Protein AF-A0A2K8NU58-F1 (afdb_monomer_lite)

Structure (mmCIF, N/CA/C/O backbone):
data_AF-A0A2K8NU58-F1
#
_entry.id   AF-A0A2K8NU58-F1
#
loop_
_atom_site.group_PDB
_atom_site.id
_atom_site.type_symbol
_atom_site.label_atom_id
_atom_site.label_alt_id
_atom_site.label_comp_id
_atom_site.label_asym_id
_atom_site.label_entity_id
_atom_site.label_seq_id
_atom_site.pdbx_PDB_ins_code
_atom_site.Cartn_x
_atom_site.Cartn_y
_atom_site.Cartn_z
_atom_site.occupancy
_atom_site.B_iso_or_equiv
_atom_site.auth_seq_id
_atom_site.auth_comp_id
_atom_site.auth_asym_id
_atom_site.auth_atom_id
_atom_site.pdbx_PDB_model_num
ATOM 1 N N . MET A 1 1 ? 36.284 58.665 -2.578 1.00 27.73 1 MET A N 1
ATOM 2 C CA . MET A 1 1 ? 36.225 58.278 -1.151 1.00 27.73 1 MET A CA 1
ATOM 3 C C . MET A 1 1 ? 35.342 57.042 -0.999 1.00 27.73 1 MET A C 1
ATOM 5 O O . MET A 1 1 ? 34.221 57.080 -1.471 1.00 27.73 1 MET A O 1
ATOM 9 N N . LYS A 1 2 ? 35.880 56.022 -0.311 1.00 28.11 2 LYS A N 1
ATOM 10 C CA . LYS A 1 2 ? 35.244 54.897 0.417 1.00 28.11 2 LYS A CA 1
ATOM 11 C C . LYS A 1 2 ? 34.569 53.722 -0.333 1.00 28.11 2 LYS A C 1
ATOM 13 O O . LYS A 1 2 ? 33.481 53.820 -0.878 1.00 28.11 2 LYS A O 1
ATOM 18 N N . LYS A 1 3 ? 35.274 52.587 -0.202 1.00 34.19 3 LYS A N 1
ATOM 19 C CA . LYS A 1 3 ? 34.896 51.165 -0.289 1.00 34.19 3 LYS A CA 1
ATOM 20 C C . LYS A 1 3 ? 33.603 50.828 0.473 1.00 34.19 3 LYS A C 1
ATOM 22 O O . LYS A 1 3 ? 33.432 51.366 1.564 1.00 34.19 3 LYS A O 1
ATOM 27 N N . LEU A 1 4 ? 32.864 49.803 0.032 1.00 24.23 4 LEU A N 1
ATOM 28 C CA . LEU A 1 4 ? 32.476 48.682 0.905 1.00 24.23 4 LEU A CA 1
ATOM 29 C C . LEU A 1 4 ? 32.018 47.451 0.102 1.00 24.23 4 LEU A C 1
ATOM 31 O O . LEU A 1 4 ? 31.589 47.545 -1.040 1.00 24.23 4 LEU A O 1
ATOM 35 N N . LEU A 1 5 ? 32.187 46.313 0.757 1.00 26.53 5 LEU A N 1
ATOM 36 C CA . LEU A 1 5 ? 32.153 44.916 0.346 1.00 26.53 5 LEU A CA 1
ATOM 37 C C . LEU A 1 5 ? 31.115 44.231 1.270 1.00 26.53 5 LEU A C 1
ATOM 39 O O . LEU A 1 5 ? 30.847 44.770 2.345 1.00 26.53 5 LEU A O 1
ATOM 43 N N . ILE A 1 6 ? 30.677 43.013 0.913 1.00 30.39 6 ILE A N 1
ATOM 44 C CA . ILE A 1 6 ? 29.979 42.003 1.751 1.00 30.39 6 ILE A CA 1
ATOM 45 C C . ILE A 1 6 ? 28.427 42.077 1.764 1.00 30.39 6 ILE A C 1
ATOM 47 O O . ILE A 1 6 ? 27.866 43.098 2.143 1.00 30.39 6 ILE A O 1
ATOM 51 N N . LEU A 1 7 ? 27.735 40.968 1.418 1.00 25.23 7 LEU A N 1
ATOM 52 C CA . LEU A 1 7 ? 27.003 40.072 2.357 1.00 25.23 7 LEU A CA 1
ATOM 53 C C . LEU A 1 7 ? 25.950 39.180 1.640 1.00 25.23 7 LEU A C 1
ATOM 55 O O . LEU A 1 7 ? 24.856 39.624 1.317 1.00 25.23 7 LEU A O 1
ATOM 59 N N . LEU A 1 8 ? 26.252 37.888 1.485 1.00 28.44 8 LEU A N 1
ATOM 60 C CA . LEU A 1 8 ? 25.294 36.769 1.523 1.00 28.44 8 LEU A CA 1
ATOM 61 C C . LEU A 1 8 ? 26.017 35.718 2.384 1.00 28.44 8 LEU A C 1
ATOM 63 O O . LEU A 1 8 ? 27.116 35.310 2.034 1.00 28.44 8 LEU A O 1
ATOM 67 N N . GLY A 1 9 ? 25.579 35.333 3.578 1.00 25.17 9 GLY A N 1
ATOM 68 C CA . GLY A 1 9 ? 24.209 35.236 4.072 1.00 25.17 9 GLY A CA 1
ATOM 69 C C . GLY A 1 9 ? 23.908 33.766 4.358 1.00 25.17 9 GLY A C 1
ATOM 70 O O . GLY A 1 9 ? 22.968 33.208 3.810 1.00 25.17 9 GLY A O 1
ATOM 71 N N . SER A 1 10 ? 24.778 33.127 5.140 1.00 27.02 10 SER A N 1
ATOM 72 C CA . SER A 1 10 ? 24.657 31.765 5.647 1.00 27.02 10 SER A CA 1
ATOM 73 C C . SER A 1 10 ? 23.565 31.696 6.716 1.00 27.02 10 SER A C 1
ATOM 75 O O . SER A 1 10 ? 23.613 32.426 7.704 1.00 27.02 10 SER A O 1
ATOM 77 N N . VAL A 1 11 ? 22.606 30.784 6.536 1.00 28.72 11 VAL A N 1
ATOM 78 C CA . VAL A 1 11 ? 21.685 30.343 7.589 1.00 28.72 11 VAL A CA 1
ATOM 79 C C . VAL A 1 11 ? 21.863 28.843 7.789 1.00 28.72 11 VAL A C 1
ATOM 81 O O . VAL A 1 11 ? 21.765 28.040 6.867 1.00 28.72 11 VAL A O 1
ATOM 84 N N . SER A 1 12 ? 22.186 28.536 9.034 1.00 28.25 12 SER A N 1
ATOM 85 C CA . SER A 1 12 ? 22.468 27.261 9.674 1.00 28.25 12 SER A CA 1
ATOM 86 C C . SER A 1 12 ? 21.273 26.303 9.701 1.00 28.25 12 SER A C 1
ATOM 88 O O . SER A 1 12 ? 20.140 26.758 9.818 1.00 28.25 12 SER A O 1
ATOM 90 N N . MET A 1 13 ? 21.531 24.991 9.795 1.00 25.92 13 MET A N 1
ATOM 91 C CA . MET A 1 13 ? 20.882 24.140 10.806 1.00 25.92 13 MET A CA 1
ATOM 92 C C . MET A 1 13 ? 21.661 22.840 11.064 1.00 25.92 13 MET A C 1
ATOM 94 O O . MET A 1 13 ? 22.188 22.203 10.159 1.00 25.92 13 MET A O 1
ATOM 98 N N . LEU A 1 14 ? 21.748 22.528 12.357 1.00 36.12 14 LEU A N 1
ATOM 99 C CA . LEU A 1 14 ? 22.518 21.489 13.036 1.00 36.12 14 LEU A CA 1
ATOM 100 C C . LEU A 1 14 ? 21.825 20.118 13.015 1.00 36.12 14 LEU A C 1
ATOM 102 O O . LEU A 1 14 ? 20.604 20.048 13.121 1.00 36.12 14 LEU A O 1
ATOM 106 N N . ALA A 1 15 ? 22.616 19.050 13.110 1.00 29.06 15 ALA A N 1
ATOM 107 C CA . ALA A 1 15 ? 22.291 17.909 13.966 1.00 29.06 15 ALA A CA 1
ATOM 108 C C . ALA A 1 15 ? 23.595 17.371 14.570 1.00 29.06 15 ALA A C 1
ATOM 110 O O . ALA A 1 15 ? 24.518 17.000 13.849 1.00 29.06 15 ALA A O 1
ATOM 111 N N . GLY A 1 16 ? 23.694 17.437 15.897 1.00 34.78 16 GLY A N 1
ATOM 112 C CA . GLY A 1 16 ? 24.873 17.035 16.651 1.00 34.78 16 GLY A CA 1
ATOM 113 C C . GLY A 1 16 ? 24.914 15.545 16.971 1.00 34.78 16 GLY A C 1
ATOM 114 O O . GLY A 1 16 ? 23.894 14.860 17.002 1.00 34.78 16 GLY A O 1
ATOM 115 N N . SER A 1 17 ? 26.110 15.090 17.320 1.00 25.52 17 SER A N 1
ATOM 116 C CA . SER A 1 17 ? 26.330 13.913 18.150 1.00 25.52 17 SER A CA 1
ATOM 117 C C . SER A 1 17 ? 27.584 14.120 18.995 1.00 25.52 17 SER A C 1
ATOM 119 O O . SER A 1 17 ? 28.465 14.913 18.673 1.00 25.52 17 SER A O 1
ATOM 121 N N . ALA A 1 18 ? 27.569 13.463 20.143 1.00 27.08 18 ALA A N 1
ATOM 122 C CA . ALA A 1 18 ? 28.333 13.766 21.330 1.00 27.08 18 ALA A CA 1
ATOM 123 C C . ALA A 1 18 ? 29.831 13.411 21.263 1.00 27.08 18 ALA A C 1
ATOM 125 O O . ALA A 1 18 ? 30.268 12.577 20.476 1.00 27.08 18 ALA A O 1
ATOM 126 N N . THR A 1 19 ? 30.540 13.986 22.242 1.00 30.09 19 THR A N 1
ATOM 127 C CA . THR A 1 19 ? 31.760 13.499 22.913 1.00 30.09 19 THR A CA 1
ATOM 128 C C . THR A 1 19 ? 33.048 13.401 22.102 1.00 30.09 19 THR A C 1
ATOM 130 O O . THR A 1 19 ? 33.260 12.469 21.342 1.00 30.09 19 THR A O 1
ATOM 133 N N . SER A 1 20 ? 34.027 14.239 22.438 1.00 28.70 20 SER A N 1
ATOM 134 C CA . SER A 1 20 ? 35.087 13.884 23.399 1.00 28.70 20 SER A CA 1
ATOM 135 C C . SER A 1 20 ? 36.101 15.027 23.478 1.00 28.70 20 SER A C 1
ATOM 137 O O . SER A 1 20 ? 36.451 15.650 22.479 1.00 28.70 20 SER A O 1
ATOM 139 N N . VAL A 1 21 ? 36.544 15.344 24.693 1.00 32.22 21 VAL A N 1
ATOM 140 C CA . VAL A 1 21 ? 37.723 16.186 24.900 1.00 32.22 21 VAL A CA 1
ATOM 141 C C . VAL A 1 21 ? 38.908 15.390 24.359 1.00 32.22 21 VAL A C 1
ATOM 143 O O . VAL A 1 21 ? 39.379 14.466 25.018 1.00 32.22 21 VAL A O 1
ATOM 146 N N . VAL A 1 22 ? 39.357 15.700 23.144 1.00 33.50 22 VAL A N 1
ATOM 147 C CA . VAL A 1 22 ? 40.633 15.197 22.635 1.00 33.50 22 VAL A CA 1
ATOM 148 C C . VAL A 1 22 ? 41.713 16.007 23.334 1.00 33.50 22 VAL A C 1
ATOM 150 O O . VAL A 1 22 ? 41.845 17.213 23.125 1.00 33.50 22 VAL A O 1
ATOM 153 N N . ALA A 1 23 ? 42.454 15.345 24.217 1.00 32.75 23 ALA A N 1
ATOM 154 C CA . ALA A 1 23 ? 43.705 15.869 24.724 1.00 32.75 23 ALA A CA 1
ATOM 155 C C . ALA A 1 23 ? 44.595 16.226 23.524 1.00 32.75 23 ALA A C 1
ATOM 157 O O . ALA A 1 23 ? 44.936 15.357 22.723 1.00 32.75 23 ALA A O 1
ATOM 158 N N . CYS A 1 24 ? 44.958 17.502 23.390 1.00 35.03 24 CYS A N 1
ATOM 159 C CA . CYS A 1 24 ? 45.969 17.958 22.443 1.00 35.03 24 CYS A CA 1
ATOM 160 C C . CYS A 1 24 ? 47.344 17.409 22.861 1.00 35.03 24 CYS A C 1
ATOM 162 O O . CYS A 1 24 ? 48.146 18.113 23.473 1.00 35.03 24 CYS A O 1
ATOM 164 N N . GLY A 1 25 ? 47.608 16.138 22.563 1.00 42.06 25 GLY A N 1
ATOM 165 C CA . GLY A 1 25 ? 48.958 15.604 22.460 1.00 42.06 25 GLY A CA 1
ATOM 166 C C . GLY A 1 25 ? 49.496 15.931 21.070 1.00 42.06 25 GLY A C 1
ATOM 167 O O . GLY A 1 25 ? 48.861 15.602 20.073 1.00 42.06 25 GLY A O 1
ATOM 168 N N . ASN A 1 26 ? 50.644 16.603 20.985 1.00 45.31 26 ASN A N 1
ATOM 169 C CA . ASN A 1 26 ? 51.363 16.709 19.715 1.00 45.31 26 ASN A CA 1
ATOM 170 C C . ASN A 1 26 ? 51.695 15.287 19.213 1.00 45.31 26 ASN A C 1
ATOM 172 O O . ASN A 1 26 ? 52.186 14.493 20.020 1.00 45.31 26 ASN A O 1
ATOM 176 N N . PRO A 1 27 ? 51.489 14.968 17.920 1.00 52.81 27 PRO A N 1
ATOM 177 C CA . PRO A 1 27 ? 51.860 13.668 17.365 1.00 52.81 27 PRO A CA 1
ATOM 178 C C . PRO A 1 27 ? 53.337 13.386 17.623 1.00 52.81 27 PRO A C 1
ATOM 180 O O . PRO A 1 27 ? 54.177 14.275 17.421 1.00 52.81 27 PRO A O 1
ATOM 183 N N . THR A 1 28 ? 53.704 12.155 17.981 1.00 59.78 28 THR A N 1
ATOM 184 C CA . THR A 1 28 ? 55.119 11.793 17.877 1.00 59.78 28 THR A CA 1
ATOM 185 C C . THR A 1 28 ? 55.482 11.692 16.390 1.00 59.78 28 THR A C 1
ATOM 187 O O . THR A 1 28 ? 54.727 11.146 15.586 1.00 59.78 28 THR A O 1
ATOM 190 N N . LYS A 1 29 ? 56.652 12.215 15.980 1.00 63.09 29 LYS A N 1
ATOM 191 C CA . LYS A 1 29 ? 57.135 12.155 14.577 1.00 63.09 29 LYS A CA 1
ATOM 192 C C . LYS A 1 29 ? 57.063 10.743 13.963 1.00 63.09 29 LYS A C 1
ATOM 194 O O . LYS A 1 29 ? 56.981 10.617 12.744 1.00 63.09 29 LYS A O 1
ATOM 199 N N . ASN A 1 30 ? 57.086 9.704 14.799 1.00 73.94 30 ASN A N 1
ATOM 200 C CA . ASN A 1 30 ? 57.043 8.304 14.391 1.00 73.94 30 ASN A CA 1
ATOM 201 C C . ASN A 1 30 ? 55.647 7.850 13.926 1.00 73.94 30 ASN A C 1
ATOM 203 O O . ASN A 1 30 ? 55.557 7.143 12.926 1.00 73.94 30 ASN A O 1
ATOM 207 N N . GLU A 1 31 ? 54.564 8.278 14.581 1.00 75.06 31 GLU A N 1
ATOM 208 C CA . GLU A 1 31 ? 53.186 7.878 14.231 1.00 75.06 31 GLU A CA 1
ATOM 209 C C . GLU A 1 31 ? 52.758 8.453 12.875 1.00 75.06 31 GLU A C 1
ATOM 211 O O . GLU A 1 31 ? 52.195 7.742 12.041 1.00 75.06 31 GLU A O 1
ATOM 216 N N . GLN A 1 32 ? 53.121 9.710 12.596 1.00 83.12 32 GLN A N 1
ATOM 217 C CA . GLN A 1 32 ? 52.849 10.346 11.304 1.00 83.12 32 GLN A CA 1
ATOM 218 C C . GLN A 1 32 ? 53.598 9.663 10.148 1.00 83.12 32 GLN A C 1
ATOM 220 O O . GLN A 1 32 ? 53.040 9.505 9.063 1.00 83.12 32 GLN A O 1
ATOM 225 N N . LEU A 1 33 ? 54.852 9.246 10.366 1.00 84.06 33 LEU A N 1
ATOM 226 C CA . LEU A 1 33 ? 55.662 8.568 9.348 1.00 84.06 33 LEU A CA 1
ATOM 227 C C . LEU A 1 33 ? 55.138 7.151 9.061 1.00 84.06 33 LEU A C 1
ATOM 229 O O . LEU A 1 33 ? 55.094 6.723 7.908 1.00 84.06 33 LEU A O 1
ATOM 233 N N . LEU A 1 34 ? 54.702 6.430 10.100 1.00 85.56 34 LEU A N 1
ATOM 234 C CA . LEU A 1 34 ? 54.064 5.119 9.958 1.00 85.56 34 LEU A CA 1
ATOM 235 C C . LEU A 1 34 ? 52.735 5.215 9.199 1.00 85.56 34 LEU A C 1
ATOM 237 O O . LEU A 1 34 ? 52.488 4.391 8.319 1.00 85.56 34 LEU A O 1
ATOM 241 N N . PHE A 1 35 ? 51.922 6.236 9.489 1.00 88.94 35 PHE A N 1
ATOM 242 C CA . PHE A 1 35 ? 50.680 6.507 8.765 1.00 88.94 35 PHE A CA 1
ATOM 243 C C . PHE A 1 35 ? 50.941 6.847 7.289 1.00 88.94 35 PHE A C 1
ATOM 245 O O . PHE A 1 35 ? 50.349 6.234 6.405 1.00 88.94 35 PHE A O 1
ATOM 252 N N . GLN A 1 36 ? 51.901 7.738 7.006 1.00 87.62 36 GLN A N 1
ATOM 253 C CA . GLN A 1 36 ? 52.311 8.077 5.636 1.00 87.62 36 GLN A CA 1
ATOM 254 C C . GLN A 1 36 ? 52.762 6.849 4.841 1.00 87.62 36 GLN A C 1
ATOM 256 O O . GLN A 1 36 ? 52.364 6.689 3.691 1.00 87.62 36 GLN A O 1
ATOM 261 N N . ASN A 1 37 ? 53.555 5.963 5.447 1.00 88.75 37 ASN A N 1
ATOM 262 C CA . ASN A 1 37 ? 54.010 4.739 4.788 1.00 88.75 37 ASN A CA 1
ATOM 263 C C . ASN A 1 37 ? 52.865 3.751 4.522 1.00 88.75 37 ASN A C 1
ATOM 265 O O . ASN A 1 37 ? 52.869 3.099 3.480 1.00 88.75 37 ASN A O 1
ATOM 269 N N . ALA A 1 38 ? 51.887 3.659 5.429 1.00 88.00 38 ALA A N 1
ATOM 270 C CA . ALA A 1 38 ? 50.733 2.772 5.285 1.00 88.00 38 ALA A CA 1
ATOM 271 C C . ALA A 1 38 ? 49.817 3.184 4.125 1.00 88.00 38 ALA A C 1
ATOM 273 O O . ALA A 1 38 ? 49.327 2.326 3.395 1.00 88.00 38 ALA A O 1
ATOM 274 N N . ILE A 1 39 ? 49.636 4.493 3.924 1.00 91.75 39 ILE A N 1
ATOM 275 C CA . ILE A 1 39 ? 48.791 5.026 2.849 1.00 91.75 39 ILE A CA 1
ATOM 276 C C . ILE A 1 39 ? 49.548 5.304 1.552 1.00 91.75 39 ILE A C 1
ATOM 278 O O . ILE A 1 39 ? 48.913 5.572 0.540 1.00 91.75 39 ILE A O 1
ATOM 282 N N . LYS A 1 40 ? 50.886 5.247 1.554 1.00 91.50 40 LYS A N 1
ATOM 283 C CA . LYS A 1 40 ? 51.743 5.736 0.462 1.00 91.50 40 LYS A CA 1
ATOM 284 C C . LYS A 1 40 ? 51.308 5.254 -0.919 1.00 91.50 40 LYS A C 1
ATOM 286 O O . LYS A 1 40 ? 51.147 6.071 -1.817 1.00 91.50 40 LYS A O 1
ATOM 291 N N . LYS A 1 41 ? 51.096 3.945 -1.074 1.00 91.12 41 LYS A N 1
ATOM 292 C CA . LYS A 1 41 ? 50.705 3.345 -2.356 1.00 91.12 41 LYS A CA 1
ATOM 293 C C . LYS A 1 41 ? 49.369 3.904 -2.854 1.00 91.12 41 LYS A C 1
ATOM 295 O O . LYS A 1 41 ? 49.250 4.270 -4.017 1.00 91.12 41 LYS A O 1
ATOM 300 N N . GLU A 1 42 ? 48.388 3.981 -1.962 1.00 92.12 42 GLU A N 1
ATOM 301 C CA . GLU A 1 42 ? 47.031 4.420 -2.286 1.00 92.12 42 GLU A CA 1
ATOM 302 C C . GLU A 1 42 ? 46.965 5.935 -2.516 1.00 92.12 42 GLU A C 1
ATOM 304 O O . GLU A 1 42 ? 46.299 6.408 -3.431 1.00 92.12 42 GLU A O 1
ATOM 309 N N . LEU A 1 43 ? 47.733 6.701 -1.739 1.00 91.69 43 LEU A N 1
ATOM 310 C CA . LEU A 1 43 ? 47.911 8.138 -1.904 1.00 91.69 43 LEU A CA 1
ATOM 311 C C . LEU A 1 43 ? 48.590 8.469 -3.241 1.00 91.69 43 LEU A C 1
ATOM 313 O O . LEU A 1 43 ? 48.139 9.364 -3.952 1.00 91.69 43 LEU A O 1
ATOM 317 N N . GLU A 1 44 ? 49.654 7.747 -3.606 1.00 91.44 44 GLU A N 1
ATOM 318 C CA . GLU A 1 44 ? 50.326 7.889 -4.903 1.00 91.44 44 GLU A CA 1
ATOM 319 C C . GLU A 1 44 ? 49.384 7.534 -6.059 1.00 91.44 44 GLU A C 1
ATOM 321 O O . GLU A 1 44 ? 49.319 8.279 -7.036 1.00 91.44 44 GLU A O 1
ATOM 326 N N . GLN A 1 45 ? 48.605 6.458 -5.929 1.00 91.56 45 GLN A N 1
ATOM 327 C CA . GLN A 1 45 ? 47.604 6.066 -6.920 1.00 91.56 45 GLN A CA 1
ATOM 328 C C . GLN A 1 45 ? 46.504 7.126 -7.075 1.00 91.56 45 GLN A C 1
ATOM 330 O O . GLN A 1 45 ? 46.202 7.521 -8.199 1.00 91.56 45 GLN A O 1
ATOM 335 N N . ALA A 1 46 ? 45.950 7.640 -5.973 1.00 90.44 46 ALA A N 1
ATOM 336 C CA . ALA A 1 46 ? 44.949 8.704 -5.993 1.00 90.44 46 ALA A CA 1
ATOM 337 C C . ALA A 1 46 ? 45.493 9.997 -6.628 1.00 90.44 46 ALA A C 1
ATOM 339 O O . ALA A 1 46 ? 44.805 10.635 -7.423 1.00 90.44 46 ALA A O 1
ATOM 340 N N . ASN A 1 47 ? 46.754 10.348 -6.350 1.00 90.94 47 ASN A N 1
ATOM 341 C CA . ASN A 1 47 ? 47.419 11.512 -6.943 1.00 90.94 47 ASN A CA 1
ATOM 342 C C . ASN A 1 47 ? 47.616 11.386 -8.460 1.00 90.94 47 ASN A C 1
ATOM 344 O O . ASN A 1 47 ? 47.654 12.401 -9.149 1.00 90.94 47 ASN A O 1
ATOM 348 N N . GLN A 1 48 ? 47.719 10.165 -8.988 1.00 91.12 48 GLN A N 1
ATOM 349 C CA . GLN A 1 48 ? 47.903 9.907 -10.419 1.00 91.12 48 GLN A CA 1
ATOM 350 C C . GLN A 1 48 ? 46.599 9.940 -11.229 1.00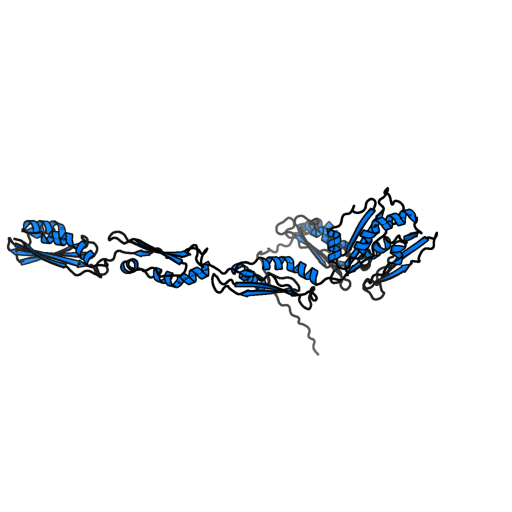 91.12 48 GLN A C 1
ATOM 352 O O . GLN A 1 48 ? 46.643 9.838 -12.456 1.00 91.12 48 GLN A O 1
ATOM 357 N N . ILE A 1 49 ? 45.441 10.086 -10.580 1.00 89.31 49 ILE A N 1
ATOM 358 C CA . ILE A 1 49 ? 44.144 10.118 -11.262 1.00 89.31 49 ILE A CA 1
ATOM 359 C C . ILE A 1 49 ? 43.932 11.483 -11.900 1.00 89.31 49 ILE A C 1
ATOM 361 O O . ILE A 1 49 ? 43.628 12.459 -11.221 1.00 89.31 49 ILE A O 1
ATOM 365 N N . THR A 1 50 ? 44.065 11.537 -13.220 1.00 82.38 50 THR A N 1
ATOM 366 C CA . THR A 1 50 ? 43.936 12.776 -14.001 1.00 82.38 50 THR A CA 1
ATOM 367 C C . THR A 1 50 ? 42.798 12.725 -15.015 1.00 82.38 50 THR A C 1
ATOM 369 O O . THR A 1 50 ? 42.428 13.752 -15.575 1.00 82.38 50 THR A O 1
ATOM 372 N N . THR A 1 51 ? 42.208 11.548 -15.242 1.00 82.62 51 THR A N 1
ATOM 373 C CA . THR A 1 51 ? 41.153 11.339 -16.245 1.00 82.62 51 THR A CA 1
ATOM 374 C C . THR A 1 51 ? 39.846 10.865 -15.621 1.00 82.62 51 THR A C 1
ATOM 376 O O . THR A 1 51 ? 39.838 10.207 -14.577 1.00 82.62 51 THR A O 1
ATOM 379 N N . GLN A 1 52 ? 38.729 11.142 -16.302 1.00 83.31 52 GLN A N 1
ATOM 380 C CA . GLN A 1 52 ? 37.399 10.701 -15.876 1.00 83.31 52 GLN A CA 1
ATOM 381 C C . GLN A 1 52 ? 37.325 9.179 -15.741 1.00 83.31 52 GLN A C 1
ATOM 383 O O . GLN A 1 52 ? 36.905 8.675 -14.707 1.00 83.31 52 GLN A O 1
ATOM 388 N N . LYS A 1 53 ? 37.859 8.446 -16.722 1.00 82.25 53 LYS A N 1
ATOM 389 C CA . LYS A 1 53 ? 37.904 6.980 -16.708 1.00 82.25 53 LYS A CA 1
ATOM 390 C C . LYS A 1 53 ? 38.643 6.411 -15.493 1.00 82.25 53 LYS A C 1
ATOM 392 O O . LYS A 1 53 ? 38.201 5.421 -14.915 1.00 82.25 53 LYS A O 1
ATOM 397 N N . GLN A 1 54 ? 39.770 7.010 -15.107 1.00 87.31 54 GLN A N 1
ATOM 398 C CA . GLN A 1 54 ? 40.517 6.585 -13.919 1.00 87.31 54 GLN A CA 1
ATOM 399 C C . GLN A 1 54 ? 39.753 6.902 -12.629 1.00 87.31 54 GLN A C 1
ATOM 401 O O . GLN A 1 54 ? 39.723 6.062 -11.733 1.00 87.31 54 GLN A O 1
ATOM 406 N N . ALA A 1 55 ? 39.112 8.071 -12.553 1.00 87.62 55 ALA A N 1
ATOM 407 C CA . ALA A 1 55 ? 38.310 8.478 -11.403 1.00 87.62 55 ALA A CA 1
ATOM 408 C C . ALA A 1 55 ? 37.072 7.582 -11.214 1.00 87.62 55 ALA A C 1
ATOM 410 O O . ALA A 1 55 ? 36.814 7.122 -10.103 1.00 87.62 55 ALA A O 1
ATOM 411 N N . ASP A 1 56 ? 36.366 7.258 -12.300 1.00 84.94 56 ASP A N 1
ATOM 412 C CA . ASP A 1 56 ? 35.220 6.341 -12.295 1.00 84.94 56 ASP A CA 1
ATOM 413 C C . ASP A 1 56 ? 35.637 4.915 -11.916 1.00 84.94 56 ASP A C 1
ATOM 415 O O . ASP A 1 56 ? 34.962 4.248 -11.128 1.00 84.94 56 ASP A O 1
ATOM 419 N N . HIS A 1 57 ? 36.776 4.444 -12.437 1.00 88.00 57 HIS A N 1
ATOM 420 C CA . HIS A 1 57 ? 37.326 3.145 -12.059 1.00 88.00 57 HIS A CA 1
ATOM 421 C C . HIS A 1 57 ? 37.685 3.105 -10.571 1.00 88.00 57 HIS A C 1
ATOM 423 O O . HIS A 1 57 ? 37.273 2.182 -9.874 1.00 88.00 57 HIS A O 1
ATOM 429 N N . TYR A 1 58 ? 38.379 4.129 -10.071 1.00 91.69 58 TYR A N 1
ATOM 430 C CA . TYR A 1 58 ? 38.725 4.241 -8.658 1.00 91.69 58 TYR A CA 1
ATOM 431 C C . TYR A 1 58 ? 37.483 4.269 -7.771 1.00 91.69 58 TYR A C 1
ATOM 433 O O . TYR A 1 58 ? 37.418 3.537 -6.788 1.00 91.69 58 TYR A O 1
ATOM 441 N N . LYS A 1 59 ? 36.468 5.061 -8.143 1.00 91.44 59 LYS A N 1
ATOM 442 C CA . LYS A 1 59 ? 35.190 5.108 -7.432 1.00 91.44 59 LYS A CA 1
ATOM 443 C C . LYS A 1 59 ? 34.534 3.735 -7.362 1.00 91.44 59 LYS A C 1
ATOM 445 O O . LYS A 1 59 ? 34.070 3.345 -6.299 1.00 91.44 59 LYS A O 1
ATOM 450 N N . LYS A 1 60 ? 34.521 2.985 -8.463 1.00 90.19 60 LYS A N 1
ATOM 451 C CA . LYS A 1 60 ? 33.958 1.632 -8.485 1.00 90.19 60 LYS A CA 1
ATOM 452 C C . LYS A 1 60 ? 34.717 0.682 -7.552 1.00 90.19 60 LYS A C 1
ATOM 454 O O . LYS A 1 60 ? 34.089 -0.041 -6.787 1.00 90.19 60 LYS A O 1
ATOM 459 N N . THR A 1 61 ? 36.048 0.707 -7.579 1.00 87.19 61 THR A N 1
ATOM 460 C CA . THR A 1 61 ? 36.904 -0.103 -6.693 1.00 87.19 61 THR A CA 1
ATOM 461 C C . THR A 1 61 ? 36.717 0.288 -5.218 1.00 87.19 61 THR A C 1
ATOM 463 O O . THR A 1 61 ? 36.666 -0.576 -4.340 1.00 87.19 61 THR A O 1
ATOM 466 N N . PHE A 1 62 ? 36.540 1.583 -4.943 1.00 90.12 62 PHE A N 1
ATOM 467 C CA . PHE A 1 62 ? 36.209 2.118 -3.623 1.00 90.12 62 PHE A CA 1
ATOM 468 C C . PHE A 1 62 ? 34.827 1.645 -3.138 1.00 90.12 62 PHE A C 1
ATOM 470 O O . PHE A 1 62 ? 34.724 1.080 -2.052 1.00 90.12 62 PHE A O 1
ATOM 477 N N . ASP A 1 63 ? 33.782 1.796 -3.960 1.00 88.94 63 ASP A N 1
ATOM 478 C CA . ASP A 1 63 ? 32.403 1.392 -3.642 1.00 88.94 63 ASP A CA 1
ATOM 479 C C . ASP A 1 63 ? 32.272 -0.133 -3.451 1.00 88.94 63 ASP A C 1
ATOM 481 O O . ASP A 1 63 ? 31.473 -0.596 -2.636 1.00 88.94 63 ASP A O 1
ATOM 485 N N . ASN A 1 64 ? 33.090 -0.922 -4.158 1.00 88.00 64 ASN A N 1
ATOM 486 C CA . ASN A 1 64 ? 33.194 -2.375 -3.985 1.00 88.00 64 ASN A CA 1
ATOM 487 C C . ASN A 1 64 ? 33.920 -2.789 -2.688 1.00 88.00 64 ASN A C 1
ATOM 489 O O . ASN A 1 64 ? 33.972 -3.975 -2.358 1.00 88.00 64 ASN A O 1
ATOM 493 N N . GLY A 1 65 ? 34.500 -1.838 -1.948 1.00 86.75 65 GLY A N 1
ATOM 494 C CA . GLY A 1 65 ? 35.236 -2.098 -0.713 1.00 86.75 65 GLY A CA 1
ATOM 495 C C . GLY A 1 65 ? 36.581 -2.798 -0.925 1.00 86.75 65 GLY A C 1
ATOM 496 O O . GLY A 1 65 ? 37.074 -3.448 0.002 1.00 86.75 65 GLY A O 1
ATOM 497 N N . GLU A 1 66 ? 37.154 -2.694 -2.126 1.00 87.44 66 GLU A N 1
ATOM 498 C CA . GLU A 1 66 ? 38.463 -3.259 -2.480 1.00 87.44 66 GLU A CA 1
ATOM 499 C C . GLU A 1 66 ? 39.618 -2.351 -2.016 1.00 87.44 66 GLU A C 1
ATOM 501 O O . GLU A 1 66 ? 40.732 -2.824 -1.799 1.00 87.44 66 GLU A O 1
ATOM 506 N N . ILE A 1 67 ? 39.345 -1.060 -1.794 1.00 88.38 67 ILE A N 1
ATOM 507 C CA . ILE A 1 67 ? 40.302 -0.097 -1.238 1.00 88.38 67 ILE A CA 1
ATOM 508 C C . ILE A 1 67 ? 40.145 -0.066 0.281 1.00 88.38 67 ILE A C 1
ATOM 510 O O . ILE A 1 67 ? 39.218 0.544 0.814 1.00 88.38 67 ILE A O 1
ATOM 514 N N . LYS A 1 68 ? 41.046 -0.759 0.980 1.00 88.12 68 LYS A N 1
ATOM 515 C CA . LYS A 1 68 ? 41.079 -0.828 2.444 1.00 88.12 68 LYS A CA 1
ATOM 516 C C . LYS A 1 68 ? 42.507 -0.734 2.941 1.00 88.12 68 LYS A C 1
ATOM 518 O O . LYS A 1 68 ? 43.388 -1.446 2.465 1.00 88.12 68 LYS A O 1
ATOM 523 N N . ILE A 1 69 ? 42.708 0.111 3.941 1.00 88.56 69 ILE A N 1
ATOM 524 C CA . ILE A 1 69 ? 43.957 0.212 4.683 1.00 88.56 69 ILE A CA 1
ATOM 525 C C . ILE A 1 69 ? 43.583 0.017 6.146 1.00 88.56 69 ILE A C 1
ATOM 527 O O . ILE A 1 69 ? 42.694 0.689 6.661 1.00 88.56 69 ILE A O 1
ATOM 531 N N . GLU A 1 70 ? 44.209 -0.960 6.791 1.00 85.31 70 GLU A N 1
ATOM 532 C CA . GLU A 1 70 ? 43.929 -1.294 8.186 1.00 85.31 70 GLU A CA 1
ATOM 533 C C . GLU A 1 70 ? 44.145 -0.062 9.077 1.00 85.31 70 GLU A C 1
ATOM 535 O O . GLU A 1 70 ? 45.161 0.618 8.937 1.00 85.31 70 GLU A O 1
ATOM 540 N N . HIS A 1 71 ? 43.206 0.218 9.984 1.00 87.19 71 HIS A N 1
ATOM 541 C CA . HIS A 1 71 ? 43.231 1.372 10.895 1.00 87.19 71 HIS A CA 1
ATOM 542 C C . HIS A 1 71 ? 43.134 2.761 10.237 1.00 87.19 71 HIS A C 1
ATOM 544 O O . HIS A 1 71 ? 43.571 3.764 10.819 1.00 87.19 71 HIS A O 1
ATOM 550 N N . VAL A 1 72 ? 42.602 2.832 9.012 1.00 88.62 72 VAL A N 1
ATOM 551 C CA . VAL A 1 72 ? 42.425 4.077 8.257 1.00 88.62 72 VAL A CA 1
ATOM 552 C C . VAL A 1 72 ? 41.031 4.136 7.634 1.00 88.62 72 VAL A C 1
ATOM 554 O O . VAL A 1 72 ? 40.666 3.302 6.806 1.00 88.62 72 VAL A O 1
ATOM 557 N N . ASP A 1 73 ? 40.292 5.189 7.961 1.00 89.50 73 ASP A N 1
ATOM 558 C CA . ASP A 1 73 ? 39.052 5.575 7.302 1.00 89.50 73 ASP A CA 1
ATOM 559 C C . ASP A 1 73 ? 39.369 6.350 6.017 1.00 89.50 73 ASP A C 1
ATOM 561 O O . ASP A 1 73 ? 40.101 7.342 6.025 1.00 89.50 73 ASP A O 1
ATOM 565 N N . ILE A 1 74 ? 38.816 5.908 4.890 1.00 90.44 74 ILE A N 1
ATOM 566 C CA . ILE A 1 74 ? 39.072 6.494 3.570 1.00 90.44 74 ILE A CA 1
ATOM 567 C C . ILE A 1 74 ? 37.787 7.158 3.075 1.00 90.44 74 ILE A C 1
ATOM 569 O O . ILE A 1 74 ? 36.741 6.517 3.015 1.00 90.44 74 ILE A O 1
ATOM 573 N N . ALA A 1 75 ? 37.860 8.434 2.700 1.00 91.88 75 ALA A N 1
ATOM 574 C CA . ALA A 1 75 ? 36.755 9.188 2.117 1.00 91.88 75 ALA A CA 1
ATOM 575 C C . ALA A 1 75 ? 37.090 9.620 0.685 1.00 91.88 75 ALA A C 1
ATOM 577 O O . ALA A 1 75 ? 38.126 10.237 0.443 1.00 91.88 75 ALA A O 1
ATOM 578 N N . LEU A 1 76 ? 36.199 9.322 -0.263 1.00 92.44 76 LEU A N 1
ATOM 579 C CA . LEU A 1 76 ? 36.320 9.726 -1.662 1.00 92.44 76 LEU A CA 1
ATOM 580 C C . LEU A 1 76 ? 35.424 10.936 -1.954 1.00 92.44 76 LEU A C 1
ATOM 582 O O . LEU A 1 76 ? 34.199 10.835 -1.938 1.00 92.44 76 LEU A O 1
ATOM 586 N N . ASN A 1 77 ? 36.046 12.056 -2.304 1.00 89.75 77 ASN A N 1
ATOM 587 C CA . ASN A 1 77 ? 35.392 13.253 -2.816 1.00 89.75 77 ASN A CA 1
ATOM 588 C C . ASN A 1 77 ? 35.524 13.270 -4.342 1.00 89.75 77 ASN A C 1
ATOM 590 O O . ASN A 1 77 ? 36.514 13.764 -4.884 1.00 89.75 77 ASN A O 1
ATOM 594 N N . TYR A 1 78 ? 34.529 12.713 -5.034 1.00 88.56 78 TYR A N 1
ATOM 595 C CA . TYR A 1 78 ? 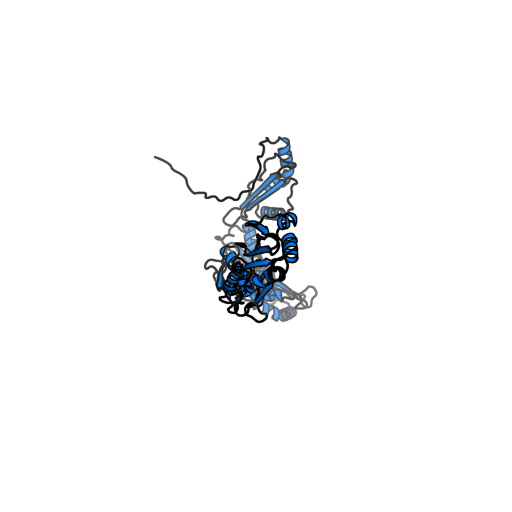34.487 12.693 -6.494 1.00 88.56 78 TYR A CA 1
ATOM 596 C C . TYR A 1 78 ? 33.219 13.353 -7.041 1.00 88.56 78 TYR A C 1
ATOM 598 O O . TYR A 1 78 ? 32.105 12.932 -6.726 1.00 88.56 78 TYR A O 1
ATOM 606 N N . THR A 1 79 ? 33.410 14.342 -7.913 1.00 85.75 79 THR A N 1
ATOM 607 C CA . THR A 1 79 ? 32.359 14.959 -8.728 1.00 85.75 79 THR A CA 1
ATOM 608 C C . THR A 1 79 ? 32.683 14.709 -10.193 1.00 85.75 79 THR A C 1
ATOM 610 O O . THR A 1 79 ? 33.731 15.143 -10.675 1.00 85.75 79 THR A O 1
ATOM 613 N N . SER A 1 80 ? 31.790 14.025 -10.909 1.00 80.81 80 SER A N 1
ATOM 614 C CA . SER A 1 80 ? 31.993 13.724 -12.328 1.00 80.81 80 SER A CA 1
ATOM 615 C C . SER A 1 80 ? 31.943 15.006 -13.178 1.00 80.81 80 SER A C 1
ATOM 617 O O . SER A 1 80 ? 31.098 15.870 -12.914 1.00 80.81 80 SER A O 1
ATOM 619 N N . PRO A 1 81 ? 32.845 15.180 -14.164 1.00 81.81 81 PRO A N 1
ATOM 620 C CA . PRO A 1 81 ? 32.803 16.326 -15.065 1.00 81.81 81 PRO A CA 1
ATOM 621 C C . PRO A 1 81 ? 31.557 16.298 -15.960 1.00 81.81 81 PRO A C 1
ATOM 623 O O . PRO A 1 81 ? 31.010 15.248 -16.282 1.00 81.81 81 PRO A O 1
ATOM 626 N N . THR A 1 82 ? 31.141 17.473 -16.418 1.00 78.12 82 THR A N 1
ATOM 627 C CA . THR A 1 82 ? 30.062 17.665 -17.402 1.00 78.12 82 THR A CA 1
ATOM 628 C C . THR A 1 82 ? 30.584 18.503 -18.565 1.00 78.12 82 THR A C 1
ATOM 630 O O . THR A 1 82 ? 31.639 19.126 -18.450 1.00 78.12 82 THR A O 1
ATOM 633 N N . SER A 1 83 ? 29.827 18.601 -19.662 1.00 70.31 83 SER A N 1
ATOM 634 C CA . SER A 1 83 ? 30.207 19.425 -20.821 1.00 70.31 83 SER A CA 1
ATOM 635 C C . SER A 1 83 ? 30.440 20.908 -20.487 1.00 70.31 83 SER A C 1
ATOM 637 O O . SER A 1 83 ? 31.071 21.617 -21.267 1.00 70.31 83 SER A O 1
ATOM 639 N N . THR A 1 84 ? 29.941 21.392 -19.344 1.00 71.81 84 THR A N 1
ATOM 640 C CA . THR A 1 84 ? 30.083 22.786 -18.896 1.00 71.81 84 THR A CA 1
ATOM 641 C C . THR A 1 84 ? 30.930 22.964 -17.637 1.00 71.81 84 THR A C 1
ATOM 643 O O . THR A 1 84 ? 31.387 24.074 -17.386 1.00 71.81 84 THR A O 1
ATOM 646 N N . ASN A 1 85 ? 31.145 21.915 -16.834 1.00 78.25 85 ASN A N 1
ATOM 647 C CA . ASN A 1 85 ? 31.852 22.011 -15.553 1.00 78.25 85 ASN A CA 1
ATOM 648 C C . ASN A 1 85 ? 32.917 20.927 -15.419 1.00 78.25 85 ASN A C 1
ATOM 650 O O . ASN A 1 85 ? 32.646 19.751 -15.662 1.00 78.25 85 ASN A O 1
ATOM 654 N N . LYS A 1 86 ? 34.106 21.311 -14.945 1.00 84.31 86 LYS A N 1
ATOM 655 C CA . LYS A 1 86 ? 35.164 20.352 -14.618 1.00 84.31 86 LYS A CA 1
ATOM 656 C C . LYS A 1 86 ? 34.789 19.543 -13.375 1.00 84.31 86 LYS A C 1
ATOM 658 O O . LYS A 1 86 ? 34.171 20.062 -12.447 1.00 84.31 86 LYS A O 1
ATOM 663 N N . GLY A 1 87 ? 35.176 18.277 -13.381 1.00 84.88 87 GLY A N 1
ATOM 664 C CA . GLY A 1 87 ? 35.033 17.371 -12.255 1.00 84.88 87 GLY A CA 1
ATOM 665 C C . GLY A 1 87 ? 36.144 17.573 -11.231 1.00 84.88 87 GLY A C 1
ATOM 666 O O . GLY A 1 87 ? 37.159 18.221 -11.503 1.00 84.88 87 GLY A O 1
ATOM 667 N N . LEU A 1 88 ? 35.953 16.992 -10.054 1.00 89.31 88 LEU A N 1
ATOM 668 C CA . LEU A 1 88 ? 36.896 17.051 -8.943 1.00 89.31 88 LEU A CA 1
ATOM 669 C C . LEU A 1 88 ? 37.150 15.639 -8.436 1.00 89.31 88 LEU A C 1
ATOM 671 O O . LEU A 1 88 ? 36.191 14.896 -8.254 1.00 89.31 88 LEU A O 1
ATOM 675 N N . PHE A 1 89 ? 38.403 15.286 -8.178 1.00 93.69 89 PHE A N 1
ATOM 676 C CA . PHE A 1 89 ? 38.772 14.015 -7.571 1.00 93.69 89 PHE A CA 1
ATOM 677 C C . PHE A 1 89 ? 39.765 14.236 -6.427 1.00 93.69 89 PHE A C 1
ATOM 679 O O . PHE A 1 89 ? 40.856 14.771 -6.632 1.00 93.69 89 PHE A O 1
ATOM 686 N N . GLN A 1 90 ? 39.387 13.801 -5.226 1.00 94.06 90 GLN A N 1
ATOM 687 C CA . GLN A 1 90 ? 40.243 13.805 -4.046 1.00 94.06 90 GLN A CA 1
ATOM 688 C C . GLN A 1 90 ? 39.906 12.631 -3.121 1.00 94.06 90 GLN A C 1
ATOM 690 O O . GLN A 1 90 ? 38.739 12.344 -2.871 1.00 94.06 90 GLN A O 1
ATOM 695 N N . VAL A 1 91 ? 40.928 11.998 -2.550 1.00 93.19 91 VAL A N 1
ATOM 696 C CA . VAL A 1 91 ? 40.796 10.961 -1.520 1.00 93.19 91 VAL A CA 1
ATOM 697 C C . VAL A 1 91 ? 41.378 11.481 -0.213 1.00 93.19 91 VAL A C 1
ATOM 699 O O . VAL A 1 91 ? 42.470 12.043 -0.205 1.00 93.19 91 VAL A O 1
ATOM 702 N N . ILE A 1 92 ? 40.659 11.315 0.893 1.00 94.31 92 ILE A N 1
ATOM 703 C CA . ILE A 1 92 ? 41.085 11.722 2.233 1.00 94.31 92 ILE A CA 1
ATOM 704 C C . ILE A 1 92 ? 41.256 10.472 3.091 1.00 94.31 92 ILE A C 1
ATOM 706 O O . ILE A 1 92 ? 40.308 9.720 3.297 1.00 94.31 92 ILE A O 1
ATOM 710 N N . PHE A 1 93 ? 42.462 10.279 3.616 1.00 93.31 93 PHE A N 1
ATOM 711 C CA . PHE A 1 93 ? 42.814 9.205 4.537 1.00 93.31 93 PHE A CA 1
ATOM 712 C C . PHE A 1 93 ? 42.813 9.754 5.964 1.00 93.31 93 PHE A C 1
ATOM 714 O O . PHE A 1 93 ? 43.566 10.679 6.274 1.00 93.31 93 PHE A O 1
ATOM 721 N N . THR A 1 94 ? 41.987 9.178 6.830 1.00 91.69 94 THR A N 1
ATOM 722 C CA . THR A 1 94 ? 41.797 9.582 8.227 1.00 91.69 94 THR A CA 1
ATOM 723 C C . THR A 1 94 ? 42.176 8.421 9.145 1.00 91.69 94 THR A C 1
ATOM 725 O O . THR A 1 94 ? 41.609 7.345 9.010 1.00 91.69 94 THR A O 1
ATOM 728 N N . PRO A 1 95 ? 43.127 8.584 10.076 1.00 88.06 95 PRO A N 1
ATOM 729 C CA . PRO A 1 95 ? 43.409 7.564 11.085 1.00 88.06 95 PRO A CA 1
ATOM 730 C C . PRO A 1 95 ? 42.172 7.242 11.929 1.00 88.06 95 PRO A C 1
ATOM 732 O O . PRO A 1 95 ? 41.523 8.159 12.438 1.00 88.06 95 PRO A O 1
ATOM 735 N N . THR A 1 96 ? 41.880 5.959 12.129 1.00 84.31 96 THR A N 1
ATOM 736 C CA . THR A 1 96 ? 40.778 5.536 13.000 1.00 84.31 96 THR A CA 1
ATOM 737 C C . THR A 1 96 ? 41.127 5.833 14.467 1.00 84.31 96 THR A C 1
ATOM 739 O O . THR A 1 96 ? 42.253 5.610 14.928 1.00 84.31 96 THR A O 1
ATOM 742 N N . ALA A 1 97 ? 40.173 6.395 15.215 1.00 73.94 97 ALA A N 1
ATOM 743 C CA . ALA A 1 97 ? 40.398 6.821 16.596 1.00 73.94 97 ALA A CA 1
ATOM 744 C C . ALA A 1 97 ? 40.734 5.630 17.515 1.00 73.94 97 ALA A C 1
ATOM 746 O O . ALA A 1 97 ? 40.051 4.611 17.487 1.00 73.94 97 ALA A O 1
ATOM 747 N N . ASN A 1 98 ? 41.738 5.801 18.385 1.00 70.12 98 ASN A N 1
ATOM 748 C CA . ASN A 1 98 ? 42.235 4.793 19.342 1.00 70.12 98 ASN A CA 1
ATOM 749 C C . ASN A 1 98 ? 42.906 3.550 18.722 1.00 70.12 98 ASN A C 1
ATOM 751 O O . ASN A 1 98 ? 43.028 2.527 19.396 1.00 70.12 98 ASN A O 1
ATOM 755 N N . GLU A 1 99 ? 43.363 3.630 17.471 1.00 76.25 99 GLU A N 1
ATOM 756 C CA . GLU A 1 99 ? 44.043 2.525 16.785 1.00 76.25 99 GLU A CA 1
ATOM 757 C C . GLU A 1 99 ? 45.526 2.820 16.483 1.00 76.25 99 GLU A C 1
ATOM 759 O O . GLU A 1 99 ? 46.104 3.782 16.978 1.00 76.25 99 GLU A O 1
ATOM 764 N N . LYS A 1 100 ? 46.172 1.977 15.667 1.00 80.44 100 LYS A N 1
ATOM 765 C CA . LYS A 1 100 ? 47.622 1.963 15.378 1.00 80.44 100 LYS A CA 1
ATOM 766 C C . LYS A 1 100 ? 48.237 3.314 14.984 1.00 80.44 100 LYS A C 1
ATOM 768 O O . LYS A 1 100 ? 49.432 3.517 15.189 1.00 80.44 100 LYS A O 1
ATOM 773 N N . TYR A 1 101 ? 47.446 4.209 14.396 1.00 80.88 101 TYR A N 1
ATOM 774 C CA . TYR A 1 101 ? 47.871 5.535 13.936 1.00 80.88 101 TYR A CA 1
ATOM 775 C C . TYR A 1 101 ? 47.265 6.676 14.771 1.00 80.88 101 TYR A C 1
ATOM 777 O O . TYR A 1 101 ? 47.244 7.822 14.318 1.00 80.88 101 TYR A O 1
ATOM 785 N N . SER A 1 102 ? 46.754 6.383 15.973 1.00 69.44 102 SER A N 1
ATOM 786 C CA . SER A 1 102 ? 46.151 7.375 16.864 1.00 69.44 102 SER A CA 1
ATOM 787 C C . SER A 1 102 ? 47.160 8.477 17.189 1.00 69.44 102 SER A C 1
ATOM 789 O O . SER A 1 102 ? 48.162 8.222 17.848 1.00 69.44 102 SER A O 1
ATOM 791 N N . GLY A 1 103 ? 46.906 9.691 16.701 1.00 70.62 103 GLY A N 1
ATOM 792 C CA . GLY A 1 103 ? 47.817 10.832 16.825 1.00 70.62 103 GLY A CA 1
ATOM 793 C C . GLY A 1 103 ? 48.306 11.384 15.485 1.00 70.62 103 GLY A C 1
ATOM 794 O O . GLY A 1 103 ? 48.727 12.534 15.443 1.00 70.62 103 GLY A O 1
ATOM 795 N N . ALA A 1 104 ? 48.208 10.635 14.382 1.00 82.00 104 ALA A N 1
ATOM 796 C CA . ALA A 1 104 ? 48.500 11.165 13.050 1.00 82.00 104 ALA A CA 1
ATOM 797 C C . ALA A 1 104 ? 47.376 12.089 12.536 1.00 82.00 104 ALA A C 1
ATOM 799 O O . ALA A 1 104 ? 46.203 11.932 12.879 1.00 82.00 104 ALA A O 1
ATOM 800 N N . TRP A 1 105 ? 47.733 13.053 11.686 1.00 85.31 105 TRP A N 1
ATOM 801 C CA . TRP A 1 105 ? 46.774 13.937 11.019 1.00 85.31 105 TRP A CA 1
ATOM 802 C C . TRP A 1 105 ? 46.278 13.334 9.699 1.00 85.31 105 TRP A C 1
ATOM 804 O O . TRP A 1 105 ? 47.076 12.682 9.015 1.00 85.31 105 TRP A O 1
ATOM 814 N N . PRO A 1 106 ? 45.017 13.601 9.293 1.00 90.06 106 PRO A N 1
ATOM 815 C CA . PRO A 1 106 ? 44.498 13.186 7.996 1.00 90.06 106 PRO A CA 1
ATOM 816 C C . PRO A 1 106 ? 45.360 13.684 6.836 1.00 90.06 106 PRO A C 1
ATOM 818 O O . PRO A 1 106 ? 45.860 14.812 6.854 1.00 90.06 106 PRO A O 1
ATOM 821 N N . ILE A 1 107 ? 45.507 12.854 5.807 1.00 90.81 107 ILE A N 1
ATOM 822 C CA . ILE A 1 107 ? 46.242 13.194 4.587 1.00 90.81 107 ILE A CA 1
ATOM 823 C C . ILE A 1 107 ? 45.279 13.099 3.411 1.00 90.81 107 ILE A C 1
ATOM 825 O O . ILE A 1 107 ? 44.640 12.072 3.207 1.00 90.81 107 ILE A O 1
ATOM 829 N N . GLY A 1 108 ? 45.180 14.177 2.637 1.00 89.56 108 GLY A N 1
ATOM 830 C CA . GLY A 1 108 ? 44.461 14.188 1.369 1.00 89.56 108 GLY A CA 1
ATOM 831 C C . GLY A 1 108 ? 45.399 13.936 0.192 1.00 89.56 108 GLY A C 1
ATOM 832 O O . GLY A 1 108 ? 46.551 14.375 0.207 1.00 89.56 108 GLY A O 1
ATOM 833 N N . SER A 1 109 ? 44.888 13.285 -0.848 1.00 92.44 109 SER A N 1
ATOM 834 C CA . SER A 1 109 ? 45.482 13.347 -2.179 1.00 92.44 109 SER A CA 1
ATOM 835 C C . SER A 1 109 ? 45.433 14.781 -2.723 1.00 92.44 109 SER A C 1
ATOM 837 O O . SER A 1 109 ? 44.695 15.647 -2.230 1.00 92.44 109 SER A O 1
ATOM 839 N N . SER A 1 110 ? 46.200 15.022 -3.783 1.00 89.94 110 SER A N 1
ATOM 840 C CA . SER A 1 110 ? 46.059 16.176 -4.658 1.00 89.94 110 SER A CA 1
ATOM 841 C C . SER A 1 110 ? 44.606 16.338 -5.085 1.00 89.94 110 SER A C 1
ATOM 843 O O . SER A 1 110 ? 43.875 15.362 -5.273 1.00 89.94 110 SER A O 1
ATOM 845 N N . ASN A 1 111 ? 44.199 17.597 -5.211 1.00 87.81 111 ASN A N 1
ATOM 846 C CA . ASN A 1 111 ? 42.873 17.948 -5.676 1.00 87.81 111 ASN A CA 1
ATOM 847 C C . ASN A 1 111 ? 42.884 17.958 -7.206 1.00 87.81 111 ASN A C 1
ATOM 849 O O . ASN A 1 111 ? 43.209 18.973 -7.828 1.00 87.81 111 ASN A O 1
ATOM 853 N N . ASN A 1 112 ? 42.627 16.796 -7.797 1.00 87.94 112 ASN A N 1
ATOM 854 C CA . ASN A 1 112 ? 42.771 16.598 -9.228 1.00 87.94 112 ASN A CA 1
ATOM 855 C C . ASN A 1 112 ? 41.523 17.107 -9.948 1.00 87.94 112 ASN A C 1
ATOM 857 O O . ASN A 1 112 ? 40.396 16.702 -9.659 1.00 87.94 112 ASN A O 1
ATOM 861 N N . VAL A 1 113 ? 41.736 18.019 -10.893 1.00 86.12 113 VAL A N 1
ATOM 862 C CA . VAL A 1 113 ? 40.680 18.511 -11.776 1.00 86.12 113 VAL A CA 1
ATOM 863 C C . VAL A 1 113 ? 40.512 17.508 -12.906 1.00 86.12 113 VAL A C 1
ATOM 865 O O . VAL A 1 113 ? 41.467 17.214 -13.620 1.00 86.12 113 VAL A O 1
ATOM 868 N N . ILE A 1 114 ? 39.297 16.997 -13.066 1.00 85.31 114 ILE A N 1
ATOM 869 C CA . ILE A 1 114 ? 38.971 15.995 -14.076 1.00 85.31 114 ILE A CA 1
ATOM 870 C C . ILE A 1 114 ? 38.273 16.693 -15.238 1.00 85.31 114 ILE A C 1
ATOM 872 O O . ILE A 1 114 ? 37.248 17.351 -15.051 1.00 85.31 114 ILE A O 1
ATOM 876 N N . GLU A 1 115 ? 38.832 16.581 -16.438 1.00 81.44 115 GLU A N 1
ATOM 877 C CA . GLU A 1 115 ? 38.223 17.151 -17.639 1.00 81.44 115 GLU A CA 1
ATOM 878 C C . GLU A 1 115 ? 37.182 16.204 -18.237 1.00 81.44 115 GLU A C 1
ATOM 880 O O . GLU A 1 115 ? 37.264 14.984 -18.083 1.00 81.44 115 GLU A O 1
ATOM 885 N N . TYR A 1 116 ? 36.174 16.788 -18.883 1.00 80.06 116 TYR A N 1
ATOM 886 C CA . TYR A 1 116 ? 35.128 16.041 -19.567 1.00 80.06 116 TYR A CA 1
ATOM 887 C C . TYR A 1 116 ? 35.705 15.373 -20.814 1.00 80.06 116 TYR A C 1
ATOM 889 O O . TYR A 1 116 ? 36.235 16.052 -21.695 1.00 80.06 116 TYR A O 1
ATOM 897 N N . ASP A 1 117 ? 35.598 14.049 -20.896 1.00 83.69 117 ASP A N 1
ATOM 898 C CA . ASP A 1 117 ? 36.081 13.301 -22.054 1.00 83.69 117 ASP A CA 1
ATOM 899 C C . ASP A 1 117 ? 35.063 13.379 -23.201 1.00 83.69 117 ASP A C 1
ATOM 901 O O . ASP A 1 117 ? 34.162 12.546 -23.343 1.00 83.69 117 ASP A O 1
ATOM 905 N N . VAL A 1 118 ? 35.214 14.422 -24.022 1.00 84.25 118 VAL A N 1
ATOM 906 C CA . VAL A 1 118 ? 34.339 14.706 -25.168 1.00 84.25 118 VAL A CA 1
ATOM 907 C C . VAL A 1 118 ? 34.332 13.548 -26.173 1.00 84.25 118 VAL A C 1
ATOM 909 O O . VAL A 1 118 ? 33.278 13.248 -26.732 1.00 84.25 118 VAL A O 1
ATOM 912 N N . GLN A 1 119 ? 35.469 12.871 -26.385 1.00 87.00 119 GLN A N 1
ATOM 913 C CA . GLN A 1 119 ? 35.569 11.762 -27.338 1.00 87.00 119 GLN A CA 1
ATOM 914 C C . GLN A 1 119 ? 34.791 10.544 -26.845 1.00 87.00 119 GLN A C 1
ATOM 916 O O . GLN A 1 119 ? 33.992 9.988 -27.595 1.00 87.00 119 GLN A O 1
ATOM 921 N N . THR A 1 120 ? 34.991 10.151 -25.586 1.00 83.00 120 THR A N 1
ATOM 922 C CA . THR A 1 120 ? 34.260 9.025 -24.991 1.00 83.00 120 THR A CA 1
ATOM 923 C C . THR A 1 120 ? 32.756 9.306 -24.970 1.00 83.00 120 THR A C 1
ATOM 925 O O . THR A 1 120 ? 31.955 8.425 -25.286 1.00 83.00 120 THR A O 1
ATOM 928 N N . ALA A 1 121 ? 32.352 10.541 -24.662 1.00 82.31 121 ALA A N 1
ATOM 929 C CA . ALA A 1 121 ? 30.947 10.933 -24.688 1.00 82.31 121 ALA A CA 1
ATOM 930 C C . ALA A 1 121 ? 30.346 10.933 -26.104 1.00 82.31 121 ALA A C 1
ATOM 932 O O . ALA A 1 121 ? 29.199 10.522 -26.279 1.00 82.31 121 ALA A O 1
ATOM 933 N N . PHE A 1 122 ? 31.107 11.368 -27.113 1.00 87.69 122 PHE A N 1
ATOM 934 C CA . PHE A 1 122 ? 30.697 11.305 -28.516 1.00 87.69 122 PHE A CA 1
ATOM 935 C C . PHE A 1 122 ? 30.533 9.856 -28.985 1.00 87.69 122 PHE A C 1
ATOM 937 O O . PHE A 1 122 ? 29.501 9.506 -29.552 1.00 87.69 122 PHE A O 1
ATOM 944 N N . GLU A 1 123 ? 31.511 8.994 -28.700 1.00 88.25 123 GLU A N 1
ATOM 945 C CA . GLU A 1 123 ? 31.454 7.571 -29.046 1.00 88.25 123 GLU A CA 1
ATOM 946 C C . GLU A 1 123 ? 30.270 6.875 -28.389 1.00 88.25 123 GLU A C 1
ATOM 948 O O . GLU A 1 123 ? 29.567 6.122 -29.056 1.00 88.25 123 GLU A O 1
ATOM 953 N N . ALA A 1 124 ? 29.999 7.172 -27.118 1.00 84.38 124 ALA A N 1
ATOM 954 C CA . ALA A 1 124 ? 28.823 6.661 -26.429 1.00 84.38 124 ALA A CA 1
ATOM 955 C C . ALA A 1 124 ? 27.513 7.131 -27.087 1.00 84.38 124 ALA A C 1
ATOM 957 O O . ALA A 1 124 ? 26.585 6.336 -27.217 1.00 84.38 124 ALA A O 1
ATOM 958 N N . ALA A 1 125 ? 27.446 8.388 -27.543 1.00 85.19 125 ALA A N 1
ATOM 959 C CA . ALA A 1 125 ? 26.259 8.949 -28.188 1.00 85.19 125 ALA A CA 1
ATOM 960 C C . ALA A 1 125 ? 25.947 8.306 -29.549 1.00 85.19 125 ALA A C 1
ATOM 962 O O . ALA A 1 125 ? 24.779 8.185 -29.913 1.00 85.19 125 ALA A O 1
ATOM 963 N N . ILE A 1 126 ? 26.971 7.875 -30.293 1.00 90.44 126 ILE A N 1
ATOM 964 C CA . ILE A 1 126 ? 26.799 7.256 -31.618 1.00 90.44 126 ILE A CA 1
ATOM 965 C C . ILE A 1 126 ? 26.874 5.726 -31.601 1.00 90.44 126 ILE A C 1
ATOM 967 O O . ILE A 1 126 ? 26.564 5.111 -32.617 1.00 90.44 126 ILE A O 1
ATOM 971 N N . ALA A 1 127 ? 27.309 5.102 -30.499 1.00 87.25 127 ALA A N 1
ATOM 972 C CA . ALA A 1 127 ? 27.691 3.687 -30.448 1.00 87.25 127 ALA A CA 1
ATOM 973 C C . ALA A 1 127 ? 26.621 2.749 -31.017 1.00 87.25 127 ALA A C 1
ATOM 975 O O . ALA A 1 127 ? 26.927 1.835 -31.780 1.00 87.25 127 ALA A O 1
ATOM 976 N N . GLU A 1 128 ? 25.361 2.975 -30.657 1.00 82.62 128 GLU A N 1
ATOM 977 C CA . GLU A 1 128 ? 24.262 2.133 -31.114 1.00 82.62 128 GLU A CA 1
ATOM 978 C C . GLU A 1 128 ? 24.019 2.264 -32.620 1.00 82.62 128 GLU A C 1
ATOM 980 O O . GLU A 1 128 ? 23.871 1.258 -33.312 1.00 82.62 128 GLU A O 1
ATOM 985 N N . GLU A 1 129 ? 23.994 3.492 -33.139 1.00 88.81 129 GLU A N 1
ATOM 986 C CA . GLU A 1 129 ? 23.781 3.718 -34.567 1.00 88.81 129 GLU A CA 1
ATOM 987 C C . GLU A 1 129 ? 24.972 3.238 -35.393 1.00 88.81 129 GLU A C 1
ATOM 989 O O . GLU A 1 129 ? 24.801 2.626 -36.444 1.00 88.81 129 GLU A O 1
ATOM 994 N N . LEU A 1 130 ? 26.185 3.443 -34.881 1.00 89.56 130 LEU A N 1
ATOM 995 C CA . LEU A 1 130 ? 27.403 2.899 -35.457 1.00 89.56 130 LEU A CA 1
ATOM 996 C C . LEU A 1 130 ? 27.325 1.368 -35.555 1.00 89.56 130 LEU A C 1
ATOM 998 O O . LEU A 1 130 ? 27.667 0.805 -36.595 1.00 89.56 130 LEU A O 1
ATOM 1002 N N . ASN A 1 131 ? 26.828 0.698 -34.512 1.00 87.19 131 ASN A N 1
ATOM 1003 C CA . ASN A 1 131 ? 26.611 -0.748 -34.517 1.00 87.19 131 ASN A CA 1
ATOM 1004 C C . ASN A 1 131 ? 25.529 -1.172 -35.519 1.00 87.19 131 ASN A C 1
ATOM 1006 O O . ASN A 1 131 ? 25.761 -2.104 -36.281 1.00 87.19 131 ASN A O 1
ATOM 1010 N N . TYR A 1 132 ? 24.390 -0.477 -35.585 1.00 88.19 132 TYR A N 1
ATOM 1011 C CA . TYR A 1 132 ? 23.350 -0.779 -36.576 1.00 88.19 132 TYR A CA 1
ATOM 1012 C C . TYR A 1 132 ? 23.884 -0.640 -38.010 1.00 88.19 132 TYR A C 1
ATOM 1014 O O . TYR A 1 132 ? 23.743 -1.560 -38.815 1.00 88.19 132 TYR A O 1
ATOM 1022 N N . ALA A 1 133 ? 24.593 0.453 -38.306 1.00 88.94 133 ALA A N 1
ATOM 1023 C CA . ALA A 1 133 ? 25.241 0.668 -39.596 1.00 88.94 133 ALA A CA 1
ATOM 1024 C C . ALA A 1 133 ? 26.276 -0.427 -39.928 1.00 88.94 133 ALA A C 1
ATOM 1026 O O . ALA A 1 133 ? 26.381 -0.843 -41.082 1.00 88.94 133 ALA A O 1
ATOM 1027 N N . ASN A 1 134 ? 27.001 -0.940 -38.925 1.00 87.88 134 ASN A N 1
ATOM 1028 C CA . ASN A 1 134 ? 27.927 -2.067 -39.083 1.00 87.88 134 ASN A CA 1
ATOM 1029 C C . ASN A 1 134 ? 27.223 -3.384 -39.448 1.00 87.88 134 ASN A C 1
ATOM 1031 O O . ASN A 1 134 ? 27.841 -4.231 -40.098 1.00 87.88 134 ASN A O 1
ATOM 1035 N N . GLU A 1 135 ? 25.952 -3.560 -39.084 1.00 87.44 135 GLU A N 1
ATOM 1036 C CA . GLU A 1 135 ? 25.189 -4.774 -39.393 1.00 87.44 135 GLU A CA 1
ATOM 1037 C C . GLU A 1 135 ? 24.505 -4.760 -40.763 1.00 87.44 135 GLU A C 1
ATOM 1039 O O . GLU A 1 135 ? 24.064 -5.807 -41.245 1.00 87.44 135 GLU A O 1
ATOM 1044 N N . ILE A 1 136 ? 24.465 -3.613 -41.443 1.00 85.88 136 ILE A N 1
ATOM 1045 C CA . ILE A 1 136 ? 23.862 -3.496 -42.774 1.00 85.88 136 ILE A CA 1
ATOM 1046 C C . ILE A 1 136 ? 24.747 -4.187 -43.811 1.00 85.88 136 ILE A C 1
ATOM 1048 O O . ILE A 1 136 ? 25.770 -3.657 -44.245 1.00 85.88 136 ILE A O 1
ATOM 1052 N N . LYS A 1 137 ? 24.328 -5.393 -44.208 1.00 82.25 137 LYS A N 1
ATOM 1053 C CA . LYS A 1 137 ? 25.032 -6.255 -45.172 1.00 82.25 137 LYS A CA 1
ATOM 1054 C C . LYS A 1 137 ? 24.189 -6.604 -46.403 1.00 82.25 137 LYS A C 1
ATOM 1056 O O . LYS A 1 137 ? 24.744 -7.058 -47.399 1.00 82.25 137 LYS A O 1
ATOM 1061 N N . THR A 1 138 ? 22.878 -6.362 -46.367 1.00 76.62 138 THR A N 1
ATOM 1062 C CA . THR A 1 138 ? 21.944 -6.646 -47.469 1.00 76.62 138 THR A CA 1
ATOM 1063 C C . THR A 1 138 ? 21.540 -5.376 -48.207 1.00 76.62 138 THR A C 1
ATOM 1065 O O . THR A 1 138 ? 21.531 -4.274 -47.649 1.00 76.62 138 THR A O 1
ATOM 1068 N N . ARG A 1 139 ? 21.130 -5.538 -49.471 1.00 76.56 139 ARG A N 1
ATOM 1069 C CA . ARG A 1 139 ? 20.562 -4.443 -50.270 1.00 76.56 139 ARG A CA 1
ATOM 1070 C C . ARG A 1 139 ? 19.309 -3.869 -49.608 1.00 76.56 139 ARG A C 1
ATOM 1072 O O . ARG A 1 139 ? 19.175 -2.655 -49.505 1.00 76.56 139 ARG A O 1
ATOM 1079 N N . SER A 1 140 ? 18.405 -4.734 -49.139 1.00 74.25 140 SER A N 1
ATOM 1080 C CA . SER A 1 140 ? 17.143 -4.295 -48.535 1.00 74.25 140 SER A CA 1
ATOM 1081 C C . SER A 1 140 ? 17.364 -3.419 -47.304 1.00 74.25 140 SER A C 1
ATOM 1083 O O . SER A 1 140 ? 16.609 -2.468 -47.119 1.00 74.25 140 SER A O 1
ATOM 1085 N N . ALA A 1 141 ? 18.344 -3.733 -46.457 1.00 78.75 141 ALA A N 1
ATOM 1086 C CA . ALA A 1 141 ? 18.638 -2.930 -45.275 1.00 78.75 141 ALA A CA 1
ATOM 1087 C C . ALA A 1 141 ? 19.287 -1.589 -45.649 1.00 78.75 141 ALA A C 1
ATOM 1089 O O . ALA A 1 141 ? 18.897 -0.553 -45.116 1.00 78.75 141 ALA A O 1
ATOM 1090 N N . ALA A 1 142 ? 20.215 -1.593 -46.611 1.00 84.56 142 ALA A N 1
ATOM 1091 C CA . ALA A 1 142 ? 20.882 -0.382 -47.081 1.00 84.56 142 ALA A CA 1
ATOM 1092 C C . ALA A 1 142 ? 19.921 0.595 -47.785 1.00 84.56 142 ALA A C 1
ATOM 1094 O O . ALA A 1 142 ? 19.971 1.795 -47.518 1.00 84.56 142 ALA A O 1
ATOM 1095 N N . ASP A 1 143 ? 19.007 0.085 -48.623 1.00 79.38 143 ASP A N 1
ATOM 1096 C CA . ASP A 1 143 ? 17.981 0.881 -49.321 1.00 79.38 143 ASP A CA 1
ATOM 1097 C C . ASP A 1 143 ? 17.009 1.579 -48.339 1.00 79.38 143 ASP A C 1
ATOM 1099 O O . ASP A 1 143 ? 16.412 2.596 -48.686 1.00 79.38 143 ASP A O 1
ATOM 1103 N N . HIS A 1 144 ? 16.853 1.056 -47.116 1.00 81.00 144 HIS A N 1
ATOM 1104 C CA . HIS A 1 144 ? 15.927 1.568 -46.094 1.00 81.00 144 HIS A CA 1
ATOM 1105 C C . HIS A 1 144 ? 16.636 2.174 -44.874 1.00 81.00 144 HIS A C 1
ATOM 1107 O O . HIS A 1 144 ? 16.014 2.350 -43.826 1.00 81.00 144 HIS A O 1
ATOM 1113 N N . TYR A 1 145 ? 17.933 2.468 -44.978 1.00 86.69 145 TYR A N 1
ATOM 1114 C CA . TYR A 1 145 ? 18.657 3.143 -43.908 1.00 86.69 145 TYR A CA 1
ATOM 1115 C C . TYR A 1 145 ? 18.227 4.611 -43.816 1.00 86.69 145 TYR A C 1
ATOM 1117 O O . TYR A 1 145 ? 18.592 5.439 -44.655 1.00 86.69 145 TYR A O 1
ATOM 1125 N N . GLU A 1 146 ? 17.466 4.934 -42.775 1.00 83.94 146 GLU A N 1
ATOM 1126 C CA . GLU A 1 146 ? 17.081 6.300 -42.436 1.00 83.94 146 GLU A CA 1
ATOM 1127 C C . GLU A 1 146 ? 18.050 6.859 -41.393 1.00 83.94 146 GLU A C 1
ATOM 1129 O O . GLU A 1 146 ? 18.256 6.271 -40.334 1.00 83.94 146 GLU A O 1
ATOM 1134 N N . LYS A 1 147 ? 18.666 8.003 -41.700 1.00 84.69 147 LYS A N 1
ATOM 1135 C CA . LYS A 1 147 ? 19.638 8.653 -40.815 1.00 84.69 147 LYS A CA 1
ATOM 1136 C C . LYS A 1 147 ? 18.924 9.154 -39.554 1.00 84.69 147 LYS A C 1
ATOM 1138 O O . LYS A 1 147 ? 18.015 9.979 -39.692 1.00 84.69 147 LYS A O 1
ATOM 1143 N N . PRO A 1 148 ? 19.322 8.735 -38.342 1.00 83.12 148 PRO A N 1
ATOM 1144 C CA . PRO A 1 148 ? 18.703 9.259 -37.136 1.00 83.12 148 PRO A CA 1
ATOM 1145 C C . PRO A 1 148 ? 19.150 10.696 -36.866 1.00 83.12 148 PRO A C 1
ATOM 1147 O O . PRO A 1 148 ? 20.222 11.134 -37.282 1.00 83.12 148 PRO A O 1
ATOM 1150 N N . ASN A 1 149 ? 18.336 11.423 -36.106 1.00 83.94 149 ASN A N 1
ATOM 1151 C CA . ASN A 1 149 ? 18.702 12.738 -35.604 1.00 83.94 149 ASN A CA 1
ATOM 1152 C C . ASN A 1 149 ? 19.395 12.593 -34.242 1.00 83.94 149 ASN A C 1
ATOM 1154 O O . ASN A 1 149 ? 18.732 12.503 -33.209 1.00 83.94 149 ASN A O 1
ATOM 1158 N N . ILE A 1 150 ? 20.727 12.543 -34.240 1.00 83.81 150 ILE A N 1
ATOM 1159 C CA . ILE A 1 150 ? 21.529 12.564 -33.012 1.00 83.81 150 ILE A CA 1
ATOM 1160 C C . ILE A 1 150 ? 21.954 14.011 -32.763 1.00 83.81 150 ILE A C 1
ATOM 1162 O O . ILE A 1 150 ? 22.589 14.635 -33.612 1.00 83.81 150 ILE A O 1
ATOM 1166 N N . LYS A 1 151 ? 21.600 14.555 -31.592 1.00 83.44 151 LYS A N 1
ATOM 1167 C CA . LYS A 1 151 ? 21.920 15.942 -31.233 1.00 83.44 151 LYS A CA 1
ATOM 1168 C C . LYS A 1 151 ? 23.416 16.209 -31.413 1.00 83.44 151 LYS A C 1
ATOM 1170 O O . LYS A 1 151 ? 24.245 15.446 -30.928 1.00 83.44 151 LYS A O 1
ATOM 1175 N N . ASP A 1 152 ? 23.734 17.326 -32.064 1.00 87.00 152 ASP A N 1
ATOM 1176 C CA . ASP A 1 152 ? 25.097 17.799 -32.310 1.00 87.00 152 ASP A CA 1
ATOM 1177 C C . ASP A 1 152 ? 25.970 16.871 -33.184 1.00 87.00 152 ASP A C 1
ATOM 1179 O O . ASP A 1 152 ? 27.190 17.058 -33.223 1.00 87.00 152 ASP A O 1
ATOM 1183 N N . VAL A 1 153 ? 25.371 15.935 -33.934 1.00 91.00 153 VAL A N 1
ATOM 1184 C CA . VAL A 1 153 ? 26.057 15.023 -34.867 1.00 91.00 153 VAL A CA 1
ATOM 1185 C C . VAL A 1 153 ? 25.392 15.057 -36.249 1.00 91.00 153 VAL A C 1
ATOM 1187 O O . VAL A 1 153 ? 24.187 14.865 -36.372 1.00 91.00 153 VAL A O 1
ATOM 1190 N N . ASP A 1 154 ? 26.182 15.266 -37.301 1.00 92.44 154 ASP A N 1
ATOM 1191 C CA . ASP A 1 154 ? 25.767 15.145 -38.700 1.00 92.44 154 ASP A CA 1
ATOM 1192 C C . ASP A 1 154 ? 26.101 13.748 -39.244 1.00 92.44 154 ASP A C 1
ATOM 1194 O O . ASP A 1 154 ? 27.239 13.274 -39.133 1.00 92.44 154 ASP A O 1
ATOM 1198 N N . ILE A 1 155 ? 25.107 13.081 -39.835 1.00 91.25 155 ILE A N 1
ATOM 1199 C CA . ILE A 1 155 ? 25.221 11.702 -40.315 1.00 91.25 155 ILE A CA 1
ATOM 1200 C C . ILE A 1 155 ? 25.097 11.669 -41.836 1.00 91.25 155 ILE A C 1
ATOM 1202 O O . ILE A 1 155 ? 24.072 12.019 -42.429 1.00 91.25 155 ILE A O 1
ATOM 1206 N N . THR A 1 156 ? 26.132 11.156 -42.490 1.00 91.00 156 THR A N 1
ATOM 1207 C CA . THR A 1 156 ? 26.125 10.882 -43.929 1.00 91.00 156 THR A CA 1
ATOM 1208 C C . THR A 1 156 ? 26.252 9.385 -44.180 1.00 91.00 156 THR A C 1
ATOM 1210 O O . THR A 1 156 ? 26.730 8.640 -43.330 1.00 91.00 156 THR A O 1
ATOM 1213 N N . ASN A 1 157 ? 25.775 8.912 -45.329 1.00 89.25 157 ASN A N 1
ATOM 1214 C CA . ASN A 1 157 ? 25.955 7.530 -45.752 1.00 89.25 157 ASN A CA 1
ATOM 1215 C C . ASN A 1 157 ? 26.433 7.487 -47.203 1.00 89.25 157 ASN A C 1
ATOM 1217 O O . ASN A 1 157 ? 25.921 8.201 -48.064 1.00 89.25 157 ASN A O 1
ATOM 1221 N N . ALA A 1 158 ? 27.422 6.641 -47.461 1.00 85.50 158 ALA A N 1
ATOM 1222 C CA . ALA A 1 158 ? 27.901 6.305 -48.786 1.00 85.50 158 ALA A CA 1
ATOM 1223 C C . ALA A 1 158 ? 27.294 4.955 -49.174 1.00 85.50 158 ALA A C 1
ATOM 1225 O O . ALA A 1 158 ? 27.699 3.913 -48.656 1.00 85.50 158 ALA A O 1
ATOM 1226 N N . TYR A 1 159 ? 26.289 4.987 -50.049 1.00 85.06 159 TYR A N 1
ATOM 1227 C CA . TYR A 1 159 ? 25.640 3.796 -50.585 1.00 85.06 159 TYR A CA 1
ATOM 1228 C C . TYR A 1 159 ? 25.069 4.060 -51.978 1.00 85.06 159 TYR A C 1
ATOM 1230 O O . TYR A 1 159 ? 24.506 5.120 -52.248 1.00 85.06 159 TYR A O 1
ATOM 1238 N N . THR A 1 160 ? 25.208 3.071 -52.858 1.00 79.56 160 THR A N 1
ATOM 1239 C CA . THR A 1 160 ? 24.544 3.028 -54.166 1.00 79.56 160 THR A CA 1
ATOM 1240 C C . THR A 1 160 ? 23.934 1.649 -54.365 1.00 79.56 160 THR A C 1
ATOM 1242 O O . THR A 1 160 ? 24.521 0.650 -53.952 1.00 79.56 160 THR A O 1
ATOM 1245 N N . THR A 1 161 ? 22.761 1.553 -54.983 1.00 76.75 161 THR A N 1
ATOM 1246 C CA . THR A 1 161 ? 22.123 0.250 -55.198 1.00 76.75 161 THR A CA 1
ATOM 1247 C C . THR A 1 161 ? 22.973 -0.613 -56.150 1.00 76.75 161 THR A C 1
ATOM 1249 O O . THR A 1 161 ? 23.264 -0.164 -57.262 1.00 76.75 161 THR A O 1
ATOM 1252 N N . PRO A 1 162 ? 23.392 -1.835 -55.757 1.00 75.50 162 PRO A N 1
ATOM 1253 C CA . PRO A 1 162 ? 24.224 -2.688 -56.605 1.00 75.50 162 PRO A CA 1
ATOM 1254 C C . PRO A 1 162 ? 23.466 -3.164 -57.853 1.00 75.50 162 PRO A C 1
ATOM 1256 O O . PRO A 1 162 ? 22.300 -3.559 -57.780 1.00 75.50 162 PRO A O 1
ATOM 1259 N N . LEU A 1 163 ? 24.149 -3.159 -59.002 1.00 74.12 163 LEU A N 1
ATOM 1260 C CA . LEU A 1 163 ? 23.657 -3.749 -60.251 1.00 74.12 163 LEU A CA 1
ATOM 1261 C C . LEU A 1 163 ? 23.786 -5.289 -60.228 1.00 74.12 163 LEU A C 1
ATOM 1263 O O . LEU A 1 163 ? 24.613 -5.820 -59.480 1.00 74.12 163 LEU A O 1
ATOM 1267 N N . PRO A 1 164 ? 23.024 -6.025 -61.063 1.00 62.06 164 PRO A N 1
ATOM 1268 C CA . PRO A 1 164 ? 23.213 -7.465 -61.238 1.00 62.06 164 PRO A CA 1
ATOM 1269 C C . PRO A 1 164 ? 24.669 -7.816 -61.567 1.00 62.06 164 PRO A C 1
ATOM 1271 O O . PRO A 1 164 ? 25.264 -7.207 -62.455 1.00 62.06 164 PRO A O 1
ATOM 1274 N N . ASN A 1 165 ? 25.235 -8.798 -60.858 1.00 65.75 165 ASN A N 1
ATOM 1275 C CA . ASN A 1 165 ? 26.642 -9.227 -60.953 1.00 65.75 165 ASN A CA 1
ATOM 1276 C C . ASN A 1 165 ? 27.697 -8.189 -60.510 1.00 65.75 165 ASN A C 1
ATOM 1278 O O . ASN A 1 165 ? 28.882 -8.369 -60.789 1.00 65.75 165 ASN A O 1
ATOM 1282 N N . ALA A 1 166 ? 27.299 -7.129 -59.803 1.00 73.06 166 ALA A N 1
ATOM 1283 C CA . ALA A 1 166 ? 28.206 -6.151 -59.207 1.00 73.06 166 ALA A CA 1
ATOM 1284 C C . ALA A 1 166 ? 28.072 -6.129 -57.676 1.00 73.06 166 ALA A C 1
ATOM 1286 O O . ALA A 1 166 ? 27.073 -6.563 -57.103 1.00 73.06 166 ALA A O 1
ATOM 1287 N N . THR A 1 167 ? 29.093 -5.607 -57.000 1.00 78.19 167 THR A N 1
ATOM 1288 C CA . THR A 1 167 ? 29.050 -5.313 -55.564 1.00 78.19 167 THR A CA 1
ATOM 1289 C C . THR A 1 167 ? 28.962 -3.810 -55.352 1.00 78.19 167 THR A C 1
ATOM 1291 O O . THR A 1 167 ? 29.591 -3.050 -56.085 1.00 78.19 167 THR A O 1
ATOM 1294 N N . SER A 1 168 ? 28.241 -3.389 -54.321 1.00 82.75 168 SER A N 1
ATOM 1295 C CA . SER A 1 168 ? 28.279 -2.023 -53.800 1.00 82.75 168 SER A CA 1
ATOM 1296 C C . SER A 1 168 ? 28.874 -2.024 -52.394 1.00 82.75 168 SER A C 1
ATOM 1298 O O . SER A 1 168 ? 29.202 -3.077 -51.845 1.00 82.75 168 SER A O 1
ATOM 1300 N N . THR A 1 169 ? 29.020 -0.848 -51.803 1.00 87.81 169 THR A N 1
ATOM 1301 C CA . THR A 1 169 ? 29.434 -0.682 -50.414 1.00 87.81 169 THR A CA 1
ATOM 1302 C C . THR A 1 169 ? 28.435 0.175 -49.658 1.00 87.81 169 THR A C 1
ATOM 1304 O O . THR A 1 169 ? 27.905 1.134 -50.218 1.00 87.81 169 THR A O 1
ATOM 1307 N N . PHE A 1 170 ? 28.219 -0.143 -48.387 1.00 90.25 170 PHE A N 1
ATOM 1308 C CA . PHE A 1 170 ? 27.511 0.705 -47.438 1.00 90.25 170 PHE A CA 1
ATOM 1309 C C . PHE A 1 170 ? 28.483 1.164 -46.345 1.00 90.25 170 PHE A C 1
ATOM 1311 O O . PHE A 1 170 ? 29.184 0.339 -45.755 1.00 90.25 170 PHE A O 1
ATOM 1318 N N . GLN A 1 171 ? 28.522 2.469 -46.076 1.00 93.50 171 GLN A N 1
ATOM 1319 C CA . GLN A 1 171 ? 29.228 3.040 -44.929 1.00 93.50 171 GLN A CA 1
ATOM 1320 C C . GLN A 1 171 ? 28.503 4.287 -44.415 1.00 93.50 171 GLN A C 1
ATOM 1322 O O . GLN A 1 171 ? 28.199 5.185 -45.199 1.00 93.50 171 GLN A O 1
ATOM 1327 N N . ALA A 1 172 ? 28.262 4.373 -43.108 1.00 93.38 172 ALA A N 1
ATOM 1328 C CA . ALA A 1 172 ? 27.769 5.575 -42.442 1.00 93.38 172 ALA A CA 1
ATOM 1329 C C . ALA A 1 172 ? 28.929 6.340 -41.787 1.00 93.38 172 ALA A C 1
ATOM 1331 O O . ALA A 1 172 ? 29.814 5.730 -41.186 1.00 93.38 172 ALA A O 1
ATOM 1332 N N . ALA A 1 173 ? 28.927 7.668 -41.881 1.00 93.88 173 ALA A N 1
ATOM 1333 C CA . ALA A 1 173 ? 29.884 8.550 -41.224 1.00 93.88 173 ALA A CA 1
ATOM 1334 C C . ALA A 1 173 ? 29.163 9.484 -40.246 1.00 93.88 173 ALA A C 1
ATOM 1336 O O . ALA A 1 173 ? 28.162 10.107 -40.596 1.00 93.88 173 ALA A O 1
ATOM 1337 N N . PHE A 1 174 ? 29.709 9.577 -39.038 1.00 95.31 174 PHE A N 1
ATOM 1338 C CA . PHE A 1 174 ? 29.203 10.336 -37.902 1.00 95.31 174 PHE A CA 1
ATOM 1339 C C . PHE A 1 174 ? 30.174 11.479 -37.622 1.00 95.31 174 PHE A C 1
ATOM 1341 O O . PHE A 1 174 ? 31.300 11.253 -37.168 1.00 95.31 174 PHE A O 1
ATOM 1348 N N . ASN A 1 175 ? 29.745 12.702 -37.914 1.00 93.88 175 ASN A N 1
ATOM 1349 C CA . ASN A 1 175 ? 30.577 13.896 -37.837 1.00 93.88 175 ASN A CA 1
ATOM 1350 C C . ASN A 1 175 ? 30.053 14.819 -36.733 1.00 93.88 175 ASN A C 1
ATOM 1352 O O . ASN A 1 175 ? 28.902 15.246 -36.808 1.00 93.88 175 ASN A O 1
ATOM 1356 N N . PRO A 1 176 ? 30.855 15.170 -35.718 1.00 91.94 176 PRO A N 1
ATOM 1357 C CA . PRO A 1 176 ? 30.457 16.188 -34.760 1.00 91.94 176 PRO A CA 1
ATOM 1358 C C . PRO A 1 176 ? 30.160 17.522 -35.442 1.00 91.94 176 PRO A C 1
ATOM 1360 O O . PRO A 1 176 ? 30.895 17.972 -36.323 1.00 91.94 176 PRO A O 1
ATOM 1363 N N . THR A 1 177 ? 29.085 18.178 -35.018 1.00 90.44 177 THR A N 1
ATOM 1364 C CA . THR A 1 177 ? 28.750 19.512 -35.521 1.00 90.44 177 THR A CA 1
ATOM 1365 C C . THR A 1 177 ? 29.734 20.560 -34.979 1.00 90.44 177 THR A C 1
ATOM 1367 O O . THR A 1 177 ? 30.124 20.491 -33.809 1.00 90.44 177 THR A O 1
ATOM 1370 N N . PRO A 1 178 ? 30.103 21.589 -35.769 1.00 85.56 178 PRO A N 1
ATOM 1371 C CA . PRO A 1 178 ? 31.080 22.599 -35.343 1.00 85.56 178 PRO A CA 1
ATOM 1372 C C . PRO A 1 178 ? 30.663 23.421 -34.112 1.00 85.56 178 PRO A C 1
ATOM 1374 O O . PRO A 1 178 ? 31.510 23.973 -33.413 1.00 85.56 178 PRO A O 1
ATOM 1377 N N . THR A 1 179 ? 29.358 23.534 -33.853 1.00 82.19 179 THR A N 1
ATOM 1378 C CA . THR A 1 179 ? 28.785 24.357 -32.775 1.00 82.19 179 THR A CA 1
ATOM 1379 C C . THR A 1 179 ? 28.299 23.545 -31.574 1.00 82.19 179 THR A C 1
ATOM 1381 O O . THR A 1 179 ? 27.850 24.136 -30.594 1.00 82.19 179 THR A O 1
ATOM 1384 N N . GLY A 1 180 ? 28.352 22.215 -31.651 1.00 83.25 180 GLY A N 1
ATOM 1385 C CA . GLY A 1 180 ? 27.764 21.319 -30.663 1.00 83.25 180 GLY A CA 1
ATOM 1386 C C . GLY A 1 180 ? 28.698 20.920 -29.521 1.00 83.25 180 GLY A C 1
ATOM 1387 O O . GLY A 1 180 ? 29.879 21.277 -29.493 1.00 83.25 180 GLY A O 1
ATOM 1388 N N . ILE A 1 181 ? 28.177 20.130 -28.579 1.00 83.25 181 ILE A N 1
ATOM 1389 C CA . ILE A 1 181 ? 28.941 19.663 -27.406 1.00 83.25 181 ILE A CA 1
ATOM 1390 C C . ILE A 1 181 ? 30.078 18.692 -27.759 1.00 83.25 181 ILE A C 1
ATOM 1392 O O . ILE A 1 181 ? 31.002 18.521 -26.968 1.00 83.25 181 ILE A O 1
ATOM 1396 N N . TYR A 1 182 ? 30.025 18.077 -28.944 1.00 87.94 182 TYR A N 1
ATOM 1397 C CA . TYR A 1 182 ? 31.015 17.110 -29.423 1.00 87.94 182 TYR A CA 1
ATOM 1398 C C . TYR A 1 182 ? 32.049 17.708 -30.381 1.00 87.94 182 TYR A C 1
ATOM 1400 O O . TYR A 1 182 ? 32.834 16.960 -30.947 1.00 87.94 182 TYR A O 1
ATOM 1408 N N . ARG A 1 183 ? 32.078 19.032 -30.592 1.00 86.50 183 ARG A N 1
ATOM 1409 C CA . ARG A 1 183 ? 32.898 19.686 -31.638 1.00 86.50 183 ARG A CA 1
ATOM 1410 C C . ARG A 1 183 ? 34.402 19.351 -31.604 1.00 86.50 183 ARG A C 1
ATOM 1412 O O . ARG A 1 183 ? 35.082 19.508 -32.609 1.00 86.50 183 ARG A O 1
ATOM 1419 N N . GLU A 1 184 ? 34.919 18.955 -30.441 1.00 85.56 184 GLU A N 1
ATOM 1420 C CA . GLU A 1 184 ? 36.328 18.594 -30.219 1.00 85.56 184 GLU A CA 1
ATOM 1421 C C . GLU A 1 184 ? 36.593 17.083 -30.393 1.00 85.56 184 GLU A C 1
ATOM 1423 O O . GLU A 1 184 ? 37.744 16.655 -30.344 1.00 85.56 184 GLU A O 1
ATOM 1428 N N . ALA A 1 185 ? 35.554 16.272 -30.624 1.00 88.81 185 ALA A N 1
ATOM 1429 C CA . ALA A 1 185 ? 35.686 14.851 -30.925 1.00 88.81 185 ALA A CA 1
ATOM 1430 C C . ALA A 1 185 ? 36.114 14.612 -32.383 1.00 88.81 185 ALA A C 1
ATOM 1432 O O . ALA A 1 185 ? 35.775 15.357 -33.304 1.00 88.81 185 ALA A O 1
ATOM 1433 N N . ALA A 1 186 ? 36.833 13.516 -32.602 1.00 92.62 186 ALA A N 1
ATOM 1434 C CA . ALA A 1 186 ? 37.154 13.014 -33.926 1.00 92.62 186 ALA A CA 1
ATOM 1435 C C . ALA A 1 186 ? 35.945 12.271 -34.533 1.00 92.62 186 ALA A C 1
ATOM 1437 O O . ALA A 1 186 ? 35.332 11.452 -33.837 1.00 92.62 186 ALA A O 1
ATOM 1438 N N . PRO A 1 187 ? 35.640 12.473 -35.832 1.00 93.31 187 PRO A N 1
ATOM 1439 C CA . PRO A 1 187 ? 34.612 11.714 -36.537 1.00 93.31 187 PRO A CA 1
ATOM 1440 C C . PRO A 1 187 ? 34.823 10.197 -36.480 1.00 93.31 187 PRO A C 1
ATOM 1442 O O . PRO A 1 187 ? 35.942 9.688 -36.334 1.00 93.31 187 PRO A O 1
ATOM 1445 N N . ARG A 1 188 ? 33.725 9.459 -36.644 1.00 95.56 188 ARG A N 1
ATOM 1446 C CA . ARG A 1 188 ? 33.715 7.992 -36.698 1.00 95.56 188 ARG A CA 1
ATOM 1447 C C . ARG A 1 188 ? 32.952 7.522 -37.928 1.00 95.56 188 ARG A C 1
ATOM 1449 O O . ARG A 1 188 ? 32.065 8.210 -38.425 1.00 95.56 188 ARG A O 1
ATOM 1456 N N . SER A 1 189 ? 33.284 6.336 -38.416 1.00 93.31 189 SER A N 1
ATOM 1457 C CA . SER A 1 189 ? 32.578 5.710 -39.532 1.00 93.31 189 SER A CA 1
ATOM 1458 C C . SER A 1 189 ? 32.307 4.253 -39.217 1.00 93.31 189 SER A C 1
ATOM 1460 O O . SER A 1 189 ? 33.107 3.608 -38.538 1.00 93.31 189 SER A O 1
ATOM 1462 N N . SER A 1 190 ? 31.190 3.741 -39.724 1.00 92.31 190 SER A N 1
ATOM 1463 C CA . SER A 1 190 ? 30.927 2.308 -39.724 1.00 92.31 190 SER A CA 1
ATOM 1464 C C . SER A 1 190 ? 31.971 1.580 -40.573 1.00 92.31 190 SER A C 1
ATOM 1466 O O . SER A 1 190 ? 32.707 2.174 -41.371 1.00 92.31 190 SER A O 1
ATOM 1468 N N . ASN A 1 191 ? 32.006 0.264 -40.433 1.00 89.56 191 ASN A N 1
ATOM 1469 C CA . ASN A 1 191 ? 32.698 -0.630 -41.335 1.00 89.56 191 ASN A CA 1
ATOM 1470 C C . ASN A 1 191 ? 32.218 -0.381 -42.766 1.00 89.56 191 ASN A C 1
ATOM 1472 O O . ASN A 1 191 ? 31.043 -0.086 -43.009 1.00 89.56 191 ASN A O 1
ATOM 1476 N N . LEU A 1 192 ? 33.147 -0.516 -43.709 1.00 87.88 192 LEU A N 1
ATOM 1477 C CA . LEU A 1 192 ? 32.830 -0.535 -45.126 1.00 87.88 192 LEU A CA 1
ATOM 1478 C C . LEU A 1 192 ? 32.249 -1.910 -45.468 1.00 87.88 192 LEU A C 1
ATOM 1480 O O . LEU A 1 192 ? 32.986 -2.865 -45.721 1.00 87.88 192 LEU A O 1
ATOM 1484 N N . ASN A 1 193 ? 30.925 -2.021 -45.444 1.00 85.38 193 ASN A N 1
ATOM 1485 C CA . ASN A 1 193 ? 30.239 -3.279 -45.704 1.00 85.38 193 ASN A CA 1
ATOM 1486 C C . ASN A 1 193 ? 30.083 -3.492 -47.208 1.00 85.38 193 ASN A C 1
ATOM 1488 O O . ASN A 1 193 ? 29.491 -2.664 -47.896 1.00 85.38 193 ASN A O 1
ATOM 1492 N N . ILE A 1 194 ? 30.595 -4.612 -47.726 1.00 83.00 194 ILE A N 1
ATOM 1493 C CA . ILE A 1 194 ? 30.391 -5.001 -49.126 1.00 83.00 194 ILE A CA 1
ATOM 1494 C C . ILE A 1 194 ? 28.980 -5.569 -49.265 1.00 83.00 194 ILE A C 1
ATOM 1496 O O . ILE A 1 194 ? 28.685 -6.652 -48.760 1.00 83.00 194 ILE A O 1
ATOM 1500 N N . ILE A 1 195 ? 28.132 -4.859 -50.000 1.00 79.81 195 ILE A N 1
ATOM 1501 C CA . ILE A 1 195 ? 26.786 -5.290 -50.360 1.00 79.81 195 ILE A CA 1
ATOM 1502 C C . ILE A 1 195 ? 26.892 -6.052 -51.679 1.00 79.81 195 ILE A C 1
ATOM 1504 O O . ILE A 1 195 ? 27.054 -5.464 -52.753 1.00 79.81 195 ILE A O 1
ATOM 1508 N N . LYS A 1 196 ? 26.875 -7.383 -51.597 1.00 71.19 196 LYS A N 1
ATOM 1509 C CA . LYS A 1 196 ? 26.917 -8.246 -52.781 1.00 71.19 196 LYS A CA 1
ATOM 1510 C C . LYS A 1 196 ? 25.532 -8.372 -53.406 1.00 71.19 196 LYS A C 1
ATOM 1512 O O . LYS A 1 196 ? 24.522 -8.314 -52.711 1.00 71.19 196 LYS A O 1
ATOM 1517 N N . PHE A 1 197 ? 25.503 -8.603 -54.715 1.00 60.84 197 PHE A N 1
ATOM 1518 C CA . PHE A 1 197 ? 24.351 -9.222 -55.359 1.00 60.84 197 PHE A CA 1
ATOM 1519 C C . PHE A 1 197 ? 24.210 -10.654 -54.804 1.00 60.84 197 PHE A C 1
ATOM 1521 O O . PHE A 1 197 ? 25.166 -11.428 -54.851 1.00 60.84 197 PHE A O 1
ATOM 1528 N N . GLU A 1 198 ? 23.078 -10.946 -54.168 1.00 63.72 198 GLU A N 1
ATOM 1529 C CA . GLU A 1 198 ? 22.833 -12.148 -53.352 1.00 63.72 198 GLU A CA 1
ATOM 1530 C C . GLU A 1 198 ? 22.776 -13.426 -54.225 1.00 63.72 198 GLU A C 1
ATOM 1532 O O . GLU A 1 198 ? 22.367 -13.332 -55.383 1.00 63.72 198 GLU A O 1
ATOM 1537 N N . ASP A 1 199 ? 23.157 -14.614 -53.703 1.00 64.44 199 ASP A N 1
ATOM 1538 C CA . ASP A 1 199 ? 22.739 -15.891 -54.324 1.00 64.44 199 ASP A CA 1
ATOM 1539 C C . ASP A 1 199 ? 21.209 -15.915 -54.244 1.00 64.44 199 ASP A C 1
ATOM 1541 O O . ASP A 1 199 ? 20.664 -16.041 -53.137 1.00 64.44 199 ASP A O 1
ATOM 1545 N N . PRO A 1 200 ? 20.500 -15.732 -55.370 1.00 66.50 200 PRO A N 1
ATOM 1546 C CA . PRO A 1 200 ? 19.097 -15.364 -55.309 1.00 66.50 200 PRO A CA 1
ATOM 1547 C C . PRO A 1 200 ? 18.238 -16.465 -54.687 1.00 66.50 200 PRO A C 1
ATOM 1549 O O . PRO A 1 200 ? 17.200 -16.159 -54.110 1.00 66.50 200 PRO A O 1
ATOM 1552 N N . GLY A 1 201 ? 18.659 -17.732 -54.790 1.00 74.06 201 GLY A N 1
ATOM 1553 C CA . GLY A 1 201 ? 17.893 -18.870 -54.287 1.00 74.06 201 GLY A CA 1
ATOM 1554 C C . GLY A 1 201 ? 17.954 -18.985 -52.767 1.00 74.06 201 GLY A C 1
ATOM 1555 O O . GLY A 1 201 ? 16.924 -18.952 -52.096 1.00 74.06 201 GLY A O 1
ATOM 1556 N N . ILE A 1 202 ? 19.165 -19.076 -52.210 1.00 79.06 202 ILE A N 1
ATOM 1557 C CA . ILE A 1 202 ? 19.360 -19.278 -50.763 1.00 79.06 202 ILE A CA 1
ATOM 1558 C C . ILE A 1 202 ? 18.924 -18.037 -49.973 1.00 79.06 202 ILE A C 1
ATOM 1560 O O . ILE A 1 202 ? 18.331 -18.163 -48.899 1.00 79.06 202 ILE A O 1
ATOM 1564 N N . GLN A 1 203 ? 19.166 -16.837 -50.507 1.00 80.94 203 GLN A N 1
ATOM 1565 C CA . GLN A 1 203 ? 18.744 -15.607 -49.846 1.00 80.94 203 GLN A CA 1
ATOM 1566 C C . GLN A 1 203 ? 17.223 -15.412 -49.887 1.00 80.94 203 GLN A C 1
ATOM 1568 O O . GLN A 1 203 ? 16.654 -14.972 -48.888 1.00 80.94 203 GLN A O 1
ATOM 1573 N N . ALA A 1 204 ? 16.546 -15.766 -50.988 1.00 80.69 204 ALA A N 1
ATOM 1574 C CA . ALA A 1 204 ? 15.085 -15.715 -51.043 1.00 80.69 204 ALA A CA 1
ATOM 1575 C C . ALA A 1 204 ? 14.459 -16.657 -50.003 1.00 80.69 204 ALA A C 1
ATOM 1577 O O . ALA A 1 204 ? 13.596 -16.228 -49.240 1.00 80.69 204 ALA A O 1
ATOM 1578 N N . GLU A 1 205 ? 14.961 -17.893 -49.887 1.00 86.62 205 GLU A N 1
ATOM 1579 C CA . GLU A 1 205 ? 14.492 -18.838 -48.864 1.00 86.62 205 GLU A CA 1
ATOM 1580 C C . GLU A 1 205 ? 14.718 -18.325 -47.431 1.00 86.62 205 GLU A C 1
ATOM 1582 O O . GLU A 1 205 ? 13.859 -18.511 -46.564 1.00 86.62 205 GLU A O 1
ATOM 1587 N N . PHE A 1 206 ? 15.858 -17.677 -47.167 1.00 89.19 206 PHE A N 1
ATOM 1588 C CA . PHE A 1 206 ? 16.140 -17.062 -45.868 1.00 89.19 206 PHE A CA 1
ATOM 1589 C C . PHE A 1 206 ? 15.174 -15.907 -45.566 1.00 89.19 206 PHE A C 1
ATOM 1591 O O . PHE A 1 206 ? 14.561 -15.885 -44.495 1.00 89.19 206 PHE A O 1
ATOM 1598 N N . ASN A 1 207 ? 14.985 -14.991 -46.521 1.00 87.62 207 ASN A N 1
ATOM 1599 C CA . ASN A 1 207 ? 14.099 -13.835 -46.384 1.00 87.62 207 ASN A CA 1
ATOM 1600 C C . ASN A 1 207 ? 12.640 -14.265 -46.160 1.00 87.62 207 ASN A C 1
ATOM 1602 O O . ASN A 1 207 ? 11.979 -13.746 -45.259 1.00 87.62 207 ASN A O 1
ATOM 1606 N N . ASP A 1 208 ? 12.160 -15.260 -46.909 1.00 89.56 208 ASP A N 1
ATOM 1607 C CA . ASP A 1 208 ? 10.818 -15.826 -46.743 1.00 89.56 208 ASP A CA 1
ATOM 1608 C C . ASP A 1 208 ? 10.637 -16.443 -45.353 1.00 89.56 208 ASP A C 1
ATOM 1610 O O . ASP A 1 208 ? 9.590 -16.282 -44.717 1.00 89.56 208 ASP A O 1
ATOM 1614 N N . LYS A 1 209 ? 11.675 -17.114 -44.835 1.00 93.62 209 LYS A N 1
ATOM 1615 C CA . LYS A 1 209 ? 11.613 -17.749 -43.518 1.00 93.62 209 LYS A CA 1
ATOM 1616 C C . LYS A 1 209 ? 11.495 -16.735 -42.379 1.00 93.62 209 LYS A C 1
ATOM 1618 O O . LYS A 1 209 ? 10.797 -17.016 -41.401 1.00 93.62 209 LYS A O 1
ATOM 1623 N N . ILE A 1 210 ? 12.157 -15.584 -42.490 1.00 93.38 210 ILE A N 1
ATOM 1624 C CA . ILE A 1 210 ? 12.141 -14.534 -41.458 1.00 93.38 210 ILE A CA 1
ATOM 1625 C C . ILE A 1 210 ? 11.019 -13.507 -41.653 1.00 93.38 210 ILE A C 1
ATOM 1627 O O . ILE A 1 210 ? 10.758 -12.726 -40.739 1.00 93.38 210 ILE A O 1
ATOM 1631 N N . ALA A 1 211 ? 10.333 -13.503 -42.802 1.00 91.88 211 ALA A N 1
ATOM 1632 C CA . ALA A 1 211 ? 9.410 -12.444 -43.215 1.00 91.88 211 ALA A CA 1
ATOM 1633 C C . ALA A 1 211 ? 8.338 -12.103 -42.168 1.00 91.88 211 ALA A C 1
ATOM 1635 O O . ALA A 1 211 ? 8.085 -10.927 -41.906 1.00 91.88 211 ALA A O 1
ATOM 1636 N N . PHE A 1 212 ? 7.727 -13.116 -41.543 1.00 92.94 212 PHE A N 1
ATOM 1637 C CA . PHE A 1 212 ? 6.706 -12.904 -40.513 1.00 92.94 212 PHE A CA 1
ATOM 1638 C C . PHE A 1 212 ? 7.276 -12.194 -39.278 1.00 92.94 212 PHE A C 1
ATOM 1640 O O . PHE A 1 212 ? 6.709 -11.205 -38.816 1.00 92.94 212 PHE A O 1
ATOM 1647 N N . GLU A 1 213 ? 8.416 -12.664 -38.768 1.00 93.88 213 GLU A N 1
ATOM 1648 C CA . GLU A 1 213 ? 9.027 -12.096 -37.565 1.00 93.88 213 GLU A CA 1
ATOM 1649 C C . GLU A 1 213 ? 9.604 -10.708 -37.833 1.00 93.88 213 GLU A C 1
ATOM 1651 O O . GLU A 1 213 ? 9.407 -9.786 -37.044 1.00 93.88 213 GLU A O 1
ATOM 1656 N N . LYS A 1 214 ? 10.244 -10.527 -38.993 1.00 92.69 214 LYS A N 1
ATOM 1657 C CA . LYS A 1 214 ? 10.736 -9.226 -39.448 1.00 92.69 214 LYS A CA 1
ATOM 1658 C C . LYS A 1 214 ? 9.588 -8.228 -39.610 1.00 92.69 214 LYS A C 1
ATOM 1660 O O . LYS A 1 214 ? 9.736 -7.071 -39.223 1.00 92.69 214 LYS A O 1
ATOM 1665 N N . LYS A 1 215 ? 8.431 -8.656 -40.128 1.00 93.69 215 LYS A N 1
ATOM 1666 C CA . LYS A 1 215 ? 7.227 -7.816 -40.205 1.00 93.69 215 LYS A CA 1
ATOM 1667 C C . LYS A 1 215 ? 6.724 -7.420 -38.815 1.00 93.69 215 LYS A C 1
ATOM 1669 O O . LYS A 1 215 ? 6.495 -6.237 -38.600 1.00 93.69 215 LYS A O 1
ATOM 1674 N N . HIS A 1 216 ? 6.621 -8.362 -37.878 1.00 93.44 216 HIS A N 1
ATOM 1675 C CA . HIS A 1 216 ? 6.203 -8.067 -36.504 1.00 93.44 216 HIS A CA 1
ATOM 1676 C C . HIS A 1 216 ? 7.151 -7.067 -35.820 1.00 93.44 216 HIS A C 1
ATOM 1678 O O . HIS A 1 216 ? 6.692 -6.076 -35.257 1.00 93.44 216 HIS A O 1
ATOM 1684 N N . ALA A 1 217 ? 8.468 -7.261 -35.953 1.00 93.12 217 ALA A N 1
ATOM 1685 C CA . ALA A 1 217 ? 9.470 -6.327 -35.438 1.00 93.12 217 ALA A CA 1
ATOM 1686 C C . ALA A 1 217 ? 9.339 -4.922 -36.059 1.00 93.12 217 ALA A C 1
ATOM 1688 O O . ALA A 1 217 ? 9.445 -3.921 -35.355 1.00 93.12 217 ALA A O 1
ATOM 1689 N N . ASN A 1 218 ? 9.049 -4.833 -37.363 1.00 91.62 218 ASN A N 1
ATOM 1690 C CA . ASN A 1 218 ? 8.831 -3.563 -38.067 1.00 91.62 218 ASN A CA 1
ATOM 1691 C C . ASN A 1 218 ? 7.536 -2.837 -37.658 1.00 91.62 218 ASN A C 1
ATOM 1693 O O . ASN A 1 218 ? 7.406 -1.644 -37.917 1.00 91.62 218 ASN A O 1
ATOM 1697 N N . GLU A 1 219 ? 6.561 -3.535 -37.076 1.00 93.06 219 GLU A N 1
ATOM 1698 C CA . GLU A 1 219 ? 5.270 -2.960 -36.672 1.00 93.06 219 GLU A CA 1
ATOM 1699 C C . GLU A 1 219 ? 5.293 -2.364 -35.252 1.00 93.06 219 GLU A C 1
ATOM 1701 O O . GLU A 1 219 ? 4.324 -1.716 -34.844 1.00 93.06 219 GLU A O 1
ATOM 1706 N N . ILE A 1 220 ? 6.395 -2.529 -34.511 1.00 93.00 220 ILE A N 1
ATOM 1707 C CA . ILE A 1 220 ? 6.588 -1.958 -33.173 1.00 93.00 220 ILE A CA 1
ATOM 1708 C C . ILE A 1 220 ? 6.788 -0.445 -33.274 1.00 93.00 220 ILE A C 1
ATOM 1710 O O . ILE A 1 220 ? 7.756 0.032 -33.858 1.00 93.00 220 ILE A O 1
ATOM 1714 N N . LYS A 1 221 ? 5.879 0.315 -32.657 1.00 87.69 221 LYS A N 1
ATOM 1715 C CA . LYS A 1 221 ? 5.865 1.789 -32.691 1.00 87.69 221 LYS A CA 1
ATOM 1716 C C . LYS A 1 221 ? 5.964 2.439 -31.315 1.00 87.69 221 LYS A C 1
ATOM 1718 O O . LYS A 1 221 ? 6.020 3.659 -31.222 1.00 87.69 221 LYS A O 1
ATOM 1723 N N . THR A 1 222 ? 5.921 1.654 -30.241 1.00 87.56 222 THR A N 1
ATOM 1724 C CA . THR A 1 222 ? 5.853 2.169 -28.868 1.00 87.56 222 THR A CA 1
ATOM 1725 C C . THR A 1 222 ? 6.794 1.411 -27.947 1.00 87.56 222 THR A C 1
ATOM 1727 O O . THR A 1 222 ? 7.072 0.228 -28.162 1.00 87.56 222 THR A O 1
ATOM 1730 N N . GLN A 1 223 ? 7.210 2.071 -26.862 1.00 88.06 223 GLN A N 1
ATOM 1731 C CA . GLN A 1 223 ? 8.000 1.441 -25.805 1.00 88.06 223 GLN A CA 1
ATOM 1732 C C . GLN A 1 223 ? 7.311 0.187 -25.258 1.00 88.06 223 GLN A C 1
ATOM 1734 O O . GLN A 1 223 ? 7.963 -0.831 -25.048 1.00 88.06 223 GLN A O 1
ATOM 1739 N N . LYS A 1 224 ? 5.989 0.243 -25.051 1.00 86.50 224 LYS A N 1
ATOM 1740 C CA . LYS A 1 224 ? 5.224 -0.893 -24.532 1.00 86.50 224 LYS A CA 1
ATOM 1741 C C . LYS A 1 224 ? 5.299 -2.106 -25.460 1.00 86.50 224 LYS A C 1
ATOM 1743 O O . LYS A 1 224 ? 5.618 -3.189 -24.997 1.00 86.50 224 LYS A O 1
ATOM 1748 N N . GLN A 1 225 ? 5.075 -1.914 -26.760 1.00 91.00 225 GLN A N 1
ATOM 1749 C CA . GLN A 1 225 ? 5.167 -3.004 -27.738 1.00 91.00 225 GLN A CA 1
ATOM 1750 C C . GLN A 1 225 ? 6.576 -3.616 -27.798 1.00 91.00 225 GLN A C 1
ATOM 1752 O O . GLN A 1 225 ? 6.699 -4.827 -27.952 1.00 91.00 225 GLN A O 1
ATOM 1757 N N . ALA A 1 226 ? 7.630 -2.804 -27.652 1.00 91.56 226 ALA A N 1
ATOM 1758 C CA . ALA A 1 226 ? 9.005 -3.300 -27.581 1.00 91.56 226 ALA A CA 1
ATOM 1759 C C . ALA A 1 226 ? 9.254 -4.128 -26.305 1.00 91.56 226 ALA A C 1
ATOM 1761 O O . ALA A 1 226 ? 9.819 -5.217 -26.385 1.00 91.56 226 ALA A O 1
ATOM 1762 N N . GLU A 1 227 ? 8.803 -3.644 -25.139 1.00 90.88 227 GLU A N 1
ATOM 1763 C CA . GLU A 1 227 ? 8.886 -4.381 -23.866 1.00 90.88 227 GLU A CA 1
ATOM 1764 C C . GLU A 1 227 ? 8.104 -5.709 -23.938 1.00 90.88 227 GLU A C 1
ATOM 1766 O O . GLU A 1 227 ? 8.624 -6.744 -23.519 1.00 90.88 227 GLU A O 1
ATOM 1771 N N . ASP A 1 228 ? 6.907 -5.708 -24.532 1.00 91.31 228 ASP A N 1
ATOM 1772 C CA . ASP A 1 228 ? 6.086 -6.909 -24.731 1.00 91.31 228 ASP A CA 1
ATOM 1773 C C . ASP A 1 228 ? 6.784 -7.920 -25.667 1.00 91.31 228 ASP A C 1
ATOM 1775 O O . ASP A 1 228 ? 6.892 -9.100 -25.331 1.00 91.31 228 ASP A O 1
ATOM 1779 N N . TYR A 1 229 ? 7.359 -7.462 -26.789 1.00 93.19 229 TYR A N 1
ATOM 1780 C CA . TYR A 1 229 ? 8.113 -8.321 -27.713 1.00 93.19 229 TYR A CA 1
ATOM 1781 C C . TYR A 1 229 ? 9.309 -9.002 -27.033 1.00 93.19 229 TYR A C 1
ATOM 1783 O O . TYR A 1 229 ? 9.571 -10.179 -27.277 1.00 93.19 229 TYR A O 1
ATOM 1791 N N . ILE A 1 230 ? 10.040 -8.276 -26.180 1.00 92.19 230 ILE A N 1
ATOM 1792 C CA . ILE A 1 230 ? 11.192 -8.809 -25.435 1.00 92.19 230 ILE A CA 1
ATOM 1793 C C . ILE A 1 230 ? 10.748 -9.869 -24.426 1.00 92.19 230 ILE A C 1
ATOM 1795 O O . ILE A 1 230 ? 11.391 -10.913 -24.320 1.00 92.19 230 ILE A O 1
ATOM 1799 N N . ASN A 1 231 ? 9.660 -9.617 -23.695 1.00 91.50 231 ASN A N 1
ATOM 1800 C CA . ASN A 1 231 ? 9.159 -10.541 -22.676 1.00 91.50 231 ASN A CA 1
ATOM 1801 C C . ASN A 1 231 ? 8.676 -11.870 -23.278 1.00 91.50 231 ASN A C 1
ATOM 1803 O O . ASN A 1 231 ? 8.873 -12.923 -22.670 1.00 91.50 231 ASN A O 1
ATOM 1807 N N . ASP A 1 232 ? 8.105 -11.831 -24.483 1.00 90.19 232 ASP A N 1
ATOM 1808 C CA . ASP A 1 232 ? 7.600 -13.012 -25.192 1.00 90.19 232 ASP A CA 1
ATOM 1809 C C . ASP A 1 232 ? 8.642 -13.665 -26.126 1.00 90.19 232 ASP A C 1
ATOM 1811 O O . ASP A 1 232 ? 8.348 -14.649 -26.822 1.00 90.19 232 ASP A O 1
ATOM 1815 N N . PHE A 1 233 ? 9.870 -13.137 -26.165 1.00 89.94 233 PHE A N 1
ATOM 1816 C CA . PHE A 1 233 ? 10.891 -13.559 -27.118 1.00 89.94 233 PHE A CA 1
ATOM 1817 C C . PHE A 1 233 ? 11.391 -14.988 -26.875 1.00 89.94 233 PHE A C 1
ATOM 1819 O O . PHE A 1 233 ? 11.712 -15.399 -25.759 1.00 89.94 233 PHE A O 1
ATOM 1826 N N . LYS A 1 234 ? 11.542 -15.740 -27.972 1.00 88.12 234 LYS A N 1
ATOM 1827 C CA . LYS A 1 234 ? 12.144 -17.078 -27.982 1.00 88.12 234 LYS A CA 1
ATOM 1828 C C . LYS A 1 234 ? 13.326 -17.101 -28.959 1.00 88.12 234 LYS A C 1
ATOM 1830 O O . LYS A 1 234 ? 13.094 -16.957 -30.160 1.00 88.12 234 LYS A O 1
ATOM 1835 N N . PRO A 1 235 ? 14.569 -17.333 -28.496 1.00 82.50 235 PRO A N 1
ATOM 1836 C CA . PRO A 1 235 ? 15.764 -17.225 -29.340 1.00 82.50 235 PRO A CA 1
ATOM 1837 C C . PRO A 1 235 ? 15.828 -18.264 -30.471 1.00 82.50 235 PRO A C 1
ATOM 1839 O O . PRO A 1 235 ? 16.416 -17.992 -31.513 1.00 82.50 235 PRO A O 1
ATOM 1842 N N . ASP A 1 236 ? 15.176 -19.420 -30.308 1.00 85.62 236 ASP A N 1
ATOM 1843 C CA . ASP A 1 236 ? 15.130 -20.499 -31.308 1.00 85.62 236 ASP A CA 1
ATOM 1844 C C . ASP A 1 236 ? 13.791 -20.576 -32.062 1.00 85.62 236 ASP A C 1
ATOM 1846 O O . ASP A 1 236 ? 13.413 -21.623 -32.588 1.00 85.62 236 ASP A O 1
ATOM 1850 N N . LYS A 1 237 ? 13.044 -19.465 -32.124 1.00 88.00 237 LYS A N 1
ATOM 1851 C CA . LYS A 1 237 ? 11.739 -19.395 -32.808 1.00 88.00 237 LYS A CA 1
ATOM 1852 C C . LYS A 1 237 ? 11.815 -19.777 -34.292 1.00 88.00 237 LYS A C 1
ATOM 1854 O O . LYS A 1 237 ? 10.843 -20.293 -34.840 1.00 88.00 237 LYS A O 1
ATOM 1859 N N . ILE A 1 238 ? 12.959 -19.538 -34.935 1.00 90.50 238 ILE A N 1
ATOM 1860 C CA . ILE A 1 238 ? 13.213 -19.875 -36.337 1.00 90.50 238 ILE A CA 1
ATOM 1861 C C . ILE A 1 238 ? 14.431 -20.804 -36.411 1.00 90.50 238 ILE A C 1
ATOM 1863 O O . ILE A 1 238 ? 15.547 -20.413 -36.080 1.00 90.50 238 ILE A O 1
ATOM 1867 N N . THR A 1 239 ? 14.223 -22.044 -36.861 1.00 90.81 239 THR A N 1
ATOM 1868 C CA . THR A 1 239 ? 15.299 -23.031 -37.053 1.00 90.81 239 THR A CA 1
ATOM 1869 C C . THR A 1 239 ? 16.375 -22.501 -38.008 1.00 90.81 239 THR A C 1
ATOM 1871 O O . THR A 1 239 ? 16.046 -21.875 -39.014 1.00 90.81 239 THR A O 1
ATOM 1874 N N . ASP A 1 240 ? 17.649 -22.765 -37.694 1.00 90.69 240 ASP A N 1
ATOM 1875 C CA . ASP A 1 240 ? 18.844 -22.328 -38.441 1.00 90.69 240 ASP A CA 1
ATOM 1876 C C . ASP A 1 240 ? 19.052 -20.809 -38.567 1.00 90.69 240 ASP A C 1
ATOM 1878 O O . ASP A 1 240 ? 19.930 -20.363 -39.308 1.00 90.69 240 ASP A O 1
ATOM 1882 N N . VAL A 1 241 ? 18.312 -20.007 -37.796 1.00 92.00 241 VAL A N 1
ATOM 1883 C CA . VAL A 1 241 ? 18.465 -18.548 -37.728 1.00 92.00 241 VAL A CA 1
ATOM 1884 C C . VAL A 1 241 ? 18.747 -18.132 -36.286 1.00 92.00 241 VAL A C 1
ATOM 1886 O O . VAL A 1 241 ? 18.078 -18.559 -35.349 1.00 92.00 241 VAL A O 1
ATOM 1889 N N . LYS A 1 242 ? 19.778 -17.315 -36.092 1.00 92.44 242 LYS A N 1
ATOM 1890 C CA . LYS A 1 242 ? 20.074 -16.600 -34.852 1.00 92.44 242 LYS A CA 1
ATOM 1891 C C . LYS A 1 242 ? 19.330 -15.267 -34.892 1.00 92.44 242 LYS A C 1
ATOM 1893 O O . LYS A 1 242 ? 19.474 -14.519 -35.856 1.00 92.44 242 LYS A O 1
ATOM 1898 N N . ILE A 1 243 ? 18.549 -14.989 -33.854 1.00 93.12 243 ILE A N 1
ATOM 1899 C CA . ILE A 1 243 ? 17.780 -13.752 -33.722 1.00 93.12 243 ILE A CA 1
ATOM 1900 C C . ILE A 1 243 ? 18.368 -12.952 -32.559 1.00 93.12 243 ILE A C 1
ATOM 1902 O O . ILE A 1 243 ? 18.427 -13.452 -31.437 1.00 93.12 243 ILE A O 1
ATOM 1906 N N . GLU A 1 244 ? 18.818 -11.730 -32.827 1.00 92.81 244 GLU A N 1
ATOM 1907 C CA . GLU A 1 244 ? 19.404 -10.831 -31.826 1.00 92.81 244 GLU A CA 1
ATOM 1908 C C . GLU A 1 244 ? 18.539 -9.581 -31.683 1.00 92.81 244 GLU A C 1
ATOM 1910 O O . GLU A 1 244 ? 18.259 -8.908 -32.674 1.00 92.81 244 GLU A O 1
ATOM 1915 N N . ILE A 1 245 ? 18.096 -9.285 -30.458 1.00 93.94 245 ILE A N 1
ATOM 1916 C CA . ILE A 1 245 ? 17.292 -8.097 -30.154 1.00 93.94 245 ILE A CA 1
ATOM 1917 C C . ILE A 1 245 ? 18.204 -6.985 -29.654 1.00 93.94 245 ILE A C 1
ATOM 1919 O O . ILE A 1 245 ? 18.987 -7.186 -28.725 1.00 93.94 245 ILE A O 1
ATOM 1923 N N . PHE A 1 246 ? 18.017 -5.795 -30.210 1.00 91.19 246 PHE A N 1
ATOM 1924 C CA . PHE A 1 246 ? 18.648 -4.568 -29.759 1.00 91.19 246 PHE A CA 1
ATOM 1925 C C . PHE A 1 246 ? 17.556 -3.610 -29.282 1.00 91.19 246 PHE A C 1
ATOM 1927 O O . PHE A 1 246 ? 16.664 -3.241 -30.046 1.00 91.19 246 PHE A O 1
ATOM 1934 N N . TYR A 1 247 ? 17.605 -3.242 -28.001 1.00 91.38 247 TYR A N 1
ATOM 1935 C CA . TYR A 1 247 ? 16.628 -2.359 -27.366 1.00 91.38 247 TYR A CA 1
ATOM 1936 C C . TYR A 1 247 ? 17.326 -1.341 -26.473 1.00 91.38 247 TYR A C 1
ATOM 1938 O O . TYR A 1 247 ? 18.023 -1.715 -25.525 1.00 91.38 247 TYR A O 1
ATOM 1946 N N . ILE A 1 248 ? 17.085 -0.059 -26.745 1.00 86.94 248 ILE A N 1
ATOM 1947 C CA . ILE A 1 248 ? 17.438 1.038 -25.848 1.00 86.94 248 ILE A CA 1
ATOM 1948 C C . ILE A 1 248 ? 16.155 1.661 -25.320 1.00 86.94 248 ILE A C 1
ATOM 1950 O O . ILE A 1 248 ? 15.285 2.112 -26.064 1.00 86.94 248 ILE A O 1
ATOM 1954 N N . LYS A 1 249 ? 16.048 1.700 -23.994 1.00 85.94 249 LYS A N 1
ATOM 1955 C CA . LYS A 1 249 ? 14.911 2.303 -23.309 1.00 85.94 249 LYS A CA 1
ATOM 1956 C C . LYS A 1 249 ? 14.956 3.836 -23.443 1.00 85.94 249 LYS A C 1
ATOM 1958 O O . LYS A 1 249 ? 16.013 4.410 -23.175 1.00 85.94 249 LYS A O 1
ATOM 1963 N N . PRO A 1 250 ? 13.837 4.510 -23.775 1.00 84.00 250 PRO A N 1
ATOM 1964 C CA . PRO A 1 250 ? 13.790 5.966 -23.854 1.00 84.00 250 PRO A CA 1
ATOM 1965 C C . PRO A 1 250 ? 14.040 6.601 -22.484 1.00 84.00 250 PRO A C 1
ATOM 1967 O O . PRO A 1 250 ? 13.649 6.065 -21.439 1.00 84.00 250 PRO A O 1
ATOM 1970 N N . THR A 1 251 ? 14.644 7.783 -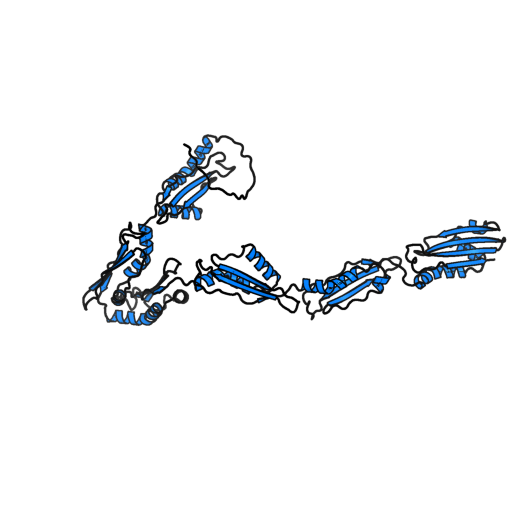22.498 1.00 79.12 251 THR A N 1
ATOM 1971 C CA . THR A 1 251 ? 14.776 8.670 -21.337 1.00 79.12 251 THR A CA 1
ATOM 1972 C C . THR A 1 251 ? 14.139 10.024 -21.648 1.00 79.12 251 THR A C 1
ATOM 1974 O O . THR A 1 251 ? 13.698 10.259 -22.766 1.00 79.12 251 THR A O 1
ATOM 1977 N N . LEU A 1 252 ? 14.087 10.933 -20.670 1.00 68.62 252 LEU A N 1
ATOM 1978 C CA . LEU A 1 252 ? 13.615 12.305 -20.905 1.00 68.62 252 LEU A CA 1
ATOM 1979 C C . LEU A 1 252 ? 14.427 13.044 -21.983 1.00 68.62 252 LEU A C 1
ATOM 1981 O O . LEU A 1 252 ? 13.911 13.966 -22.603 1.00 68.62 252 LEU A O 1
ATOM 1985 N N . GLU A 1 253 ? 15.695 12.673 -22.163 1.00 68.12 253 GLU A N 1
ATOM 1986 C CA . GLU A 1 253 ? 16.641 13.384 -23.028 1.00 68.12 253 GLU A CA 1
ATOM 1987 C C . GLU A 1 253 ? 16.953 12.618 -24.319 1.00 68.12 253 GLU A C 1
ATOM 1989 O O . GLU A 1 253 ? 17.445 13.206 -25.280 1.00 68.12 253 GLU A O 1
ATOM 1994 N N . THR A 1 254 ? 16.667 11.314 -24.356 1.00 72.94 254 THR A N 1
ATOM 1995 C CA . THR A 1 254 ? 17.019 10.429 -25.471 1.00 72.94 254 THR A CA 1
ATOM 1996 C C . THR A 1 254 ? 15.829 9.582 -25.897 1.00 72.94 254 THR A C 1
ATOM 1998 O O . THR A 1 254 ? 15.164 8.954 -25.071 1.00 72.94 254 THR A O 1
ATOM 2001 N N . GLN A 1 255 ? 15.583 9.521 -27.207 1.00 81.50 255 GLN A N 1
ATOM 2002 C CA . GLN A 1 255 ? 14.612 8.586 -27.770 1.00 81.50 255 GLN A CA 1
ATOM 2003 C C . GLN A 1 255 ? 15.045 7.141 -27.499 1.00 81.50 255 GLN A C 1
ATOM 2005 O O . GLN A 1 255 ? 16.233 6.834 -27.391 1.00 81.50 255 GLN A O 1
ATOM 2010 N N . GLY A 1 256 ? 14.059 6.262 -27.366 1.00 86.31 256 GLY A N 1
ATOM 2011 C CA . GLY A 1 256 ? 14.273 4.826 -27.325 1.00 86.31 256 GLY A CA 1
ATOM 2012 C C . GLY A 1 256 ? 14.395 4.269 -28.733 1.00 86.31 256 GLY A C 1
ATOM 2013 O O . GLY A 1 256 ? 13.953 4.894 -29.701 1.00 86.31 256 GLY A O 1
ATOM 2014 N N . SER A 1 257 ? 14.966 3.078 -28.838 1.00 89.62 257 SER A N 1
ATOM 2015 C CA . SER A 1 257 ? 15.146 2.381 -30.104 1.00 89.62 257 SER A CA 1
ATOM 2016 C C . SER A 1 257 ? 14.892 0.888 -29.955 1.00 89.62 257 SER A C 1
ATOM 2018 O O . SER A 1 257 ? 15.118 0.295 -28.897 1.00 89.62 257 SER A O 1
ATOM 2020 N N . PHE A 1 258 ? 14.417 0.274 -31.033 1.00 93.69 258 PHE A N 1
ATOM 2021 C CA . PHE A 1 258 ? 14.214 -1.164 -31.112 1.00 93.69 258 PHE A CA 1
ATOM 2022 C C . PHE A 1 258 ? 14.465 -1.675 -32.533 1.00 93.69 258 PHE A C 1
ATOM 2024 O O . PHE A 1 258 ? 13.924 -1.124 -33.496 1.00 93.69 258 PHE A O 1
ATOM 2031 N N . TYR A 1 259 ? 15.243 -2.750 -32.656 1.00 93.06 259 TYR A N 1
ATOM 2032 C CA . TYR A 1 259 ? 15.362 -3.538 -33.883 1.00 93.06 259 TYR A CA 1
ATOM 2033 C C . TYR A 1 259 ? 15.831 -4.966 -33.595 1.00 93.06 259 TYR A C 1
ATOM 2035 O O . TYR A 1 259 ? 16.300 -5.296 -32.504 1.00 93.06 259 TYR A O 1
ATOM 2043 N N . VAL A 1 260 ? 15.693 -5.823 -34.602 1.00 93.94 260 VAL A N 1
ATOM 2044 C CA . VAL A 1 260 ? 16.047 -7.239 -34.533 1.00 93.94 260 VAL A CA 1
ATOM 2045 C C . VAL A 1 260 ? 16.957 -7.590 -35.702 1.00 93.94 260 VAL A C 1
ATOM 2047 O O . VAL A 1 260 ? 16.665 -7.229 -36.839 1.00 93.94 260 VAL A O 1
ATOM 2050 N N . VAL A 1 261 ? 18.046 -8.310 -35.442 1.00 92.12 261 VAL A N 1
ATOM 2051 C CA . VAL A 1 261 ? 18.955 -8.819 -36.477 1.00 92.12 261 VAL A CA 1
ATOM 2052 C C . VAL A 1 261 ? 18.736 -10.313 -36.655 1.00 92.12 261 VAL A C 1
ATOM 2054 O O . VAL A 1 261 ? 18.825 -11.082 -35.695 1.00 92.12 261 VAL A O 1
ATOM 2057 N N . PHE A 1 262 ? 18.473 -10.727 -37.894 1.00 92.38 262 PHE A N 1
ATOM 2058 C CA . PHE A 1 262 ? 18.340 -12.128 -38.272 1.00 92.38 262 PHE A CA 1
ATOM 2059 C C . PHE A 1 262 ? 19.622 -12.577 -38.972 1.00 92.38 262 PHE A C 1
ATOM 2061 O O . PHE A 1 262 ? 19.977 -12.039 -40.018 1.00 92.38 262 PHE A O 1
ATOM 2068 N N . SER A 1 263 ? 20.316 -13.566 -38.411 1.00 90.44 263 SER A N 1
ATOM 2069 C CA . SER A 1 263 ? 21.582 -14.078 -38.947 1.00 90.44 263 SER A CA 1
ATOM 2070 C C . SER A 1 263 ? 21.510 -15.589 -39.179 1.00 90.44 263 SER A C 1
ATOM 2072 O O . SER A 1 263 ? 21.080 -16.308 -38.277 1.00 90.44 263 SER A O 1
ATOM 2074 N N . PRO A 1 264 ? 21.944 -16.125 -40.331 1.00 88.25 264 PRO A N 1
ATOM 2075 C CA . PRO A 1 264 ? 21.995 -17.571 -40.535 1.00 88.25 264 PRO A CA 1
ATOM 2076 C C . PRO A 1 264 ? 22.994 -18.228 -39.569 1.00 88.25 264 PRO A C 1
ATOM 2078 O O . PRO A 1 264 ? 24.105 -17.731 -39.365 1.00 88.25 264 PRO A O 1
ATOM 2081 N N . LYS A 1 265 ? 22.607 -19.350 -38.948 1.00 89.06 265 LYS A N 1
ATOM 2082 C CA . LYS A 1 265 ? 23.497 -20.106 -38.052 1.00 89.06 265 LYS A CA 1
ATOM 2083 C C . LYS A 1 265 ? 24.608 -20.797 -38.870 1.00 89.06 265 LYS A C 1
ATOM 2085 O O . LYS A 1 265 ? 24.323 -21.335 -39.944 1.00 89.06 265 LYS A O 1
ATOM 2090 N N . PRO A 1 266 ? 25.862 -20.836 -38.378 1.00 81.69 266 PRO A N 1
ATOM 2091 C CA . PRO A 1 266 ? 26.928 -21.601 -39.025 1.00 81.69 266 PRO A CA 1
ATOM 2092 C C . PRO A 1 266 ? 26.540 -23.079 -39.187 1.00 81.69 266 PRO A C 1
ATOM 2094 O O . PRO A 1 266 ? 26.076 -23.691 -38.228 1.00 81.69 266 PRO A O 1
ATOM 2097 N N . GLY A 1 267 ? 26.726 -23.651 -40.382 1.00 78.19 267 GLY A N 1
ATOM 2098 C CA . GLY A 1 267 ? 26.390 -25.055 -40.670 1.00 78.19 267 GLY A CA 1
ATOM 2099 C C . GLY A 1 267 ? 24.899 -25.354 -40.883 1.00 78.19 267 GLY A C 1
ATOM 2100 O O . GLY A 1 267 ? 24.548 -26.518 -41.057 1.00 78.19 267 GLY A O 1
ATOM 2101 N N . GLY A 1 268 ? 24.023 -24.341 -40.840 1.00 84.88 268 GLY A N 1
ATOM 2102 C CA . GLY A 1 268 ? 22.576 -24.494 -41.031 1.00 84.88 268 GLY A CA 1
ATOM 2103 C C . GLY A 1 268 ? 22.125 -24.404 -42.493 1.00 84.88 268 GLY A C 1
ATOM 2104 O O . GLY A 1 268 ? 22.912 -24.085 -43.386 1.00 84.88 268 GLY A O 1
ATOM 2105 N N . LYS A 1 269 ? 20.822 -24.616 -42.735 1.00 85.31 269 LYS A N 1
ATOM 2106 C CA . LYS A 1 269 ? 20.218 -24.603 -44.082 1.00 85.31 269 LYS A CA 1
ATOM 2107 C C . LYS A 1 269 ? 20.500 -23.323 -44.887 1.00 85.31 269 LYS A C 1
ATOM 2109 O O . LYS A 1 269 ? 20.631 -23.382 -46.103 1.00 85.31 269 LYS A O 1
ATOM 2114 N N . TYR A 1 270 ? 20.598 -22.178 -44.214 1.00 85.94 270 TYR A N 1
ATOM 2115 C CA . TYR A 1 270 ? 20.785 -20.863 -44.844 1.00 85.94 270 TYR A CA 1
ATOM 2116 C C . TYR A 1 270 ? 22.253 -20.411 -44.881 1.00 85.94 270 TYR A C 1
ATOM 2118 O O . TYR A 1 270 ? 22.538 -19.220 -45.012 1.00 85.94 270 TYR A O 1
ATOM 2126 N N . GLN A 1 271 ? 23.205 -21.335 -44.721 1.00 77.44 271 GLN A N 1
ATOM 2127 C CA . GLN A 1 271 ? 24.624 -21.013 -44.827 1.00 77.44 271 GLN A CA 1
ATOM 2128 C C . GLN A 1 271 ? 24.934 -20.406 -46.206 1.00 77.44 271 GLN A C 1
ATOM 2130 O O . GLN A 1 271 ? 24.672 -21.018 -47.236 1.00 77.44 271 GLN A O 1
ATOM 2135 N N . GLY A 1 272 ? 25.513 -19.202 -46.212 1.00 70.62 272 GLY A N 1
ATOM 2136 C CA . GLY A 1 272 ? 25.786 -18.430 -47.430 1.00 70.62 272 GLY A CA 1
ATOM 2137 C C . GLY A 1 272 ? 24.836 -17.247 -47.650 1.00 70.62 272 GLY A C 1
ATOM 2138 O O . GLY A 1 272 ? 25.194 -16.343 -48.403 1.00 70.62 272 GLY A O 1
ATOM 2139 N N . ALA A 1 273 ? 23.695 -17.197 -46.951 1.00 80.69 273 ALA A N 1
ATOM 2140 C CA . ALA A 1 273 ? 22.868 -15.993 -46.870 1.00 80.69 273 ALA A CA 1
ATOM 2141 C C . ALA A 1 273 ? 23.553 -14.898 -46.030 1.00 80.69 273 ALA A C 1
ATOM 2143 O O . ALA A 1 273 ? 24.401 -15.170 -45.173 1.00 80.69 273 ALA A O 1
ATOM 2144 N N . LEU A 1 274 ? 23.172 -13.647 -46.273 1.00 82.38 274 LEU A N 1
ATOM 2145 C CA . LEU A 1 274 ? 23.601 -12.487 -45.501 1.00 82.38 274 LEU A CA 1
ATOM 2146 C C . LEU A 1 274 ? 22.579 -12.172 -44.404 1.00 82.38 274 LEU A C 1
ATOM 2148 O O . LEU A 1 274 ? 21.374 -12.342 -44.597 1.00 82.38 274 LEU A O 1
ATOM 2152 N N . SER A 1 275 ? 23.075 -11.700 -43.256 1.00 85.25 275 SER A N 1
ATOM 2153 C CA . SER A 1 275 ? 22.229 -11.234 -42.156 1.00 85.25 275 SER A CA 1
ATOM 2154 C C . SER A 1 275 ? 21.345 -10.079 -42.601 1.00 85.25 275 SER A C 1
ATOM 2156 O O . SER A 1 275 ? 21.807 -9.169 -43.289 1.00 85.25 275 SER A O 1
ATOM 2158 N N . ASP A 1 276 ? 20.099 -10.088 -42.151 1.00 86.75 276 ASP A N 1
ATOM 2159 C CA . ASP A 1 276 ? 19.102 -9.108 -42.551 1.00 86.75 276 ASP A CA 1
ATOM 2160 C C . ASP A 1 276 ? 18.449 -8.492 -41.305 1.00 86.75 276 ASP A C 1
ATOM 2162 O O . ASP A 1 276 ? 17.753 -9.197 -40.573 1.00 86.75 276 ASP A O 1
ATOM 2166 N N . PRO A 1 277 ? 18.686 -7.207 -40.998 1.00 89.69 277 PRO A N 1
ATOM 2167 C CA . PRO A 1 277 ? 18.025 -6.540 -39.885 1.00 89.69 277 PRO A CA 1
ATOM 2168 C C . PRO A 1 277 ? 16.576 -6.136 -40.211 1.00 89.69 277 PRO A C 1
ATOM 2170 O O . PRO A 1 277 ? 16.188 -5.924 -41.367 1.00 89.69 277 PRO A O 1
ATOM 2173 N N . SER A 1 278 ? 15.753 -6.004 -39.169 1.00 91.75 278 SER A N 1
ATOM 2174 C CA . SER A 1 278 ? 14.498 -5.254 -39.222 1.00 91.75 278 SER A CA 1
ATOM 2175 C C . SER A 1 278 ? 14.781 -3.756 -39.369 1.00 91.75 278 SER A C 1
ATOM 2177 O O . SER A 1 278 ? 15.897 -3.291 -39.143 1.00 91.75 278 SER A O 1
ATOM 2179 N N . LYS A 1 279 ? 13.752 -2.977 -39.707 1.00 88.19 279 LYS A N 1
ATOM 2180 C CA . LYS A 1 279 ? 13.812 -1.519 -39.605 1.00 88.19 279 LYS A CA 1
ATOM 2181 C C . LYS A 1 279 ? 14.094 -1.129 -38.156 1.00 88.19 279 LYS A C 1
ATOM 2183 O O . LYS A 1 279 ? 13.566 -1.757 -37.232 1.00 88.19 279 LYS A O 1
ATOM 2188 N N . LYS A 1 280 ? 14.910 -0.090 -37.979 1.00 87.50 280 LYS A N 1
ATOM 2189 C CA . LYS A 1 280 ? 15.105 0.559 -36.687 1.00 87.50 280 LYS A CA 1
ATOM 2190 C C . LYS A 1 280 ? 13.901 1.440 -36.392 1.00 87.50 280 LYS A C 1
ATOM 2192 O O . LYS A 1 280 ? 13.651 2.405 -37.105 1.00 87.50 280 LYS A O 1
ATOM 2197 N N . ASN A 1 281 ? 13.165 1.097 -35.342 1.00 88.75 281 ASN A N 1
ATOM 2198 C CA . ASN A 1 281 ? 12.070 1.919 -34.846 1.00 88.75 281 ASN A CA 1
ATOM 2199 C C . ASN A 1 281 ? 12.583 2.786 -33.700 1.00 88.75 281 ASN A C 1
ATOM 2201 O O . ASN A 1 281 ? 13.253 2.276 -32.800 1.00 88.75 281 ASN A O 1
ATOM 2205 N N . THR A 1 282 ? 12.249 4.074 -33.717 1.00 85.62 282 THR A N 1
ATOM 2206 C CA . THR A 1 282 ? 12.470 4.984 -32.590 1.00 85.62 282 THR A CA 1
ATOM 2207 C C . THR A 1 282 ? 11.138 5.381 -31.971 1.00 85.62 282 THR A C 1
ATOM 2209 O O . THR A 1 282 ? 10.113 5.457 -32.649 1.00 85.62 282 THR A O 1
ATOM 2212 N N . PHE A 1 283 ? 11.131 5.596 -30.659 1.00 84.94 283 PHE A N 1
ATOM 2213 C CA . PHE A 1 283 ? 9.943 6.047 -29.937 1.00 84.94 283 PHE A CA 1
ATOM 2214 C C . PHE A 1 283 ? 10.321 6.985 -28.797 1.00 84.94 283 PHE A C 1
ATOM 2216 O O . PHE A 1 283 ? 11.390 6.884 -28.192 1.00 84.94 283 PHE A O 1
ATOM 2223 N N . GLU A 1 284 ? 9.426 7.928 -28.531 1.00 82.06 284 GLU A N 1
ATOM 2224 C CA . GLU A 1 284 ? 9.622 8.971 -27.534 1.00 82.06 284 GLU A CA 1
ATOM 2225 C C . GLU A 1 284 ? 9.370 8.469 -26.108 1.00 82.06 284 GLU A C 1
ATOM 2227 O O . GLU A 1 284 ? 8.867 7.367 -25.868 1.00 82.06 284 GLU A O 1
ATOM 2232 N N . TYR A 1 285 ? 9.757 9.304 -25.149 1.00 79.94 285 TYR A N 1
ATOM 2233 C CA . TYR A 1 285 ? 9.504 9.086 -23.736 1.00 79.94 285 TYR A CA 1
ATOM 2234 C C . TYR A 1 285 ? 7.999 9.120 -23.438 1.00 79.94 285 TYR A C 1
ATOM 2236 O O . TYR A 1 285 ? 7.360 10.165 -23.519 1.00 79.94 285 TYR A O 1
ATOM 2244 N N . ASP A 1 286 ? 7.429 7.979 -23.048 1.00 85.62 286 ASP A N 1
ATOM 2245 C CA . ASP A 1 286 ? 6.011 7.894 -22.694 1.00 85.62 286 ASP A CA 1
ATOM 2246 C C . ASP A 1 286 ? 5.780 8.365 -21.248 1.00 85.62 286 ASP A C 1
ATOM 2248 O O . ASP A 1 286 ? 5.932 7.609 -20.280 1.00 85.62 286 ASP A O 1
ATOM 2252 N N . HIS A 1 287 ? 5.388 9.632 -21.091 1.00 86.50 287 HIS A N 1
ATOM 2253 C CA . HIS A 1 287 ? 5.112 10.226 -19.782 1.00 86.50 287 HIS A CA 1
ATOM 2254 C C . HIS A 1 287 ? 4.130 9.391 -18.939 1.00 86.50 287 HIS A C 1
ATOM 2256 O O . HIS A 1 287 ? 4.318 9.296 -17.721 1.00 86.50 287 HIS A O 1
ATOM 2262 N N . GLN A 1 288 ? 3.133 8.747 -19.559 1.00 88.19 288 GLN A N 1
ATOM 2263 C CA . GLN A 1 288 ? 2.111 7.966 -18.862 1.00 88.19 288 GLN A CA 1
ATOM 2264 C C . GLN A 1 288 ? 2.683 6.668 -18.285 1.00 88.19 288 GLN A C 1
ATOM 2266 O O . GLN A 1 288 ? 2.471 6.383 -17.107 1.00 88.19 288 GLN A O 1
ATOM 2271 N N . ILE A 1 289 ? 3.433 5.891 -19.073 1.00 84.62 289 ILE A N 1
ATOM 2272 C CA . ILE A 1 289 ? 4.005 4.611 -18.613 1.00 84.62 289 ILE A CA 1
ATOM 2273 C C . ILE A 1 289 ? 4.944 4.832 -17.426 1.00 84.62 289 ILE A C 1
ATOM 2275 O O . ILE A 1 289 ? 4.912 4.087 -16.441 1.00 84.62 289 ILE A O 1
ATOM 2279 N N . PHE A 1 290 ? 5.793 5.856 -17.502 1.00 84.44 290 PHE A N 1
ATOM 2280 C CA . PHE A 1 290 ? 6.730 6.154 -16.424 1.00 84.44 290 PHE A CA 1
ATOM 2281 C C . PHE A 1 290 ? 6.025 6.688 -15.174 1.00 84.44 290 PHE A C 1
ATOM 2283 O O . PHE A 1 290 ? 6.418 6.316 -14.067 1.00 84.44 290 PHE A O 1
ATOM 2290 N N . PHE A 1 291 ? 4.975 7.498 -15.337 1.00 92.69 291 PHE A N 1
ATOM 2291 C CA . PHE A 1 291 ? 4.140 7.943 -14.226 1.00 92.69 291 PHE A CA 1
ATOM 2292 C C . PHE A 1 291 ? 3.480 6.758 -13.512 1.00 92.69 291 PHE A C 1
ATOM 2294 O O . PHE A 1 291 ? 3.599 6.633 -12.294 1.00 92.69 291 PHE A O 1
ATOM 2301 N N . GLU A 1 292 ? 2.862 5.839 -14.259 1.00 92.31 292 GLU A N 1
ATOM 2302 C CA . GLU A 1 292 ? 2.204 4.659 -13.690 1.00 92.31 292 GLU A CA 1
ATOM 2303 C C . GLU A 1 292 ? 3.187 3.739 -12.956 1.00 92.31 292 GLU A C 1
ATOM 2305 O O . GLU A 1 292 ? 2.893 3.306 -11.841 1.00 92.31 292 GLU A O 1
ATOM 2310 N N . LYS A 1 293 ? 4.384 3.508 -13.515 1.00 89.88 293 LYS A N 1
ATOM 2311 C CA . LYS A 1 293 ? 5.455 2.752 -12.839 1.00 89.88 293 LYS A CA 1
ATOM 2312 C C . LYS A 1 293 ? 5.937 3.456 -11.562 1.00 89.88 293 LYS A C 1
ATOM 2314 O O . LYS A 1 293 ? 6.182 2.791 -10.558 1.00 89.88 293 LYS A O 1
ATOM 2319 N N . ALA A 1 294 ? 6.049 4.787 -11.563 1.00 91.88 294 ALA A N 1
ATOM 2320 C CA . ALA A 1 294 ? 6.489 5.553 -10.393 1.00 91.88 294 ALA A CA 1
ATOM 2321 C C . ALA A 1 294 ? 5.490 5.484 -9.227 1.00 91.88 294 ALA A C 1
ATOM 2323 O O . ALA A 1 294 ? 5.902 5.418 -8.067 1.00 91.88 294 ALA A O 1
ATOM 2324 N N . ILE A 1 295 ? 4.187 5.469 -9.524 1.00 96.50 295 ILE A N 1
ATOM 2325 C CA . ILE A 1 295 ? 3.134 5.416 -8.500 1.00 96.50 295 ILE A CA 1
ATOM 2326 C C . ILE A 1 295 ? 2.704 3.994 -8.138 1.00 96.50 295 ILE A C 1
ATOM 2328 O O . ILE A 1 295 ? 2.014 3.832 -7.141 1.00 96.50 295 ILE A O 1
ATOM 2332 N N . GLU A 1 296 ? 3.092 2.963 -8.895 1.00 95.19 296 GLU A N 1
ATOM 2333 C CA . GLU A 1 296 ? 2.563 1.593 -8.790 1.00 95.19 296 GLU A CA 1
ATOM 2334 C C . GLU A 1 296 ? 2.517 1.060 -7.349 1.00 95.19 296 GLU A C 1
ATOM 2336 O O . GLU A 1 296 ? 1.486 0.565 -6.883 1.00 95.19 296 GLU A O 1
ATOM 2341 N N . LYS A 1 297 ? 3.632 1.183 -6.621 1.00 95.69 297 LYS A N 1
ATOM 2342 C CA . LYS A 1 297 ? 3.740 0.720 -5.231 1.00 95.69 297 LYS A CA 1
ATOM 2343 C C . LYS A 1 297 ? 2.765 1.459 -4.314 1.00 95.69 297 LYS A C 1
ATOM 2345 O O . LYS A 1 297 ? 2.106 0.837 -3.482 1.00 95.69 297 LYS A O 1
ATOM 2350 N N . GLU A 1 298 ? 2.677 2.772 -4.472 1.00 96.81 298 GLU A N 1
ATOM 2351 C CA . GLU A 1 298 ? 1.876 3.634 -3.608 1.00 96.81 298 GLU A CA 1
ATOM 2352 C C . GLU A 1 298 ? 0.383 3.554 -3.949 1.00 96.81 298 GLU A C 1
ATOM 2354 O O . GLU A 1 298 ? -0.459 3.499 -3.057 1.00 96.81 298 GLU A O 1
ATOM 2359 N N . LEU A 1 299 ? 0.057 3.411 -5.232 1.00 96.94 299 LEU A N 1
ATOM 2360 C CA . LEU A 1 299 ? -1.278 3.110 -5.733 1.00 96.94 299 LEU A CA 1
ATOM 2361 C C . LEU A 1 299 ? -1.792 1.785 -5.153 1.00 96.94 299 LEU A C 1
ATOM 2363 O O . LEU A 1 299 ? -2.907 1.726 -4.639 1.00 96.94 299 LEU A O 1
ATOM 2367 N N . ARG A 1 300 ? -0.967 0.726 -5.171 1.00 96.25 300 ARG A N 1
ATOM 2368 C CA . ARG A 1 300 ? -1.298 -0.563 -4.534 1.00 96.25 300 ARG A CA 1
ATOM 2369 C C . ARG A 1 300 ? -1.508 -0.420 -3.031 1.00 96.25 300 ARG A C 1
ATOM 2371 O O . ARG A 1 300 ? -2.445 -1.006 -2.494 1.00 96.25 300 ARG A O 1
ATOM 2378 N N . ARG A 1 301 ? -0.656 0.349 -2.350 1.00 96.25 301 ARG A N 1
ATOM 2379 C CA . ARG A 1 301 ? -0.797 0.615 -0.915 1.00 96.25 301 ARG A CA 1
ATOM 2380 C C . ARG A 1 301 ? -2.123 1.313 -0.604 1.00 96.25 301 ARG A C 1
ATOM 2382 O O . ARG A 1 301 ? -2.853 0.826 0.253 1.00 96.25 301 ARG A O 1
ATOM 2389 N N . ALA A 1 302 ? -2.450 2.387 -1.323 1.00 96.56 302 ALA A N 1
ATOM 2390 C CA . ALA A 1 302 ? -3.705 3.119 -1.169 1.00 96.56 302 ALA A CA 1
ATOM 2391 C C . ALA A 1 302 ? -4.929 2.225 -1.430 1.00 96.56 302 ALA A C 1
ATOM 2393 O O . ALA A 1 302 ? -5.862 2.213 -0.629 1.00 96.56 302 ALA A O 1
ATOM 2394 N N . ASN A 1 303 ? -4.886 1.402 -2.487 1.00 96.50 303 ASN A N 1
ATOM 2395 C CA . ASN A 1 303 ? -5.950 0.449 -2.825 1.00 96.50 303 ASN A CA 1
ATOM 2396 C C . ASN A 1 303 ? -6.212 -0.591 -1.724 1.00 96.50 303 ASN A C 1
ATOM 2398 O O . ASN A 1 303 ? -7.322 -1.105 -1.635 1.00 96.50 303 ASN A O 1
ATOM 2402 N N . ASN A 1 304 ? -5.226 -0.898 -0.881 1.00 96.50 304 ASN A N 1
ATOM 2403 C CA . ASN A 1 304 ? -5.348 -1.925 0.153 1.00 96.50 304 ASN A CA 1
ATOM 2404 C C . ASN A 1 304 ? -5.861 -1.407 1.507 1.00 96.50 304 ASN A C 1
ATOM 2406 O O . ASN A 1 304 ? -6.060 -2.219 2.410 1.00 96.50 304 ASN A O 1
ATOM 2410 N N . ILE A 1 305 ? -6.089 -0.100 1.661 1.00 95.75 305 ILE A N 1
ATOM 2411 C CA . ILE A 1 305 ? -6.597 0.495 2.906 1.00 95.75 305 ILE A CA 1
ATOM 2412 C C . ILE A 1 305 ? -8.067 0.124 3.111 1.00 95.75 305 ILE A C 1
ATOM 2414 O O . ILE A 1 305 ? -8.902 0.372 2.241 1.00 95.75 305 ILE A O 1
ATOM 2418 N N . LYS A 1 306 ? -8.387 -0.457 4.275 1.00 92.81 306 LYS A N 1
ATOM 2419 C CA . LYS A 1 306 ? -9.735 -0.967 4.598 1.00 92.81 306 LYS A CA 1
ATOM 2420 C C . LYS A 1 306 ? -10.310 -0.410 5.898 1.00 92.81 306 LYS A C 1
ATOM 2422 O O . LYS A 1 306 ? -11.492 -0.619 6.178 1.00 92.81 306 LYS A O 1
ATOM 2427 N N . THR A 1 307 ? -9.505 0.278 6.700 1.00 91.12 307 THR A N 1
ATOM 2428 C CA . THR A 1 307 ? -9.906 0.798 8.014 1.00 91.12 307 THR A CA 1
ATOM 2429 C C . THR A 1 307 ? -9.605 2.288 8.150 1.00 91.12 307 THR A C 1
ATOM 2431 O O . THR A 1 307 ? -8.677 2.804 7.528 1.00 91.12 307 THR A O 1
ATOM 2434 N N . GLU A 1 308 ? -10.363 2.982 9.001 1.00 91.94 308 GLU A N 1
ATOM 2435 C CA . GLU A 1 308 ? -10.091 4.387 9.344 1.00 91.94 308 GLU A CA 1
ATOM 2436 C C . GLU A 1 308 ? -8.689 4.596 9.908 1.00 91.94 308 GLU A C 1
ATOM 2438 O O . GLU A 1 308 ? -8.015 5.550 9.536 1.00 91.94 308 GLU A O 1
ATOM 2443 N N . LYS A 1 309 ? -8.214 3.680 10.758 1.00 90.44 309 LYS A N 1
ATOM 2444 C CA . LYS A 1 309 ? -6.878 3.772 11.355 1.00 90.44 309 LYS A CA 1
ATOM 2445 C C . LYS A 1 309 ? -5.777 3.776 10.291 1.00 90.44 309 LYS A C 1
ATOM 2447 O O . LYS A 1 309 ? -4.858 4.588 10.363 1.00 90.44 309 LYS A O 1
ATOM 2452 N N . GLU A 1 310 ? -5.876 2.891 9.300 1.00 94.38 310 GLU A N 1
ATOM 2453 C CA . GLU A 1 310 ? -4.935 2.844 8.174 1.00 94.38 310 GLU A CA 1
ATOM 2454 C C . GLU A 1 310 ? -5.023 4.111 7.310 1.00 94.38 310 GLU A C 1
ATOM 2456 O O . GLU A 1 310 ? -3.991 4.642 6.902 1.00 94.38 310 GLU A O 1
ATOM 2461 N N . ALA A 1 311 ? -6.235 4.620 7.058 1.00 95.50 311 ALA A N 1
ATOM 2462 C CA . ALA A 1 311 ? -6.455 5.855 6.304 1.00 95.50 311 ALA A CA 1
ATOM 2463 C C . ALA A 1 311 ? -5.873 7.087 7.024 1.00 95.50 311 ALA A C 1
ATOM 2465 O O . ALA A 1 311 ? -5.193 7.908 6.409 1.00 95.50 311 ALA A O 1
ATOM 2466 N N . GLU A 1 312 ? -6.082 7.202 8.337 1.00 94.75 312 GLU A N 1
ATOM 2467 C CA . GLU A 1 312 ? -5.516 8.267 9.172 1.00 94.75 312 GLU A CA 1
ATOM 2468 C C . GLU A 1 312 ? -3.996 8.222 9.195 1.00 94.75 312 GLU A C 1
ATOM 2470 O O . GLU A 1 312 ? -3.335 9.255 9.049 1.00 94.75 312 GLU A O 1
ATOM 2475 N N . GLU A 1 313 ? -3.433 7.024 9.351 1.00 95.88 313 GLU A N 1
ATOM 2476 C CA . GLU A 1 313 ? -1.995 6.833 9.292 1.00 95.88 313 GLU A CA 1
ATOM 2477 C C . GLU A 1 313 ? -1.454 7.251 7.923 1.00 95.88 313 GLU A C 1
ATOM 2479 O O . GLU A 1 313 ? -0.490 8.011 7.858 1.00 95.88 313 GLU A O 1
ATOM 2484 N N . TYR A 1 314 ? -2.110 6.848 6.835 1.00 97.06 314 TYR A N 1
ATOM 2485 C CA . TYR A 1 314 ? -1.725 7.243 5.484 1.00 97.06 314 TYR A CA 1
ATOM 2486 C C . TYR A 1 314 ? -1.706 8.765 5.304 1.00 97.06 314 TYR A C 1
ATOM 2488 O O . TYR A 1 314 ? -0.702 9.329 4.865 1.00 97.06 314 TYR A O 1
ATOM 2496 N N . VAL A 1 315 ? -2.791 9.449 5.684 1.00 96.44 315 VAL A N 1
ATOM 2497 C CA . VAL A 1 315 ? -2.898 10.915 5.602 1.00 96.44 315 VAL A CA 1
ATOM 2498 C C . VAL A 1 315 ? -1.799 11.583 6.429 1.00 96.44 315 VAL A C 1
ATOM 2500 O O . VAL A 1 315 ? -1.161 12.530 5.965 1.00 96.44 315 VAL A O 1
ATOM 2503 N N . LYS A 1 316 ? -1.519 11.070 7.632 1.00 95.94 316 LYS A N 1
ATOM 2504 C CA . LYS A 1 316 ? -0.452 11.580 8.500 1.00 95.94 316 LYS A CA 1
ATOM 2505 C C . LYS A 1 316 ? 0.931 11.401 7.872 1.00 95.94 316 LYS A C 1
ATOM 2507 O O . LYS A 1 316 ? 1.729 12.337 7.889 1.00 95.94 316 LYS A O 1
ATOM 2512 N N . GLN A 1 317 ? 1.218 10.232 7.304 1.00 95.75 317 GLN A N 1
ATOM 2513 C CA . GLN A 1 317 ? 2.488 9.962 6.625 1.00 95.75 317 GLN A CA 1
ATOM 2514 C C . GLN A 1 317 ? 2.667 10.846 5.381 1.00 95.75 317 GLN A C 1
ATOM 2516 O O . GLN A 1 317 ? 3.765 11.355 5.151 1.00 95.75 317 GLN A O 1
ATOM 2521 N N . ASN A 1 318 ? 1.593 11.091 4.622 1.00 94.81 318 ASN A N 1
ATOM 2522 C CA . ASN A 1 318 ? 1.597 12.017 3.488 1.00 94.81 318 ASN A CA 1
ATOM 2523 C C . ASN A 1 318 ? 1.885 13.461 3.932 1.00 94.81 318 ASN A C 1
ATOM 2525 O O . ASN A 1 318 ? 2.803 14.096 3.417 1.00 94.81 318 ASN A O 1
ATOM 2529 N N . ASN A 1 319 ? 1.168 13.962 4.942 1.00 93.00 319 ASN A N 1
ATOM 2530 C CA . ASN A 1 319 ? 1.336 15.331 5.447 1.00 93.00 319 ASN A CA 1
ATOM 2531 C C . ASN A 1 319 ? 2.721 15.574 6.066 1.00 93.00 319 ASN A C 1
ATOM 2533 O O . ASN A 1 319 ? 3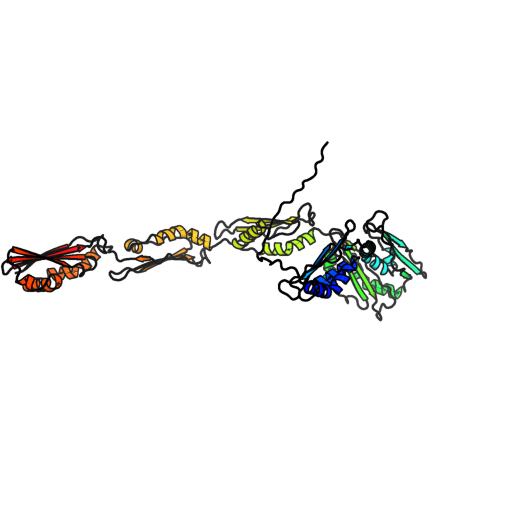.271 16.665 5.942 1.00 93.00 319 ASN A O 1
ATOM 2537 N N . ASN A 1 320 ? 3.310 14.548 6.684 1.00 93.25 320 ASN A N 1
ATOM 2538 C CA . ASN A 1 320 ? 4.664 14.606 7.235 1.00 93.25 320 ASN A CA 1
ATOM 2539 C C . ASN A 1 320 ? 5.758 14.378 6.175 1.00 93.25 320 ASN A C 1
ATOM 2541 O O . ASN A 1 320 ? 6.942 14.354 6.508 1.00 93.25 320 ASN A O 1
ATOM 2545 N N . GLY A 1 321 ? 5.386 14.183 4.906 1.00 88.62 321 GLY A N 1
ATOM 2546 C CA . GLY A 1 321 ? 6.324 14.011 3.803 1.00 88.62 321 GLY A CA 1
ATOM 2547 C C . GLY A 1 321 ? 7.081 12.681 3.802 1.00 88.62 321 GLY A C 1
ATOM 2548 O O . GLY A 1 321 ? 8.124 12.597 3.156 1.00 88.62 321 GLY A O 1
ATOM 2549 N N . GLN A 1 322 ? 6.584 11.665 4.514 1.00 91.44 322 GLN A N 1
ATOM 2550 C CA . GLN A 1 322 ? 7.123 10.300 4.461 1.00 91.44 322 GLN A CA 1
ATOM 2551 C C . GLN A 1 322 ? 6.721 9.587 3.166 1.00 91.44 322 GLN A C 1
ATOM 2553 O O . GLN A 1 322 ? 7.465 8.748 2.666 1.00 91.44 322 GLN A O 1
ATOM 2558 N N . ILE A 1 323 ? 5.559 9.940 2.611 1.00 91.38 323 ILE A N 1
ATOM 2559 C CA . ILE A 1 323 ? 5.120 9.498 1.288 1.00 91.38 323 ILE A CA 1
ATOM 2560 C C . ILE A 1 323 ? 5.477 10.610 0.304 1.00 91.38 323 ILE A C 1
ATOM 2562 O O . ILE A 1 323 ? 4.868 11.678 0.316 1.00 91.38 323 ILE A O 1
ATOM 2566 N N . LYS A 1 324 ? 6.504 10.378 -0.515 1.00 90.62 324 LYS A N 1
ATOM 2567 C CA . LYS A 1 324 ? 6.935 11.304 -1.565 1.00 90.62 324 LYS A CA 1
ATOM 2568 C C . LYS A 1 324 ? 7.287 10.532 -2.820 1.00 90.62 324 LYS A C 1
ATOM 2570 O O . LYS A 1 324 ? 8.082 9.596 -2.782 1.00 90.62 324 LYS A O 1
ATOM 2575 N N . ILE A 1 325 ? 6.720 10.979 -3.930 1.00 92.12 325 ILE A N 1
ATOM 2576 C CA . ILE A 1 325 ? 7.109 10.577 -5.274 1.00 92.12 325 ILE A CA 1
ATOM 2577 C C . ILE A 1 325 ? 7.515 11.875 -5.963 1.00 92.12 325 ILE A C 1
ATOM 2579 O O . ILE A 1 325 ? 6.744 12.831 -5.978 1.00 92.12 325 ILE A O 1
ATOM 2583 N N . GLN A 1 326 ? 8.755 11.938 -6.446 1.00 90.06 326 GLN A N 1
ATOM 2584 C CA . GLN A 1 326 ? 9.276 13.129 -7.115 1.00 90.06 326 GLN A CA 1
ATOM 2585 C C . GLN A 1 326 ? 8.357 13.522 -8.280 1.00 90.06 326 GLN A C 1
ATOM 2587 O O . GLN A 1 326 ? 7.900 12.641 -9.006 1.00 90.06 326 GLN A O 1
ATOM 2592 N N . ASP A 1 327 ? 8.093 14.820 -8.445 1.00 91.88 327 ASP A N 1
ATOM 2593 C CA . ASP A 1 327 ? 7.259 15.388 -9.515 1.00 91.88 327 ASP A CA 1
ATOM 2594 C C . ASP A 1 327 ? 5.800 14.890 -9.544 1.00 91.88 327 ASP A C 1
ATOM 2596 O O . ASP A 1 327 ? 5.118 14.984 -10.570 1.00 91.88 327 ASP A O 1
ATOM 2600 N N . VAL A 1 328 ? 5.301 14.351 -8.426 1.00 95.31 328 VAL A N 1
ATOM 2601 C CA . VAL A 1 328 ? 3.914 13.901 -8.274 1.00 95.31 328 VAL A CA 1
ATOM 2602 C C . VAL A 1 328 ? 3.320 14.475 -6.994 1.00 95.31 328 VAL A C 1
ATOM 2604 O O . VAL A 1 328 ? 3.775 14.205 -5.882 1.00 95.31 328 VAL A O 1
ATOM 2607 N N . LYS A 1 329 ? 2.222 15.211 -7.144 1.00 95.50 329 LYS A N 1
ATOM 2608 C CA . LYS A 1 329 ? 1.400 15.674 -6.034 1.00 95.50 329 LYS A CA 1
ATOM 2609 C C . LYS A 1 329 ? 0.429 14.574 -5.611 1.00 95.50 329 LYS A C 1
ATOM 2611 O O . LYS A 1 329 ? -0.434 14.167 -6.385 1.00 95.50 329 LYS A O 1
ATOM 2616 N N . ILE A 1 330 ? 0.543 14.144 -4.358 1.00 96.62 330 ILE A N 1
ATOM 2617 C CA . ILE A 1 330 ? -0.300 13.107 -3.751 1.00 96.62 330 ILE A CA 1
ATOM 2618 C C . ILE A 1 330 ? -1.369 13.782 -2.885 1.00 96.62 330 ILE A C 1
ATOM 2620 O O . ILE A 1 330 ? -1.051 14.499 -1.931 1.00 96.62 330 ILE A O 1
ATOM 2624 N N . LYS A 1 331 ? -2.644 13.581 -3.227 1.00 97.12 331 LYS A N 1
ATOM 2625 C CA . LYS A 1 331 ? -3.790 14.139 -2.496 1.00 97.12 331 LYS A CA 1
ATOM 2626 C C . LYS A 1 331 ? -4.693 13.018 -1.975 1.00 97.12 331 LYS A C 1
ATOM 2628 O O . LYS A 1 331 ? -5.526 12.515 -2.729 1.00 97.12 331 LYS A O 1
ATOM 2633 N N . PRO A 1 332 ? -4.558 12.619 -0.701 1.00 97.12 332 PRO A N 1
ATOM 2634 C CA . PRO A 1 332 ? -5.509 11.707 -0.089 1.00 97.12 332 PRO A CA 1
ATOM 2635 C C . PRO A 1 332 ? -6.828 12.430 0.217 1.00 97.12 332 PRO A C 1
ATOM 2637 O O . PRO A 1 332 ? -6.832 13.535 0.761 1.00 97.12 332 PRO A O 1
ATOM 2640 N N . THR A 1 333 ? -7.942 11.774 -0.086 1.00 96.81 333 THR A N 1
ATOM 2641 C CA . THR A 1 333 ? -9.282 12.130 0.382 1.00 96.81 333 THR A CA 1
ATOM 2642 C C . THR A 1 333 ? -9.708 11.107 1.422 1.00 96.81 333 THR A C 1
ATOM 2644 O O . THR A 1 333 ? -9.705 9.906 1.156 1.00 96.81 333 THR A O 1
ATOM 2647 N N . TYR A 1 334 ? -10.070 11.586 2.609 1.00 95.50 334 TYR A N 1
ATOM 2648 C CA . TYR A 1 334 ? -10.500 10.758 3.730 1.00 95.50 334 TYR A CA 1
ATOM 2649 C C . TYR A 1 334 ? -11.749 11.361 4.372 1.00 95.50 334 TYR A C 1
ATOM 2651 O O . TYR A 1 334 ? -11.734 12.510 4.816 1.00 95.50 334 TYR A O 1
ATOM 2659 N N . ILE A 1 335 ? -12.818 10.570 4.425 1.00 93.94 335 ILE A N 1
ATOM 2660 C CA . ILE A 1 335 ? -14.074 10.895 5.098 1.00 93.94 335 ILE A CA 1
ATOM 2661 C C . ILE A 1 335 ? -14.320 9.820 6.156 1.00 93.94 335 ILE A C 1
ATOM 2663 O O . ILE A 1 335 ? -14.381 8.634 5.828 1.00 93.94 335 ILE A O 1
ATOM 2667 N N . LYS A 1 336 ? -14.463 10.244 7.414 1.00 91.44 336 LYS A N 1
ATOM 2668 C CA . LYS A 1 336 ? -14.767 9.357 8.543 1.00 91.44 336 LYS A CA 1
ATOM 2669 C C . LYS A 1 336 ? -16.147 8.721 8.400 1.00 91.44 336 LYS A C 1
ATOM 2671 O O . LYS A 1 336 ? -17.086 9.366 7.937 1.00 91.44 336 LYS A O 1
ATOM 2676 N N . ALA A 1 337 ? -16.263 7.481 8.849 1.00 90.31 337 ALA A N 1
ATOM 2677 C CA . ALA A 1 337 ? -17.521 6.814 9.112 1.00 90.31 337 ALA A CA 1
ATOM 2678 C C . ALA A 1 337 ? -18.329 7.630 10.130 1.00 90.31 337 ALA A C 1
ATOM 2680 O O . ALA A 1 337 ? -17.816 8.086 11.155 1.00 90.31 337 ALA A O 1
ATOM 2681 N N . SER A 1 338 ? -19.613 7.819 9.847 1.00 85.94 338 SER A N 1
ATOM 2682 C CA . SER A 1 338 ? -20.536 8.518 10.746 1.00 85.94 338 SER A CA 1
ATOM 2683 C C . SER A 1 338 ? -21.196 7.573 11.754 1.00 85.94 338 SER A C 1
ATOM 2685 O O . SER A 1 338 ? -21.605 8.019 12.828 1.00 85.94 338 SER A O 1
ATOM 2687 N N . ALA A 1 339 ? -21.285 6.282 11.425 1.00 81.44 339 ALA A N 1
ATOM 2688 C CA . ALA A 1 339 ? -21.916 5.241 12.230 1.00 81.44 339 ALA A CA 1
ATOM 2689 C C . ALA A 1 339 ? -21.316 3.853 11.909 1.00 81.44 339 ALA A C 1
ATOM 2691 O O . ALA A 1 339 ? -20.687 3.695 10.859 1.00 81.44 339 ALA A O 1
ATOM 2692 N N . PRO A 1 340 ? -21.512 2.831 12.769 1.00 78.94 340 PRO A N 1
ATOM 2693 C CA . PRO A 1 340 ? -20.989 1.474 12.550 1.00 78.94 340 PRO A CA 1
ATOM 2694 C C . PRO A 1 340 ? -21.400 0.825 11.217 1.00 78.94 340 PRO A C 1
ATOM 2696 O O . PRO A 1 340 ? -20.649 0.031 10.655 1.00 78.94 340 PRO A O 1
ATOM 2699 N N . ASP A 1 341 ? -22.585 1.166 10.718 1.00 81.88 341 ASP A N 1
ATOM 2700 C CA . ASP A 1 341 ? -23.194 0.682 9.475 1.00 81.88 341 ASP A CA 1
ATOM 2701 C C . ASP A 1 341 ? -23.013 1.646 8.287 1.00 81.88 341 ASP A C 1
ATOM 2703 O O . ASP A 1 341 ? -23.376 1.318 7.159 1.00 81.88 341 ASP A O 1
ATOM 2707 N N . SER A 1 342 ? -22.417 2.816 8.525 1.00 85.75 342 SER A N 1
ATOM 2708 C CA . SER A 1 342 ? -22.188 3.866 7.531 1.00 85.75 342 SER A CA 1
ATOM 2709 C C . SER A 1 342 ? -20.681 4.031 7.300 1.00 85.75 342 SER A C 1
ATOM 2711 O O . SER A 1 342 ? -20.048 4.849 7.978 1.00 85.75 342 SER A O 1
ATOM 2713 N N . PRO A 1 343 ? -20.074 3.235 6.394 1.00 87.44 343 PRO A N 1
ATOM 2714 C CA . PRO A 1 343 ? -18.629 3.221 6.200 1.00 87.44 343 PRO A CA 1
ATOM 2715 C C . PRO A 1 343 ? -18.110 4.579 5.725 1.00 87.44 343 PRO A C 1
ATOM 2717 O O . PRO A 1 343 ? -18.792 5.314 5.010 1.00 87.44 343 PRO A O 1
ATOM 2720 N N . GLY A 1 344 ? -16.872 4.887 6.103 1.00 92.88 344 GLY A N 1
ATOM 2721 C CA . GLY A 1 344 ? -16.163 6.050 5.588 1.00 92.88 344 GLY A CA 1
ATOM 2722 C C . GLY A 1 344 ? -15.701 5.839 4.145 1.00 92.88 344 GLY A C 1
ATOM 2723 O O . GLY A 1 344 ? -15.857 4.759 3.565 1.00 92.88 344 GLY A O 1
ATOM 2724 N N . LEU A 1 345 ? -15.063 6.862 3.584 1.00 95.62 345 LEU A N 1
ATOM 2725 C CA . LEU A 1 345 ? -14.504 6.841 2.232 1.00 95.62 345 LEU A CA 1
ATOM 2726 C C . LEU A 1 345 ? -13.017 7.187 2.265 1.00 95.62 345 LEU A C 1
ATOM 2728 O O . LEU A 1 345 ? -12.612 8.151 2.916 1.00 95.62 345 LEU A O 1
ATOM 2732 N N . PHE A 1 346 ? -12.221 6.435 1.509 1.00 97.62 346 PHE A N 1
ATOM 2733 C CA . PHE A 1 346 ? -10.819 6.744 1.271 1.00 97.62 346 PHE A CA 1
ATOM 2734 C C . PHE A 1 346 ? -10.429 6.528 -0.193 1.00 97.62 346 PHE A C 1
ATOM 2736 O O . PHE A 1 346 ? -10.752 5.496 -0.780 1.00 97.62 346 PHE A O 1
ATOM 2743 N N . TYR A 1 347 ? -9.705 7.485 -0.768 1.00 97.62 347 TYR A N 1
ATOM 2744 C CA . TYR A 1 347 ? -8.993 7.333 -2.039 1.00 97.62 347 TYR A CA 1
ATOM 2745 C C . TYR A 1 347 ? -7.863 8.360 -2.142 1.00 97.62 347 TYR A C 1
ATOM 2747 O O . TYR A 1 347 ? -7.803 9.318 -1.374 1.00 97.62 347 TYR A O 1
ATOM 2755 N N . VAL A 1 348 ? -6.958 8.169 -3.097 1.00 98.06 348 VAL A N 1
ATOM 2756 C CA . VAL A 1 348 ? -5.800 9.037 -3.316 1.00 98.06 348 VAL A CA 1
ATOM 2757 C C . VAL A 1 348 ? -5.728 9.434 -4.781 1.00 98.06 348 VAL A C 1
ATOM 2759 O O . VAL A 1 348 ? -5.737 8.571 -5.659 1.00 98.06 348 VAL A O 1
ATOM 2762 N N . ASP A 1 349 ? -5.622 10.735 -5.035 1.00 97.81 349 ASP A N 1
ATOM 2763 C CA . ASP A 1 349 ? -5.307 11.274 -6.354 1.00 97.81 349 ASP A CA 1
ATOM 2764 C C . ASP A 1 349 ? -3.791 11.460 -6.487 1.00 97.81 349 ASP A C 1
ATOM 2766 O O . ASP A 1 349 ? -3.159 12.166 -5.692 1.00 97.81 349 ASP A O 1
ATOM 2770 N N . PHE A 1 350 ? -3.215 10.851 -7.519 1.00 97.88 350 PHE A N 1
ATOM 2771 C CA . PHE A 1 350 ? -1.840 11.053 -7.954 1.00 97.88 350 PHE A CA 1
ATOM 2772 C C . PHE A 1 350 ? -1.858 11.999 -9.152 1.00 97.88 350 PHE A C 1
ATOM 2774 O O . PHE A 1 350 ? -2.412 11.669 -10.203 1.00 97.88 350 PHE A O 1
ATOM 2781 N N . ILE A 1 351 ? -1.280 13.187 -8.985 1.00 97.00 351 ILE A N 1
ATOM 2782 C CA . ILE A 1 351 ? -1.349 14.271 -9.967 1.00 97.00 351 ILE A CA 1
ATOM 2783 C C . ILE A 1 351 ? 0.078 14.645 -10.381 1.00 97.00 351 ILE A C 1
ATOM 2785 O O . ILE A 1 351 ? 0.824 15.146 -9.536 1.00 97.00 351 ILE A O 1
ATOM 2789 N N . PRO A 1 352 ? 0.475 14.427 -11.644 1.00 95.69 352 PRO A N 1
ATOM 2790 C CA . PRO A 1 352 ? 1.749 14.906 -12.169 1.00 95.69 352 PRO A CA 1
ATOM 2791 C C . PRO A 1 352 ? 1.936 16.412 -11.976 1.00 95.69 352 PRO A C 1
ATOM 2793 O O . PRO A 1 352 ? 1.001 17.195 -12.165 1.00 95.69 352 PRO A O 1
ATOM 2796 N N . GLU A 1 353 ? 3.141 16.840 -11.604 1.00 93.06 353 GLU A N 1
ATOM 2797 C CA . GLU A 1 353 ? 3.441 18.268 -11.530 1.00 93.06 353 GLU A CA 1
ATOM 2798 C C . GLU A 1 353 ? 3.605 18.881 -12.936 1.00 93.06 353 GLU A C 1
ATOM 2800 O O . GLU A 1 353 ? 4.271 18.283 -13.784 1.00 93.06 353 GLU A O 1
ATOM 2805 N N . PRO A 1 354 ? 3.070 20.095 -13.196 1.00 87.00 354 PRO A N 1
ATOM 2806 C CA . PRO A 1 354 ? 3.074 20.706 -14.534 1.00 87.00 354 PRO A CA 1
ATOM 2807 C C . PRO A 1 354 ? 4.465 20.928 -15.140 1.00 87.00 354 PRO A C 1
ATOM 2809 O O . PRO A 1 354 ? 4.615 20.951 -16.357 1.00 87.00 354 PRO A O 1
ATOM 2812 N N . ASN A 1 355 ? 5.482 21.094 -14.292 1.00 86.56 355 ASN A N 1
ATOM 2813 C CA . ASN A 1 355 ? 6.870 21.330 -14.700 1.00 86.56 355 ASN A CA 1
ATOM 2814 C C . ASN A 1 355 ? 7.775 20.120 -14.417 1.00 86.56 355 ASN A C 1
ATOM 2816 O O . ASN A 1 355 ? 8.996 20.237 -14.481 1.00 86.56 355 ASN A O 1
ATOM 2820 N N . GLY A 1 356 ? 7.181 18.980 -14.059 1.00 84.00 356 GLY A N 1
ATOM 2821 C CA . GLY A 1 356 ? 7.897 17.782 -13.648 1.00 84.00 356 GLY A CA 1
ATOM 2822 C C . GLY A 1 356 ? 8.140 16.787 -14.782 1.00 84.00 356 GLY A C 1
ATOM 2823 O O . GLY A 1 356 ? 7.644 16.931 -15.902 1.00 84.00 356 GLY A O 1
ATOM 2824 N N . LYS A 1 357 ? 8.856 15.705 -14.468 1.00 85.12 357 LYS A N 1
ATOM 2825 C CA . LYS A 1 357 ? 9.157 14.591 -15.385 1.00 85.12 357 LYS A CA 1
ATOM 2826 C C . LYS A 1 357 ? 7.921 13.942 -16.029 1.00 85.12 357 LYS A C 1
ATOM 2828 O O . LYS A 1 357 ? 8.016 13.352 -17.106 1.00 85.12 357 LYS A O 1
ATOM 2833 N N . TYR A 1 358 ? 6.760 14.042 -15.390 1.00 90.50 358 TYR A N 1
ATOM 2834 C CA . TYR A 1 358 ? 5.514 13.405 -15.827 1.00 90.50 358 TYR A CA 1
ATOM 2835 C C . TYR A 1 358 ? 4.483 14.400 -16.379 1.00 90.50 358 TYR A C 1
ATOM 2837 O O . TYR A 1 358 ? 3.311 14.061 -16.448 1.00 90.50 358 TYR A O 1
ATOM 2845 N N . LYS A 1 359 ? 4.893 15.619 -16.756 1.00 85.12 359 LYS A N 1
ATOM 2846 C CA . LYS A 1 359 ? 3.998 16.741 -17.103 1.00 85.12 359 LYS A CA 1
ATOM 2847 C C . LYS A 1 359 ? 2.891 16.446 -18.134 1.00 85.12 359 LYS A C 1
ATOM 2849 O O . LYS A 1 359 ? 1.864 17.111 -18.100 1.00 85.12 359 LYS A O 1
ATOM 2854 N N . GLU A 1 360 ? 3.084 15.479 -19.032 1.00 86.69 360 GLU A N 1
ATOM 2855 C CA . GLU A 1 360 ? 2.098 15.106 -20.066 1.00 86.69 360 GLU A CA 1
ATOM 2856 C C . GLU A 1 360 ? 1.262 13.871 -19.690 1.00 86.69 360 GLU A C 1
ATOM 2858 O O . GLU A 1 360 ? 0.400 13.441 -20.453 1.00 86.69 360 GLU A O 1
ATOM 2863 N N . ALA A 1 361 ? 1.506 13.280 -18.517 1.00 91.31 361 ALA A N 1
ATOM 2864 C CA . ALA A 1 361 ? 0.728 12.157 -18.020 1.00 91.31 361 ALA A CA 1
ATOM 2865 C C . ALA A 1 361 ? -0.625 12.622 -17.466 1.00 91.31 361 ALA A C 1
ATOM 2867 O O . ALA A 1 361 ? -0.761 13.689 -16.863 1.00 91.31 361 ALA A O 1
ATOM 2868 N N . ASN A 1 362 ? -1.631 11.766 -17.612 1.00 94.06 362 ASN A N 1
ATOM 2869 C CA . ASN A 1 362 ? -2.927 11.953 -16.984 1.00 94.06 362 ASN A CA 1
ATOM 2870 C C . ASN A 1 362 ? -2.871 11.518 -15.518 1.00 94.06 362 ASN A C 1
ATOM 2872 O O . ASN A 1 362 ? -2.299 10.475 -15.189 1.00 94.06 362 ASN A O 1
ATOM 2876 N N . SER A 1 363 ? -3.534 12.280 -14.647 1.00 95.19 363 SER A N 1
ATOM 2877 C CA . SER A 1 363 ? -3.710 11.923 -13.237 1.00 95.19 363 SER A CA 1
ATOM 2878 C C . SER A 1 363 ? -4.311 10.526 -13.075 1.00 95.19 363 SER A C 1
ATOM 2880 O O . SER A 1 363 ? -5.154 10.093 -13.865 1.00 95.19 363 SER A O 1
ATOM 2882 N N . LYS A 1 364 ? -3.920 9.834 -12.004 1.00 96.81 364 LYS A N 1
ATOM 2883 C CA . LYS A 1 364 ? -4.457 8.517 -11.648 1.00 96.81 364 LYS A CA 1
ATOM 2884 C C . LYS A 1 364 ? -5.076 8.575 -10.264 1.00 96.81 364 LYS A C 1
ATOM 2886 O O . LYS A 1 364 ? -4.467 9.105 -9.340 1.00 96.81 364 LYS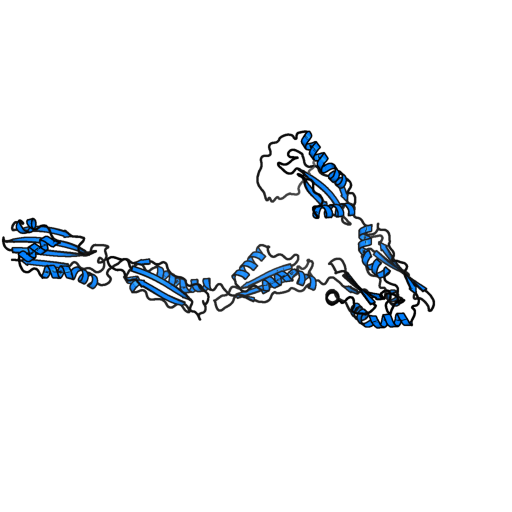 A O 1
ATOM 2891 N N . GLN A 1 365 ? -6.254 7.988 -10.113 1.00 97.12 365 GLN A N 1
ATOM 2892 C CA . GLN A 1 365 ? -6.891 7.810 -8.815 1.00 97.12 365 GLN A CA 1
ATOM 2893 C C . GLN A 1 365 ? -6.727 6.360 -8.351 1.00 97.12 365 GLN A C 1
ATOM 2895 O O . GLN A 1 365 ? -6.758 5.429 -9.163 1.00 97.12 365 GLN A O 1
ATOM 2900 N N . SER A 1 366 ? -6.548 6.169 -7.045 1.00 97.06 366 SER A N 1
ATOM 2901 C CA . SER A 1 366 ? -6.722 4.860 -6.418 1.00 97.06 366 SER A CA 1
ATOM 2902 C C . SER A 1 366 ? -8.179 4.395 -6.516 1.00 97.06 366 SER A C 1
ATOM 2904 O O . SER A 1 366 ? -9.087 5.156 -6.833 1.00 97.06 366 SER A O 1
ATOM 2906 N N . SER A 1 367 ? -8.434 3.134 -6.196 1.00 95.38 367 SER A N 1
ATOM 2907 C CA . SER A 1 367 ? -9.800 2.660 -5.981 1.00 95.38 367 SER A CA 1
ATOM 2908 C C . SER A 1 367 ? -10.446 3.455 -4.846 1.00 95.38 367 SER A C 1
ATOM 2910 O O . SER A 1 367 ? -9.774 3.823 -3.876 1.00 95.38 367 SER A O 1
ATOM 2912 N N . GLN A 1 368 ? -11.745 3.712 -4.977 1.00 95.75 368 GLN A N 1
ATOM 2913 C CA . GLN A 1 368 ? -12.552 4.249 -3.890 1.00 95.75 368 GLN A CA 1
ATOM 2914 C C . GLN A 1 368 ? -12.843 3.132 -2.895 1.00 95.75 368 GLN A C 1
ATOM 2916 O O . GLN A 1 368 ? -13.590 2.199 -3.187 1.00 95.75 368 GLN A O 1
ATOM 2921 N N . ASN A 1 369 ? -12.233 3.231 -1.720 1.00 91.81 369 ASN A N 1
ATOM 2922 C CA . ASN A 1 369 ? -12.347 2.231 -0.675 1.00 91.81 369 ASN A CA 1
ATOM 2923 C C . ASN A 1 369 ? -13.375 2.668 0.365 1.00 91.81 369 ASN A C 1
ATOM 2925 O O . ASN A 1 369 ? -13.234 3.719 0.996 1.00 91.81 369 ASN A O 1
ATOM 2929 N N . SER A 1 370 ? -14.385 1.825 0.586 1.00 92.06 370 SER A N 1
ATOM 2930 C CA . SER A 1 370 ? -15.223 1.905 1.781 1.00 92.06 370 SER A CA 1
ATOM 2931 C C . SER A 1 370 ? -14.413 1.422 2.979 1.00 92.06 370 SER A C 1
ATOM 2933 O O . SER A 1 370 ? -14.001 0.261 3.032 1.00 92.06 370 SER A O 1
ATOM 2935 N N . ILE A 1 371 ? -14.182 2.309 3.939 1.00 91.62 371 ILE A N 1
ATOM 2936 C CA . ILE A 1 371 ? -13.358 2.023 5.114 1.00 91.62 371 ILE A CA 1
ATOM 2937 C C . ILE A 1 371 ? -14.228 1.808 6.347 1.00 91.62 371 ILE A C 1
ATOM 2939 O O . ILE A 1 371 ? -15.196 2.528 6.598 1.00 91.62 371 ILE A O 1
ATOM 2943 N N . ARG A 1 372 ? -13.887 0.782 7.126 1.00 87.19 372 ARG A N 1
ATOM 2944 C CA . ARG A 1 372 ? -14.597 0.459 8.366 1.00 87.19 372 ARG A CA 1
ATOM 2945 C C . ARG A 1 372 ? -14.164 1.406 9.478 1.00 87.19 372 ARG A C 1
ATOM 2947 O O . ARG A 1 372 ? -12.961 1.590 9.686 1.00 87.19 372 ARG A O 1
ATOM 2954 N N . GLY A 1 373 ? -15.148 1.961 10.181 1.00 85.00 373 GLY A N 1
ATOM 2955 C CA . GLY A 1 373 ? -14.912 2.803 11.346 1.00 85.00 373 GLY A CA 1
ATOM 2956 C C . GLY A 1 373 ? -14.463 2.026 12.581 1.00 85.00 373 GLY A C 1
ATOM 2957 O O . GLY A 1 373 ? -14.568 0.796 12.629 1.00 85.00 373 GLY A O 1
ATOM 2958 N N . ASP A 1 374 ? -13.956 2.744 13.584 1.00 87.00 374 ASP A N 1
ATOM 2959 C CA . ASP A 1 374 ? -13.573 2.147 14.867 1.00 87.00 374 ASP A CA 1
ATOM 2960 C C . ASP A 1 374 ? -14.810 1.689 15.661 1.00 87.00 374 ASP A C 1
ATOM 2962 O O . ASP A 1 374 ? -15.430 2.439 16.421 1.00 87.00 374 ASP A O 1
ATOM 2966 N N . LEU A 1 375 ? -15.161 0.413 15.481 1.00 88.00 375 LEU A N 1
ATOM 2967 C CA . LEU A 1 375 ? -16.281 -0.237 16.163 1.00 88.00 375 LEU A CA 1
ATOM 2968 C C . LEU A 1 375 ? -16.198 -0.113 17.690 1.00 88.00 375 LEU A C 1
ATOM 2970 O O . LEU A 1 375 ? -17.239 0.015 18.335 1.00 88.00 375 LEU A O 1
ATOM 2974 N N . GLN A 1 376 ? -14.993 -0.129 18.275 1.00 90.19 376 GLN A N 1
ATOM 2975 C CA . GLN A 1 376 ? -14.835 0.007 19.722 1.00 90.19 376 GLN A CA 1
ATOM 2976 C C . GLN A 1 376 ? -15.221 1.416 20.170 1.00 90.19 376 GLN A C 1
ATOM 2978 O O . GLN A 1 376 ? -15.973 1.561 21.129 1.00 90.19 376 GLN A O 1
ATOM 2983 N N . ALA A 1 377 ? -14.761 2.449 19.462 1.00 89.38 377 ALA A N 1
ATOM 2984 C CA . ALA A 1 377 ? -15.087 3.834 19.793 1.00 89.38 377 ALA A CA 1
ATOM 2985 C C . ALA A 1 377 ? -16.600 4.105 19.707 1.00 89.38 377 ALA A C 1
ATOM 2987 O O . ALA A 1 377 ? -17.169 4.744 20.597 1.00 89.38 377 ALA A O 1
ATOM 2988 N N . PHE A 1 378 ? -17.276 3.577 18.680 1.00 91.00 378 PHE A N 1
ATOM 2989 C CA . PHE A 1 378 ? -18.733 3.693 18.571 1.00 91.00 378 PHE A CA 1
ATOM 2990 C C . PHE A 1 378 ? -19.468 2.955 19.695 1.00 91.00 378 PHE A C 1
ATOM 2992 O O . PHE A 1 378 ? -20.416 3.508 20.257 1.00 91.00 378 PHE A O 1
ATOM 2999 N N . PHE A 1 379 ? -19.029 1.742 20.045 1.00 93.75 379 PHE A N 1
ATOM 3000 C CA . PHE A 1 379 ? -19.595 0.978 21.158 1.00 93.75 379 PHE A CA 1
ATOM 3001 C C . PHE A 1 379 ? -19.445 1.726 22.488 1.00 93.75 379 PHE A C 1
ATOM 3003 O O . PHE A 1 379 ? -20.416 1.883 23.224 1.00 93.75 379 PHE A O 1
ATOM 3010 N N . GLU A 1 380 ? -18.253 2.249 22.776 1.00 94.00 380 GLU A N 1
ATOM 3011 C CA . GLU A 1 380 ? -17.984 2.979 24.017 1.00 94.00 380 GLU A CA 1
ATOM 3012 C C . GLU A 1 380 ? -18.819 4.247 24.147 1.00 94.00 380 GLU A C 1
ATOM 3014 O O . GLU A 1 380 ? -19.364 4.515 25.217 1.00 94.00 380 GLU A O 1
ATOM 3019 N N . LYS A 1 381 ? -18.978 4.989 23.048 1.00 93.25 381 LYS A N 1
ATOM 3020 C CA . LYS A 1 381 ? -19.843 6.168 23.006 1.00 93.25 381 LYS A CA 1
ATOM 3021 C C . LYS A 1 381 ? -21.310 5.810 23.250 1.00 93.25 381 LYS A C 1
ATOM 3023 O O . LYS A 1 381 ? -22.007 6.541 23.947 1.00 93.25 381 LYS A O 1
ATOM 3028 N N . ALA A 1 382 ? -21.780 4.685 22.709 1.00 93.12 382 ALA A N 1
ATOM 3029 C CA . ALA A 1 382 ? -23.159 4.233 22.890 1.00 93.12 382 ALA A CA 1
ATOM 3030 C C . ALA A 1 382 ? -23.472 3.857 24.348 1.00 93.12 382 ALA A C 1
ATOM 3032 O O . ALA A 1 382 ? -24.568 4.136 24.834 1.00 93.12 382 ALA A O 1
ATOM 3033 N N . ILE A 1 383 ? -22.512 3.259 25.060 1.00 96.25 383 ILE A N 1
ATOM 3034 C CA . ILE A 1 383 ? -22.700 2.841 26.458 1.00 96.25 383 ILE A CA 1
ATOM 3035 C C . ILE A 1 383 ? -22.318 3.916 27.480 1.00 96.25 383 ILE A C 1
ATOM 3037 O O . ILE A 1 383 ? -22.580 3.722 28.662 1.00 96.25 383 ILE A O 1
ATOM 3041 N N . GLU A 1 384 ? -21.708 5.032 27.071 1.00 95.81 384 GLU A N 1
ATOM 3042 C CA . GLU A 1 384 ? -21.061 5.997 27.973 1.00 95.81 384 GLU A CA 1
ATOM 3043 C C . GLU A 1 384 ? -21.970 6.460 29.124 1.00 95.81 384 GLU A C 1
ATOM 3045 O O . GLU A 1 384 ? -21.574 6.432 30.291 1.00 95.81 384 GLU A O 1
ATOM 3050 N N . SER A 1 385 ? -23.206 6.855 28.809 1.00 94.44 385 SER A N 1
ATOM 3051 C CA . SER A 1 385 ? -24.166 7.313 29.820 1.00 94.44 385 SER A CA 1
ATOM 3052 C C . SER A 1 385 ? -24.582 6.186 30.771 1.00 94.44 385 SER A C 1
ATOM 3054 O O . SER A 1 385 ? -24.610 6.381 31.986 1.00 94.44 385 SER A O 1
ATOM 3056 N N . ALA A 1 386 ? -24.849 4.989 30.242 1.00 95.25 386 ALA A N 1
ATOM 3057 C CA . ALA A 1 386 ? -25.229 3.831 31.044 1.00 95.25 386 ALA A CA 1
ATOM 3058 C C . ALA A 1 386 ? -24.082 3.353 31.950 1.00 95.25 386 ALA A C 1
ATOM 3060 O O . ALA A 1 386 ? -24.315 2.987 33.103 1.00 95.25 386 ALA A O 1
ATOM 3061 N N . PHE A 1 387 ? -22.849 3.402 31.441 1.00 96.12 387 PHE A N 1
ATOM 3062 C CA . PHE A 1 387 ? -21.631 3.074 32.171 1.00 96.12 387 PHE A CA 1
ATOM 3063 C C . PHE A 1 387 ? -21.436 4.021 33.360 1.00 96.12 387 PHE A C 1
ATOM 3065 O O . PHE A 1 387 ? -21.310 3.557 34.490 1.00 96.12 387 PHE A O 1
ATOM 3072 N N . LYS A 1 388 ? -21.531 5.340 33.132 1.00 94.19 388 LYS A N 1
ATOM 3073 C CA . LYS A 1 388 ? -21.448 6.359 34.194 1.00 94.19 388 LYS A CA 1
ATOM 3074 C C . LYS A 1 388 ? -22.521 6.174 35.270 1.00 94.19 388 LYS A C 1
ATOM 3076 O O . LYS A 1 388 ? -22.212 6.262 36.453 1.00 94.19 388 LYS A O 1
ATOM 3081 N N . ASN A 1 389 ? -23.761 5.871 34.884 1.00 93.00 389 ASN A N 1
ATOM 3082 C CA . ASN A 1 389 ? -24.843 5.629 35.846 1.00 93.00 389 ASN A CA 1
ATOM 3083 C C . ASN A 1 389 ? -24.594 4.378 36.705 1.00 93.00 389 ASN A C 1
ATOM 3085 O O . ASN A 1 389 ? -24.939 4.363 37.882 1.00 93.00 389 ASN A O 1
ATOM 3089 N N . ALA A 1 390 ? -24.004 3.323 36.135 1.00 94.31 390 ALA A N 1
ATOM 3090 C CA . ALA A 1 390 ? -23.639 2.127 36.891 1.00 94.31 390 ALA A CA 1
ATOM 3091 C C . ALA A 1 390 ? -22.507 2.397 37.900 1.00 94.31 390 ALA A C 1
ATOM 3093 O O . ALA A 1 390 ? -22.539 1.863 39.004 1.00 94.31 390 ALA A O 1
ATOM 3094 N N . GLU A 1 391 ? -21.535 3.246 37.554 1.00 93.06 391 GLU A N 1
ATOM 3095 C CA . GLU A 1 391 ? -20.426 3.617 38.449 1.00 93.06 391 GLU A CA 1
ATOM 3096 C C . GLU A 1 391 ? -20.841 4.516 39.623 1.00 93.06 391 GLU A C 1
ATOM 3098 O O . GLU A 1 391 ? -20.108 4.621 40.604 1.00 93.06 391 GLU A O 1
ATOM 3103 N N . GLN A 1 392 ? -22.013 5.151 39.552 1.00 93.19 392 GLN A N 1
ATOM 3104 C CA . GLN A 1 392 ? -22.545 5.977 40.640 1.00 93.19 392 GLN A CA 1
ATOM 3105 C C . GLN A 1 392 ? -23.160 5.163 41.786 1.00 93.19 392 GLN A C 1
ATOM 3107 O O . GLN A 1 392 ? -23.423 5.731 42.842 1.00 93.19 392 GLN A O 1
ATOM 3112 N N . VAL A 1 393 ? -23.381 3.858 41.605 1.00 93.44 393 VAL A N 1
ATOM 3113 C CA . VAL A 1 393 ? -23.951 2.987 42.641 1.00 93.44 393 VAL A CA 1
ATOM 3114 C C . VAL A 1 393 ? -22.932 2.766 43.756 1.00 93.44 393 VAL A C 1
ATOM 3116 O O . VAL A 1 393 ? -21.885 2.158 43.536 1.00 93.44 393 VAL A O 1
ATOM 3119 N N . GLN A 1 394 ? -23.258 3.215 44.967 1.00 90.00 394 GLN A N 1
ATOM 3120 C CA . GLN A 1 394 ? -22.384 3.081 46.138 1.00 90.00 394 GLN A CA 1
ATOM 3121 C C . GLN A 1 394 ? -23.067 2.384 47.317 1.00 90.00 394 GLN A C 1
ATOM 3123 O O . GLN A 1 394 ? -22.384 1.781 48.146 1.00 90.00 394 GLN A O 1
ATOM 3128 N N . LYS A 1 395 ? -24.402 2.437 47.396 1.00 90.94 395 LYS A N 1
ATOM 3129 C CA . LYS A 1 395 ? -25.164 1.918 48.541 1.00 90.94 395 LYS A CA 1
ATOM 3130 C C . LYS A 1 395 ? -25.940 0.644 48.227 1.00 90.94 395 LYS A C 1
ATOM 3132 O O . LYS A 1 395 ? -26.286 0.363 47.078 1.00 90.94 395 LYS A O 1
ATOM 3137 N N . ARG A 1 396 ? -26.292 -0.106 49.278 1.00 90.88 396 ARG A N 1
ATOM 3138 C CA . ARG A 1 396 ? -27.092 -1.340 49.174 1.00 90.88 396 ARG A CA 1
ATOM 3139 C C . ARG A 1 396 ? -28.436 -1.096 48.487 1.00 90.88 396 ARG A C 1
ATOM 3141 O O . ARG A 1 396 ? -28.783 -1.832 47.568 1.00 90.88 396 ARG A O 1
ATOM 3148 N N . LEU A 1 397 ? -29.160 -0.045 48.882 1.00 89.88 397 LEU A N 1
ATOM 3149 C CA . LEU A 1 397 ? -30.469 0.280 48.305 1.00 89.88 397 LEU A CA 1
ATOM 3150 C C . LEU A 1 397 ? -30.378 0.605 46.806 1.00 89.88 397 LEU A C 1
ATOM 3152 O O . LEU A 1 397 ? -31.209 0.148 46.022 1.00 89.88 397 LEU A O 1
ATOM 3156 N N . GLU A 1 398 ? -29.357 1.361 46.402 1.00 92.94 398 GLU A N 1
ATOM 3157 C CA . GLU A 1 398 ? -29.097 1.714 45.001 1.00 92.94 398 GLU A CA 1
ATOM 3158 C C . GLU A 1 398 ? -28.760 0.471 44.172 1.00 92.94 398 GLU A C 1
ATOM 3160 O O . GLU A 1 398 ? -29.347 0.261 43.113 1.00 92.94 398 GLU A O 1
ATOM 3165 N N . ALA A 1 399 ? -27.869 -0.390 44.675 1.00 92.69 399 ALA A N 1
ATOM 3166 C CA . ALA A 1 399 ? -27.474 -1.627 44.006 1.00 92.69 399 ALA A CA 1
ATOM 3167 C C . ALA A 1 399 ? -28.653 -2.599 43.852 1.00 92.69 399 ALA A C 1
ATOM 3169 O O . ALA A 1 399 ? -28.852 -3.179 42.776 1.00 92.69 399 ALA A O 1
ATOM 3170 N N . ASN A 1 400 ? -29.479 -2.728 44.893 1.00 90.19 400 ASN A N 1
ATOM 3171 C CA . ASN A 1 400 ? -30.694 -3.534 44.858 1.00 90.19 400 ASN A CA 1
ATOM 3172 C C . ASN A 1 400 ? -31.674 -3.001 43.797 1.00 90.19 400 ASN A C 1
ATOM 3174 O O . ASN A 1 400 ? -32.098 -3.744 42.909 1.00 90.19 400 ASN A O 1
ATOM 3178 N N . ASN A 1 401 ? -31.927 -1.689 43.804 1.00 92.44 401 ASN A N 1
ATOM 3179 C CA . ASN A 1 401 ? -32.893 -1.035 42.917 1.00 92.44 401 ASN A CA 1
ATOM 3180 C C . ASN A 1 401 ? -32.360 -0.711 41.512 1.00 92.44 401 ASN A C 1
ATOM 3182 O O . ASN A 1 401 ? -33.130 -0.240 40.671 1.00 92.44 401 ASN A O 1
ATOM 3186 N N . TYR A 1 402 ? -31.075 -0.952 41.231 1.00 94.62 402 TYR A N 1
ATOM 3187 C CA . TYR A 1 402 ? -30.484 -0.662 39.928 1.00 94.62 402 TYR A CA 1
ATOM 3188 C C . TYR A 1 402 ? -31.206 -1.436 38.821 1.00 94.62 402 TYR A C 1
ATOM 3190 O O . TYR A 1 402 ? -31.186 -2.675 38.798 1.00 94.62 402 TYR A O 1
ATOM 3198 N N . LYS A 1 403 ? -31.807 -0.684 37.894 1.00 93.12 403 LYS A N 1
ATOM 3199 C CA . LYS A 1 403 ? -32.428 -1.187 36.667 1.00 93.12 403 LYS A CA 1
ATOM 3200 C C . LYS A 1 403 ? -31.444 -1.035 35.517 1.00 93.12 403 LYS A C 1
ATOM 3202 O O . LYS A 1 403 ? -30.931 0.057 35.283 1.00 93.12 403 LYS A O 1
ATOM 3207 N N . THR A 1 404 ? -31.209 -2.118 34.786 1.00 92.00 404 THR A N 1
ATOM 3208 C CA . THR A 1 404 ? -30.374 -2.082 33.587 1.00 92.00 404 THR A CA 1
ATOM 3209 C C . THR A 1 404 ? -31.049 -1.213 32.517 1.00 92.00 404 THR A C 1
ATOM 3211 O O . THR A 1 404 ? -32.213 -1.453 32.185 1.00 92.00 404 THR A O 1
ATOM 3214 N N . PRO A 1 405 ? -30.371 -0.177 31.986 1.00 92.19 405 PRO A N 1
ATOM 3215 C CA . PRO A 1 405 ? -30.915 0.612 30.887 1.00 92.19 405 PRO A CA 1
ATOM 3216 C C . PRO A 1 405 ? -30.979 -0.227 29.605 1.00 92.19 405 PRO A C 1
ATOM 3218 O O . PRO A 1 405 ? -30.314 -1.253 29.489 1.00 92.19 405 PRO A O 1
ATOM 3221 N N . ILE A 1 406 ? -31.760 0.221 28.623 1.00 92.12 406 ILE A N 1
ATOM 3222 C CA . ILE A 1 406 ? -31.770 -0.384 27.288 1.00 92.12 406 ILE A CA 1
ATOM 3223 C C . ILE A 1 406 ? -30.808 0.413 26.412 1.00 92.12 406 ILE A C 1
ATOM 3225 O O . ILE A 1 406 ? -30.997 1.611 26.210 1.00 92.12 406 ILE A O 1
ATOM 3229 N N . VAL A 1 407 ? -29.783 -0.258 25.893 1.00 93.00 407 VAL A N 1
ATOM 3230 C CA . VAL A 1 407 ? -28.882 0.276 24.869 1.00 93.00 407 VAL A CA 1
ATOM 3231 C C . VAL A 1 407 ? -28.995 -0.649 23.663 1.00 93.00 407 VAL A C 1
ATOM 3233 O O . VAL A 1 407 ? -28.801 -1.857 23.796 1.00 93.00 407 VAL A O 1
ATOM 3236 N N . ASN A 1 408 ? -29.358 -0.099 22.502 1.00 91.19 408 ASN A N 1
ATOM 3237 C CA . ASN A 1 408 ? -29.561 -0.891 21.287 1.00 91.19 408 ASN A CA 1
ATOM 3238 C C . ASN A 1 408 ? -28.321 -1.737 20.980 1.00 91.19 408 ASN A C 1
ATOM 3240 O O . ASN A 1 408 ? -27.197 -1.245 21.063 1.00 91.19 408 ASN A O 1
ATOM 3244 N N . ASP A 1 409 ? -28.540 -3.006 20.628 1.00 92.44 409 ASP A N 1
ATOM 3245 C CA . ASP A 1 409 ? -27.496 -3.971 20.271 1.00 92.44 409 ASP A CA 1
ATOM 3246 C C . ASP A 1 409 ? -26.440 -4.261 21.351 1.00 92.44 409 ASP A C 1
ATOM 3248 O O . ASP A 1 409 ? -25.406 -4.877 21.060 1.00 92.44 409 ASP A O 1
ATOM 3252 N N . VAL A 1 410 ? -26.717 -3.909 22.609 1.00 95.25 410 VAL A N 1
ATOM 3253 C CA . VAL A 1 410 ? -25.863 -4.197 23.766 1.00 95.25 410 VAL A CA 1
ATOM 3254 C C . VAL A 1 410 ? -26.649 -4.984 24.811 1.00 95.25 410 VAL A C 1
ATOM 3256 O O . VAL A 1 410 ? -27.683 -4.547 25.309 1.00 95.25 410 VAL A O 1
ATOM 3259 N N . HIS A 1 411 ? -26.136 -6.155 25.177 1.00 95.38 411 HIS A N 1
ATOM 3260 C CA . HIS A 1 411 ? -26.597 -6.903 26.337 1.00 95.38 411 HIS A CA 1
ATOM 3261 C C . HIS A 1 411 ? -25.908 -6.373 27.598 1.00 95.38 411 HIS A C 1
ATOM 3263 O O . HIS A 1 411 ? -24.699 -6.138 27.597 1.00 95.38 411 HIS A O 1
ATOM 3269 N N . ILE A 1 412 ? -26.669 -6.172 28.672 1.00 95.94 412 ILE A N 1
ATOM 3270 C CA . ILE A 1 412 ? -26.155 -5.625 29.930 1.00 95.94 412 ILE A CA 1
ATOM 3271 C C . ILE A 1 412 ? -26.405 -6.637 31.042 1.00 95.94 412 ILE A C 1
ATOM 3273 O O . ILE A 1 412 ? -27.552 -6.922 31.388 1.00 95.94 412 ILE A O 1
ATOM 3277 N N . GLU A 1 413 ? -25.323 -7.148 31.621 1.00 96.12 413 GLU A N 1
ATOM 3278 C CA . GLU A 1 413 ? -25.356 -8.062 32.759 1.00 96.12 413 GLU A CA 1
ATOM 3279 C C . GLU A 1 413 ? -25.119 -7.292 34.060 1.00 96.12 413 GLU A C 1
ATOM 3281 O O . GLU A 1 413 ? -24.084 -6.648 34.240 1.00 96.12 413 GLU A O 1
ATOM 3286 N N . LYS A 1 414 ? -26.068 -7.392 34.995 1.00 95.19 414 LYS A N 1
ATOM 3287 C CA . LYS A 1 414 ? -25.915 -6.930 36.380 1.00 95.19 414 LYS A CA 1
ATOM 3288 C C . LYS A 1 414 ? -25.431 -8.095 37.237 1.00 95.19 414 LYS A C 1
ATOM 3290 O O . LYS A 1 414 ? -26.106 -9.119 37.317 1.00 95.19 414 LYS A O 1
ATOM 3295 N N . LYS A 1 415 ? -24.317 -7.911 37.942 1.00 95.88 415 LYS A N 1
ATOM 3296 C CA . LYS A 1 415 ? -23.851 -8.821 38.993 1.00 95.88 415 LYS A CA 1
ATOM 3297 C C . LYS A 1 415 ? -23.933 -8.103 40.330 1.00 95.88 415 LYS A C 1
ATOM 3299 O O . LYS A 1 415 ? -23.219 -7.130 40.561 1.00 95.88 415 LYS A O 1
ATOM 3304 N N . TYR A 1 416 ? -24.830 -8.577 41.187 1.00 95.62 416 TYR A N 1
ATOM 3305 C CA . TYR A 1 416 ? -25.014 -8.057 42.534 1.00 95.62 416 TYR A CA 1
ATOM 3306 C C . TYR A 1 416 ? -24.989 -9.206 43.539 1.00 95.62 416 TYR A C 1
ATOM 3308 O O . TYR A 1 416 ? -25.773 -10.147 43.435 1.00 95.62 416 TYR A O 1
ATOM 3316 N N . GLU A 1 417 ? -24.068 -9.122 44.490 1.00 95.25 417 GLU A N 1
ATOM 3317 C CA . GLU A 1 417 ? -23.997 -9.996 45.652 1.00 95.25 417 GLU A CA 1
ATOM 3318 C C . GLU A 1 417 ? -24.505 -9.215 46.864 1.00 95.25 417 GLU A C 1
ATOM 3320 O O . GLU A 1 417 ? -23.892 -8.222 47.263 1.00 95.25 417 GLU A O 1
ATOM 3325 N N . GLU A 1 418 ? -25.617 -9.670 47.441 1.00 91.94 418 GLU A N 1
ATOM 3326 C CA . GLU A 1 418 ? -26.233 -9.062 48.622 1.00 91.94 418 GLU A CA 1
ATOM 3327 C C . GLU A 1 418 ? -25.241 -9.041 49.804 1.00 91.94 418 GLU A C 1
ATOM 3329 O O . GLU A 1 418 ? -24.679 -10.093 50.150 1.00 91.94 418 GLU A O 1
ATOM 3334 N N . PRO A 1 419 ? -25.009 -7.882 50.450 1.00 91.50 419 PRO A N 1
ATOM 3335 C CA . PRO A 1 419 ? -24.175 -7.817 51.640 1.00 91.50 419 PRO A CA 1
ATOM 3336 C C . PRO A 1 419 ? -24.832 -8.546 52.813 1.00 91.50 419 PRO A C 1
ATOM 3338 O O . PRO A 1 419 ? -26.052 -8.603 52.944 1.00 91.50 419 PRO A O 1
ATOM 3341 N N . LYS A 1 420 ? -24.007 -9.060 53.722 1.00 87.44 420 LYS A N 1
ATOM 3342 C CA . LYS A 1 420 ? -24.436 -9.607 55.014 1.00 87.44 420 LYS A CA 1
ATOM 3343 C C . LYS A 1 420 ? -23.828 -8.777 56.136 1.00 87.44 420 LYS A C 1
ATOM 3345 O O . LYS A 1 420 ? -22.779 -8.167 55.953 1.00 87.44 420 LYS A O 1
ATOM 3350 N N . GLN A 1 421 ? -24.423 -8.823 57.324 1.00 81.38 421 GLN A N 1
ATOM 3351 C CA . GLN A 1 421 ? -23.934 -8.075 58.494 1.00 81.38 421 GLN A CA 1
ATOM 3352 C C . GLN A 1 421 ? -22.437 -8.306 58.789 1.00 81.38 421 GLN A C 1
ATOM 3354 O O . GLN A 1 421 ? -21.758 -7.404 59.263 1.00 81.38 421 GLN A O 1
ATOM 3359 N N . TRP A 1 422 ? -21.911 -9.494 58.472 1.00 80.56 422 TRP A N 1
ATOM 3360 C CA . TRP A 1 422 ? -20.513 -9.887 58.698 1.00 80.56 422 TRP A CA 1
ATOM 3361 C C . TRP A 1 422 ? -19.653 -9.967 57.425 1.00 80.56 422 TRP A C 1
ATOM 3363 O O . TRP A 1 422 ? -18.500 -10.393 57.495 1.00 80.56 422 TRP A O 1
ATOM 3373 N N . ARG A 1 423 ? -20.193 -9.634 56.245 1.00 87.06 423 ARG A N 1
ATOM 3374 C CA . ARG A 1 423 ? -19.456 -9.713 54.974 1.00 87.06 423 ARG A CA 1
ATOM 3375 C C . ARG A 1 423 ? -19.993 -8.691 53.969 1.00 87.06 423 ARG A C 1
ATOM 3377 O O . ARG A 1 423 ? -21.181 -8.759 53.649 1.00 87.06 423 ARG A O 1
ATOM 3384 N N . PRO A 1 424 ? -19.144 -7.819 53.403 1.00 90.69 424 PRO A N 1
ATOM 3385 C CA . PRO A 1 424 ? -19.592 -6.904 52.368 1.00 90.69 424 PRO A CA 1
ATOM 3386 C C . PRO A 1 424 ? -20.041 -7.658 51.109 1.00 90.69 424 PRO A C 1
ATOM 3388 O O . PRO A 1 424 ? -19.532 -8.731 50.771 1.00 90.69 424 PRO A O 1
ATOM 3391 N N . GLY A 1 425 ? -21.026 -7.077 50.437 1.00 93.69 425 GLY A N 1
ATOM 3392 C CA . GLY A 1 425 ? -21.524 -7.503 49.140 1.00 93.69 425 GLY A CA 1
ATOM 3393 C C . GLY A 1 425 ? -20.712 -6.883 48.010 1.00 93.69 425 GLY A C 1
ATOM 3394 O O . GLY A 1 425 ? -19.692 -6.225 48.233 1.00 93.69 425 GLY A O 1
ATOM 3395 N N . SER A 1 426 ? -21.170 -7.058 46.775 1.00 95.75 426 SER A N 1
ATOM 3396 C CA . SER A 1 426 ? -20.516 -6.422 45.633 1.00 95.75 426 SER A CA 1
ATOM 3397 C C . SER A 1 426 ? -21.464 -6.095 44.495 1.00 95.75 426 SER A C 1
ATOM 3399 O O . SER A 1 426 ? -22.464 -6.779 44.299 1.00 95.75 426 SER A O 1
ATOM 3401 N N . PHE A 1 427 ? -21.136 -5.052 43.736 1.00 97.38 427 PHE A N 1
ATOM 3402 C CA . PHE A 1 427 ? -21.889 -4.621 42.565 1.00 97.38 427 PHE A CA 1
ATOM 3403 C C . PHE A 1 427 ? -20.955 -4.403 41.369 1.00 97.38 427 PHE A C 1
ATOM 3405 O O . PHE A 1 427 ? -19.886 -3.802 41.500 1.00 97.38 427 PHE A O 1
ATOM 3412 N N . GLN A 1 428 ? -21.353 -4.910 40.202 1.00 97.12 428 GLN A N 1
ATOM 3413 C CA . GLN A 1 428 ? -20.656 -4.708 38.935 1.00 97.12 428 GLN A CA 1
ATOM 3414 C C . GLN A 1 428 ? -21.632 -4.833 37.760 1.00 97.12 428 GLN A C 1
ATOM 3416 O O . GLN A 1 428 ? -22.544 -5.664 37.783 1.00 97.12 428 GLN A O 1
ATOM 3421 N N . VAL A 1 429 ? -21.411 -4.046 36.706 1.00 97.62 429 VAL A N 1
ATOM 3422 C CA . VAL A 1 429 ? -22.171 -4.131 35.453 1.00 97.62 429 VAL A CA 1
ATOM 3423 C C . VAL A 1 429 ? -21.228 -4.423 34.290 1.00 97.62 429 VAL A C 1
ATOM 3425 O O . VAL A 1 429 ? -20.164 -3.811 34.169 1.00 97.62 429 VAL A O 1
ATOM 3428 N N . THR A 1 430 ? -21.621 -5.353 33.421 1.00 97.62 430 THR A N 1
ATOM 3429 C CA . THR A 1 430 ? -20.890 -5.708 32.198 1.00 97.62 430 THR A CA 1
ATOM 3430 C C . THR A 1 430 ? -21.741 -5.389 30.971 1.00 97.62 430 THR A C 1
ATOM 3432 O O . THR A 1 430 ? -22.881 -5.827 30.862 1.00 97.62 430 THR A O 1
ATOM 3435 N N . PHE A 1 431 ? -21.165 -4.643 30.032 1.00 97.69 431 PHE A N 1
ATOM 3436 C CA . PHE A 1 431 ? -21.745 -4.265 28.747 1.00 97.69 431 PHE A CA 1
ATOM 3437 C C . PHE A 1 431 ? -21.141 -5.145 27.655 1.00 97.69 431 PHE A C 1
ATOM 3439 O O . PHE A 1 431 ? -19.925 -5.127 27.439 1.00 97.69 431 PHE A O 1
ATOM 3446 N N . ILE A 1 432 ? -21.982 -5.917 26.974 1.00 96.19 432 ILE A N 1
ATOM 3447 C CA . ILE A 1 432 ? -21.585 -6.950 26.018 1.00 96.19 432 ILE A CA 1
ATOM 3448 C C . ILE A 1 432 ? -22.240 -6.640 24.667 1.00 96.19 432 ILE A C 1
ATOM 3450 O O . ILE A 1 432 ? -23.468 -6.654 24.575 1.00 96.19 432 ILE A O 1
ATOM 3454 N N . PRO A 1 433 ? -21.468 -6.379 23.599 1.00 95.12 433 PRO A N 1
ATOM 3455 C CA . PRO A 1 433 ? -22.020 -6.268 22.254 1.00 95.12 433 PRO A CA 1
ATOM 3456 C C . PRO A 1 433 ? -22.777 -7.541 21.870 1.00 95.12 433 PRO A C 1
ATOM 3458 O O . PRO A 1 433 ? -22.275 -8.654 22.038 1.00 95.12 433 PRO A O 1
ATOM 3461 N N . THR A 1 434 ? -23.988 -7.394 21.342 1.00 92.56 434 THR A N 1
ATOM 3462 C CA . THR A 1 434 ? -24.775 -8.549 20.897 1.00 92.56 434 THR A CA 1
ATOM 3463 C C . THR A 1 434 ? -24.150 -9.201 19.658 1.00 92.56 434 THR A C 1
ATOM 3465 O O . THR A 1 434 ? -23.568 -8.541 18.797 1.00 92.56 434 THR A O 1
ATOM 3468 N N . ALA A 1 435 ? -24.293 -10.525 19.532 1.00 87.06 435 ALA A N 1
ATOM 3469 C CA . ALA A 1 435 ? -23.652 -11.302 18.465 1.00 87.06 435 ALA A CA 1
ATOM 3470 C C . ALA A 1 435 ? -24.139 -10.964 17.037 1.00 87.06 435 ALA A C 1
ATOM 3472 O O . ALA A 1 435 ? -23.449 -11.285 16.063 1.00 87.06 435 ALA A O 1
ATOM 3473 N N . ASN A 1 436 ? -25.309 -10.329 16.917 1.00 87.00 436 ASN A N 1
ATOM 3474 C CA . ASN A 1 436 ? -25.951 -9.958 15.651 1.00 87.00 436 ASN A CA 1
ATOM 3475 C C . ASN A 1 436 ? -26.187 -8.444 15.508 1.00 87.00 436 ASN A C 1
ATOM 3477 O O . ASN A 1 436 ? -26.828 -8.034 14.547 1.00 87.00 436 ASN A O 1
ATOM 3481 N N . GLY A 1 437 ? -25.697 -7.635 16.449 1.00 85.94 437 GLY A N 1
ATOM 3482 C CA . GLY A 1 437 ? -25.912 -6.190 16.450 1.00 85.94 437 GLY A CA 1
ATOM 3483 C C . GLY A 1 437 ? -24.833 -5.397 15.712 1.00 85.94 437 GLY A C 1
ATOM 3484 O O . GLY A 1 437 ? -23.794 -5.938 15.321 1.00 85.94 437 GLY A O 1
ATOM 3485 N N . ILE A 1 438 ? -25.045 -4.086 15.578 1.00 88.25 438 ILE A N 1
ATOM 3486 C CA . ILE A 1 438 ? -24.141 -3.178 14.846 1.00 88.25 438 ILE A CA 1
ATOM 3487 C C . ILE A 1 438 ? -22.739 -3.044 15.469 1.00 88.25 438 ILE A C 1
ATOM 3489 O O . ILE A 1 438 ? -21.796 -2.647 14.792 1.00 88.25 438 ILE A O 1
ATOM 3493 N N . TYR A 1 439 ? -22.575 -3.411 16.744 1.00 90.06 439 TYR A N 1
ATOM 3494 C CA . TYR A 1 439 ? -21.293 -3.383 17.465 1.00 90.06 439 TYR A CA 1
ATOM 3495 C C . TYR A 1 439 ? -20.564 -4.739 17.477 1.00 90.06 439 TYR A C 1
ATOM 3497 O O . TYR A 1 439 ? -19.615 -4.933 18.242 1.00 90.06 439 TYR A O 1
ATOM 3505 N N . LYS A 1 440 ? -20.999 -5.707 16.659 1.00 87.56 440 LYS A N 1
ATOM 3506 C CA . LYS A 1 440 ? -20.390 -7.042 16.587 1.00 87.56 440 LYS A CA 1
ATOM 3507 C C . LYS A 1 440 ? -18.883 -6.952 16.314 1.00 87.56 440 LYS A C 1
ATOM 3509 O O . LYS A 1 440 ? -18.454 -6.462 15.274 1.00 87.56 440 LYS A O 1
ATOM 3514 N N . GLY A 1 441 ? -18.084 -7.498 17.231 1.00 84.56 441 GLY A N 1
ATOM 3515 C CA . GLY A 1 441 ? -16.617 -7.488 17.161 1.00 84.56 441 GLY A CA 1
ATOM 3516 C C . GLY A 1 441 ? -15.942 -6.453 18.067 1.00 84.56 441 GLY A C 1
ATOM 3517 O O . GLY A 1 441 ? -14.732 -6.548 18.267 1.00 84.56 441 GLY A O 1
ATOM 3518 N N . ALA A 1 442 ? -16.696 -5.519 18.662 1.00 91.75 442 ALA A N 1
ATOM 3519 C CA . ALA A 1 442 ? -16.203 -4.710 19.776 1.00 91.75 442 ALA A CA 1
ATOM 3520 C C . ALA A 1 442 ? -15.968 -5.582 21.024 1.00 91.75 442 ALA A C 1
ATOM 3522 O O . ALA A 1 442 ? -16.567 -6.649 21.192 1.00 91.75 442 ALA A O 1
ATOM 3523 N N . LYS A 1 443 ? -15.078 -5.136 21.911 1.00 94.94 443 LYS A N 1
ATOM 3524 C CA . LYS A 1 443 ? -14.789 -5.808 23.180 1.00 94.94 443 LYS A CA 1
ATOM 3525 C C . LYS A 1 443 ? -15.767 -5.340 24.249 1.00 94.94 443 LYS A C 1
ATOM 3527 O O . LYS A 1 443 ? -15.995 -4.140 24.402 1.00 94.94 443 LYS A O 1
ATOM 3532 N N . SER A 1 444 ? -16.278 -6.290 25.030 1.00 96.06 444 SER A N 1
ATOM 3533 C CA . SER A 1 444 ? -17.093 -6.001 26.210 1.00 96.06 444 SER A CA 1
ATOM 3534 C C . SER A 1 444 ? -16.363 -5.073 27.179 1.00 96.06 444 SER A C 1
ATOM 3536 O O . SER A 1 444 ? -15.141 -5.145 27.331 1.00 96.06 444 SER A O 1
ATOM 3538 N N . LYS A 1 445 ? -17.127 -4.228 27.870 1.00 96.56 445 LYS A N 1
ATOM 3539 C CA . LYS A 1 445 ? -16.615 -3.294 28.877 1.00 96.56 445 LYS A CA 1
ATOM 3540 C C . LYS A 1 445 ? -17.337 -3.540 30.191 1.00 96.56 445 LYS A C 1
ATOM 3542 O O . LYS A 1 445 ? -18.535 -3.793 30.196 1.00 96.56 445 LYS A O 1
ATOM 3547 N N . GLN A 1 446 ? -16.625 -3.482 31.305 1.00 96.56 446 GLN A N 1
ATOM 3548 C CA . GLN A 1 446 ? -17.202 -3.697 32.630 1.00 96.56 446 GLN A CA 1
ATOM 3549 C C . GLN A 1 446 ? -16.829 -2.546 33.550 1.00 96.56 446 GLN A C 1
ATOM 3551 O O . GLN A 1 446 ? -15.736 -1.990 33.422 1.00 96.56 446 GLN A O 1
ATOM 3556 N N . THR A 1 447 ? -17.731 -2.193 34.458 1.00 96.38 447 THR A N 1
ATOM 3557 C CA . THR A 1 447 ? -17.424 -1.235 35.520 1.00 96.38 447 THR A CA 1
ATOM 3558 C C . THR A 1 447 ? -16.435 -1.846 36.506 1.00 96.38 447 THR A C 1
ATOM 3560 O O . THR A 1 447 ? -16.235 -3.070 36.554 1.00 96.38 447 THR A O 1
ATOM 3563 N N . ASN A 1 448 ? -15.839 -1.000 37.340 1.00 94.00 448 ASN A N 1
ATOM 3564 C CA . ASN A 1 448 ? -15.117 -1.484 38.509 1.00 94.00 448 ASN A CA 1
ATOM 3565 C C . ASN A 1 448 ? -16.066 -2.269 39.423 1.00 94.00 448 ASN A C 1
ATOM 3567 O O . ASN A 1 448 ? -17.250 -1.942 39.538 1.00 94.00 448 ASN A O 1
ATOM 3571 N N . LYS A 1 449 ? -15.545 -3.325 40.054 1.00 94.38 449 LYS A N 1
ATOM 3572 C CA . LYS A 1 449 ? -16.275 -4.054 41.091 1.00 94.38 449 LYS A CA 1
ATOM 3573 C C . LYS A 1 449 ? -16.266 -3.199 42.355 1.00 94.38 449 LYS A C 1
ATOM 3575 O O . LYS A 1 449 ? -15.197 -2.938 42.901 1.00 94.38 449 LYS A O 1
ATOM 3580 N N . ILE A 1 450 ? -17.443 -2.771 42.794 1.00 93.81 450 ILE A N 1
ATOM 3581 C CA . ILE A 1 450 ? -17.607 -1.930 43.982 1.00 93.81 450 ILE A CA 1
ATOM 3582 C C . ILE A 1 450 ? -17.999 -2.825 45.157 1.00 93.81 450 ILE A C 1
ATOM 3584 O O . ILE A 1 450 ? -18.848 -3.708 45.017 1.00 93.81 450 ILE A O 1
ATOM 3588 N N . GLU A 1 451 ? -17.360 -2.612 46.304 1.00 94.31 451 GLU A N 1
ATOM 3589 C CA . GLU A 1 451 ? -17.713 -3.267 47.561 1.00 94.31 451 GLU A CA 1
ATOM 3590 C C . GLU A 1 451 ? -18.884 -2.528 48.218 1.00 94.31 451 GLU A C 1
ATOM 3592 O O . GLU A 1 451 ? -18.817 -1.319 48.435 1.00 94.31 451 GLU A O 1
ATOM 3597 N N . ILE A 1 452 ? -19.957 -3.253 48.536 1.00 93.06 452 ILE A N 1
ATOM 3598 C CA . ILE A 1 452 ? -21.173 -2.683 49.122 1.00 93.06 452 ILE A CA 1
ATOM 3599 C C . ILE A 1 452 ? -21.263 -3.125 50.580 1.00 93.06 452 ILE A C 1
ATOM 3601 O O . ILE A 1 452 ? -21.348 -4.319 50.872 1.00 93.06 452 ILE A O 1
ATOM 3605 N N . LYS A 1 453 ? -21.250 -2.170 51.511 1.00 89.94 453 LYS A N 1
ATOM 3606 C CA . LYS A 1 453 ? -21.426 -2.461 52.939 1.00 89.94 453 LYS A CA 1
ATOM 3607 C C . LYS A 1 453 ? -22.879 -2.825 53.244 1.00 89.94 453 LYS A C 1
ATOM 3609 O O . LYS A 1 453 ? -23.799 -2.458 52.515 1.00 89.94 453 LYS A O 1
ATOM 3614 N N . TYR A 1 454 ? -23.079 -3.571 54.326 1.00 88.19 454 TYR A N 1
ATOM 3615 C CA . TYR A 1 454 ? -24.421 -3.869 54.811 1.00 88.19 454 TYR A CA 1
ATOM 3616 C C . TYR A 1 454 ? -25.033 -2.621 55.458 1.00 88.19 454 TYR A C 1
ATOM 3618 O O . TYR A 1 454 ? -24.485 -2.096 56.421 1.00 88.19 454 TYR A O 1
ATOM 3626 N N . GLU A 1 455 ? -26.179 -2.189 54.945 1.00 87.31 455 GLU A N 1
ATOM 3627 C CA . GLU A 1 455 ? -27.033 -1.127 55.491 1.00 87.31 455 GLU A CA 1
ATOM 3628 C C . GLU A 1 455 ? -28.467 -1.659 55.447 1.00 87.31 455 GLU A C 1
ATOM 3630 O O . GLU A 1 455 ? -28.881 -2.175 54.412 1.00 87.31 455 GLU A O 1
ATOM 3635 N N . ALA A 1 456 ? -29.225 -1.622 56.537 1.00 87.00 456 ALA A N 1
ATOM 3636 C CA . ALA A 1 456 ? -30.602 -2.106 56.540 1.00 87.00 456 ALA A CA 1
ATOM 3637 C C . ALA A 1 456 ? -31.483 -1.228 55.641 1.00 87.00 456 ALA A C 1
ATOM 3639 O O . ALA A 1 456 ? -31.433 -0.004 55.719 1.00 87.00 456 ALA A O 1
ATOM 3640 N N . ILE A 1 457 ? -32.292 -1.860 54.790 1.00 84.50 457 ILE A N 1
ATOM 3641 C CA . ILE A 1 457 ? -33.186 -1.170 53.847 1.00 84.50 457 ILE A CA 1
ATOM 3642 C C . ILE A 1 457 ? -34.648 -1.227 54.301 1.00 84.50 457 ILE A C 1
ATOM 3644 O O . ILE A 1 457 ? -35.455 -0.389 53.900 1.00 84.50 457 ILE A O 1
ATOM 3648 N N . HIS A 1 458 ? -34.991 -2.180 55.171 1.00 85.50 458 HIS A N 1
ATOM 3649 C CA . HIS A 1 458 ? -36.313 -2.319 55.769 1.00 85.50 458 HIS A CA 1
ATOM 3650 C C . HIS A 1 458 ? -36.239 -2.310 57.298 1.00 85.50 458 HIS A C 1
ATOM 3652 O O . HIS A 1 458 ? -35.410 -2.991 57.898 1.00 85.50 458 HIS A O 1
ATOM 3658 N N . ILE A 1 459 ? -37.178 -1.611 57.947 1.00 86.44 459 ILE A N 1
ATOM 3659 C CA . ILE A 1 459 ? -37.297 -1.589 59.417 1.00 86.44 459 ILE A CA 1
ATOM 3660 C C . ILE A 1 459 ? -37.451 -2.994 60.018 1.00 86.44 459 ILE A C 1
ATOM 3662 O O . ILE A 1 459 ? -36.981 -3.247 61.124 1.00 86.44 459 ILE A O 1
ATOM 3666 N N . GLN A 1 460 ? -38.052 -3.928 59.275 1.00 88.00 460 GLN A N 1
ATOM 3667 C CA . GLN A 1 460 ? -38.187 -5.315 59.709 1.00 88.00 460 GLN A CA 1
ATOM 3668 C C . GLN A 1 460 ? -36.824 -5.983 59.937 1.00 88.00 460 GLN A C 1
ATOM 3670 O O . GLN A 1 460 ? -36.707 -6.771 60.860 1.00 88.00 460 GLN A O 1
ATOM 3675 N N . GLU A 1 461 ? -35.777 -5.619 59.187 1.00 88.56 461 GLU A N 1
ATOM 3676 C CA . GLU A 1 461 ? -34.426 -6.156 59.403 1.00 88.56 461 GLU A CA 1
ATOM 3677 C C . GLU A 1 461 ? -33.863 -5.741 60.770 1.00 88.56 461 GLU A C 1
ATOM 3679 O O . GLU A 1 461 ? -33.190 -6.533 61.426 1.00 88.56 461 GLU A O 1
ATOM 3684 N N . TYR A 1 462 ? -34.171 -4.520 61.227 1.00 88.56 462 TYR A N 1
ATOM 3685 C CA . TYR A 1 462 ? -33.844 -4.074 62.582 1.00 88.56 462 TYR A CA 1
ATOM 3686 C C . TYR A 1 462 ? -34.679 -4.825 63.626 1.00 88.56 462 TYR A C 1
ATOM 3688 O O . TYR A 1 462 ? -34.123 -5.351 64.589 1.00 88.56 462 TYR A O 1
ATOM 3696 N N . LEU A 1 463 ? -35.999 -4.919 63.419 1.00 88.00 463 LEU A N 1
ATOM 3697 C CA . LEU A 1 463 ? -36.897 -5.624 64.338 1.00 88.00 463 LEU A CA 1
ATOM 3698 C C . LEU A 1 463 ? -36.504 -7.097 64.493 1.00 88.00 463 LEU A C 1
ATOM 3700 O O . LEU A 1 463 ? -36.422 -7.584 65.615 1.00 88.00 463 LEU A O 1
ATOM 3704 N N . ASP A 1 464 ? -36.197 -7.786 63.397 1.00 88.62 464 ASP A N 1
ATOM 3705 C CA . ASP A 1 464 ? -35.758 -9.181 63.395 1.00 88.62 464 ASP A CA 1
ATOM 3706 C C . ASP A 1 464 ? -34.420 -9.357 64.118 1.00 88.62 464 ASP A C 1
ATOM 3708 O O . ASP A 1 464 ? -34.246 -10.340 64.839 1.00 88.62 464 ASP A O 1
ATOM 3712 N N . ALA A 1 465 ? -33.500 -8.395 63.980 1.00 88.50 465 ALA A N 1
ATOM 3713 C CA . ALA A 1 465 ? -32.218 -8.417 64.677 1.00 88.50 465 ALA A CA 1
ATOM 3714 C C . ALA A 1 465 ? -32.372 -8.277 66.200 1.00 88.50 465 ALA A C 1
ATOM 3716 O O . ALA A 1 465 ? -31.661 -8.950 66.945 1.00 88.50 465 ALA A O 1
ATOM 3717 N N . ILE A 1 466 ? -33.308 -7.445 66.674 1.00 89.94 466 ILE A N 1
ATOM 3718 C CA . ILE A 1 466 ? -33.554 -7.261 68.115 1.00 89.94 466 ILE A CA 1
ATOM 3719 C C . ILE A 1 466 ? -34.526 -8.285 68.714 1.00 89.94 466 ILE A C 1
ATOM 3721 O O . ILE A 1 466 ? -34.499 -8.518 69.922 1.00 89.94 466 ILE A O 1
ATOM 3725 N N . ASN A 1 467 ? -35.367 -8.923 67.898 1.00 90.56 467 ASN A N 1
ATOM 3726 C CA . ASN A 1 467 ? -36.444 -9.811 68.342 1.00 90.56 467 ASN A CA 1
ATOM 3727 C C . ASN A 1 467 ? -35.993 -10.951 69.279 1.00 90.56 467 ASN A C 1
ATOM 3729 O O . ASN A 1 467 ? -36.694 -11.197 70.262 1.00 90.56 467 ASN A O 1
ATOM 3733 N N . PRO A 1 468 ? -34.853 -11.643 69.060 1.00 90.38 468 PRO A N 1
ATOM 3734 C CA . PRO A 1 468 ? -34.380 -12.658 70.003 1.00 90.38 468 PRO A CA 1
ATOM 3735 C C . PRO A 1 468 ? -34.193 -12.098 71.417 1.00 90.38 468 PRO A C 1
ATOM 3737 O O . PRO A 1 468 ? -34.620 -12.718 72.388 1.00 90.38 468 PRO A O 1
ATOM 3740 N N . MET A 1 469 ? -33.633 -10.891 71.515 1.00 89.25 469 MET A N 1
ATOM 3741 C CA . MET A 1 469 ? -33.372 -10.213 72.780 1.00 89.25 469 MET A CA 1
ATOM 3742 C C . MET A 1 469 ? -34.653 -9.697 73.437 1.00 89.25 469 MET A C 1
ATOM 3744 O O . MET A 1 469 ? -34.844 -9.842 74.644 1.00 89.25 469 MET A O 1
ATOM 3748 N N . VAL A 1 470 ? -35.560 -9.140 72.630 1.00 91.12 470 VAL A N 1
ATOM 3749 C CA . VAL A 1 470 ? -36.896 -8.716 73.072 1.00 91.12 470 VAL A CA 1
ATOM 3750 C C . VAL A 1 470 ? -37.657 -9.900 73.670 1.00 91.12 470 VAL A C 1
ATOM 3752 O O . VAL A 1 470 ? -38.154 -9.799 74.788 1.00 91.12 470 VAL A O 1
ATOM 3755 N N . LYS A 1 471 ? -37.680 -11.052 72.988 1.00 91.06 471 LYS A N 1
ATOM 3756 C CA . LYS A 1 471 ? -38.338 -12.271 73.483 1.00 91.06 471 LYS A CA 1
ATOM 3757 C C . LYS A 1 471 ? -37.707 -12.806 74.761 1.00 91.06 471 LYS A C 1
ATOM 3759 O O . LYS A 1 471 ? -38.432 -13.244 75.653 1.00 91.06 471 LYS A O 1
ATOM 3764 N N . GLU A 1 472 ? -36.377 -12.784 74.859 1.00 89.94 472 GLU A N 1
ATOM 3765 C CA . GLU A 1 472 ? -35.688 -13.212 76.077 1.00 89.94 472 GLU A CA 1
ATOM 3766 C C . GLU A 1 472 ? -36.093 -12.326 77.267 1.00 89.94 472 GLU A C 1
ATOM 3768 O O . GLU A 1 472 ? -36.484 -12.848 78.311 1.00 89.94 472 GLU A O 1
ATOM 3773 N N . PHE A 1 473 ? -36.146 -11.004 77.080 1.00 91.12 473 PHE A N 1
ATOM 3774 C CA . PHE A 1 473 ? -36.625 -10.061 78.094 1.00 91.12 473 PHE A CA 1
ATOM 3775 C C . PHE A 1 473 ? -38.110 -10.262 78.450 1.00 91.12 473 PHE A C 1
ATOM 3777 O O . PHE A 1 473 ? -38.491 -10.304 79.622 1.00 91.12 473 PHE A O 1
ATOM 3784 N N . GLU A 1 474 ? -38.978 -10.428 77.452 1.00 90.81 474 GLU A N 1
ATOM 3785 C CA . GLU A 1 474 ? -40.412 -10.654 77.656 1.00 90.81 474 GLU A CA 1
ATOM 3786 C C . GLU A 1 474 ? -40.709 -11.976 78.377 1.00 90.81 474 GLU A C 1
ATOM 3788 O O . GLU A 1 474 ? -41.728 -12.080 79.067 1.00 90.81 474 GLU A O 1
ATOM 3793 N N . SER A 1 475 ? -39.821 -12.969 78.281 1.00 91.06 475 SER A N 1
ATOM 3794 C CA . SER A 1 475 ? -39.982 -14.275 78.929 1.00 91.06 475 SER A CA 1
ATOM 3795 C C . SER A 1 475 ? -39.787 -14.260 80.452 1.00 91.06 475 SER A C 1
ATOM 3797 O O . SER A 1 475 ? -40.249 -15.178 81.128 1.00 91.06 475 SER A O 1
ATOM 3799 N N . ILE A 1 476 ? -39.177 -13.205 81.002 1.00 92.31 476 ILE A N 1
ATOM 3800 C CA . ILE A 1 476 ? -38.875 -13.051 82.433 1.00 92.31 476 ILE A CA 1
ATOM 3801 C C . ILE A 1 476 ? -40.174 -13.016 83.249 1.00 92.31 476 ILE A C 1
ATOM 3803 O O . ILE A 1 476 ? -40.974 -12.104 83.058 1.00 92.31 476 ILE A O 1
ATOM 3807 N N . LYS A 1 477 ? -40.422 -13.949 84.173 1.00 86.94 477 LYS A N 1
ATOM 3808 C CA . LYS A 1 477 ? -41.665 -13.952 84.978 1.00 86.94 477 LYS A CA 1
ATOM 3809 C C . LYS A 1 477 ? -41.420 -13.747 86.462 1.00 86.94 477 LYS A C 1
ATOM 3811 O O . LYS A 1 477 ? -42.221 -13.086 87.116 1.00 86.94 477 LYS A O 1
ATOM 3816 N N . TYR A 1 478 ? -40.326 -14.294 86.968 1.00 89.25 478 TYR A N 1
ATOM 3817 C CA . TYR A 1 478 ? -40.015 -14.314 88.391 1.00 89.25 478 TYR A CA 1
ATOM 3818 C C . TYR A 1 478 ? -38.724 -13.555 88.690 1.00 89.25 478 TYR A C 1
ATOM 3820 O O . TYR A 1 478 ? -37.887 -13.350 87.806 1.00 89.25 478 TYR A O 1
ATOM 3828 N N . LEU A 1 479 ? -38.524 -13.182 89.956 1.00 86.44 479 LEU A N 1
ATOM 3829 C CA . LEU A 1 479 ? -37.308 -12.505 90.417 1.00 86.44 479 LEU A CA 1
ATOM 3830 C C . LEU A 1 479 ? -36.008 -13.216 89.983 1.00 86.44 479 LEU A C 1
ATOM 3832 O O . LEU A 1 479 ? -35.049 -12.558 89.576 1.00 86.44 479 LEU A O 1
ATOM 3836 N N . ASN A 1 480 ? -35.988 -14.555 90.006 1.00 87.62 480 ASN A N 1
ATOM 3837 C CA . ASN A 1 480 ? -34.837 -15.355 89.569 1.00 87.62 480 ASN A CA 1
ATOM 3838 C C . ASN A 1 480 ? -34.578 -15.279 88.056 1.00 87.62 480 ASN A C 1
ATOM 3840 O O . ASN A 1 480 ? -33.418 -15.274 87.648 1.00 87.62 480 ASN A O 1
ATOM 3844 N N . ASP A 1 481 ? -35.620 -15.176 87.228 1.00 89.38 481 ASP A N 1
ATOM 3845 C CA . ASP A 1 481 ? -35.460 -15.002 85.778 1.00 89.38 481 ASP A CA 1
ATOM 3846 C C . ASP A 1 481 ? -34.817 -13.640 85.484 1.00 89.38 481 ASP A C 1
ATOM 3848 O O . ASP A 1 481 ? -33.896 -13.542 84.673 1.00 89.38 481 ASP A O 1
ATOM 3852 N N . GLY A 1 482 ? -35.248 -12.600 86.211 1.00 87.62 482 GLY A N 1
ATOM 3853 C CA . GLY A 1 482 ? -34.669 -11.258 86.125 1.00 87.62 482 GLY A CA 1
ATOM 3854 C C . GLY A 1 482 ? -33.202 -11.238 86.553 1.00 87.62 482 GLY A C 1
ATOM 3855 O O . GLY A 1 482 ? -32.363 -10.665 85.858 1.00 87.62 482 GLY A O 1
ATOM 3856 N N . ARG A 1 483 ? -32.869 -11.944 87.643 1.00 88.12 483 ARG A N 1
ATOM 3857 C CA . ARG A 1 483 ? -31.488 -12.119 88.119 1.00 88.12 483 ARG A CA 1
ATOM 3858 C C . ARG A 1 483 ? -30.605 -12.808 87.080 1.00 88.12 483 ARG A C 1
ATOM 3860 O O . ARG A 1 483 ? -29.478 -12.366 86.853 1.00 88.12 483 ARG A O 1
ATOM 3867 N N . ASN A 1 484 ? -31.107 -13.864 86.438 1.00 89.38 484 ASN A N 1
ATOM 3868 C CA . ASN A 1 484 ? -30.380 -14.596 85.399 1.00 89.38 484 ASN A CA 1
ATOM 3869 C C . ASN A 1 484 ? -30.144 -13.727 84.156 1.00 89.38 484 ASN A C 1
ATOM 3871 O O . ASN A 1 484 ? -29.015 -13.659 83.672 1.00 89.38 484 ASN A O 1
ATOM 3875 N N . PHE A 1 485 ? -31.172 -13.011 83.688 1.00 89.31 485 PHE A N 1
ATOM 3876 C CA . PHE A 1 485 ? -31.050 -12.078 82.567 1.00 89.31 485 PHE A CA 1
ATOM 3877 C C . PHE A 1 485 ? -30.035 -10.964 82.863 1.00 89.31 485 PHE A C 1
ATOM 3879 O O . PHE A 1 485 ? -29.133 -10.709 82.064 1.00 89.31 485 PHE A O 1
ATOM 3886 N N . TRP A 1 486 ? -30.120 -10.343 84.046 1.00 87.62 486 TRP A N 1
ATOM 3887 C CA . TRP A 1 486 ? -29.175 -9.308 84.473 1.00 87.62 486 TRP A CA 1
ATOM 3888 C C . TRP A 1 486 ? -27.743 -9.831 84.560 1.00 87.62 486 TRP A C 1
ATOM 3890 O O . TRP A 1 486 ? -26.828 -9.156 84.101 1.00 87.62 486 TRP A O 1
ATOM 3900 N N . THR A 1 487 ? -27.556 -11.039 85.097 1.00 86.50 487 THR A N 1
ATOM 3901 C CA . THR A 1 487 ? -26.231 -11.667 85.207 1.00 86.50 487 THR A CA 1
ATOM 3902 C C . THR A 1 487 ? -25.614 -11.941 83.838 1.00 86.50 487 THR A C 1
ATOM 3904 O O . THR A 1 487 ? -24.398 -11.853 83.683 1.00 86.50 487 THR A O 1
ATOM 3907 N N . ARG A 1 488 ? -26.448 -12.262 82.841 1.00 85.31 488 ARG A N 1
ATOM 3908 C CA . ARG A 1 488 ? -26.007 -12.568 81.480 1.00 85.31 488 ARG A CA 1
ATOM 3909 C C . ARG A 1 488 ? -25.660 -11.321 80.666 1.00 85.31 488 ARG A C 1
ATOM 3911 O O . ARG A 1 488 ? -24.659 -11.345 79.961 1.00 85.31 488 ARG A O 1
ATOM 3918 N N . PHE A 1 489 ? -26.464 -10.261 80.754 1.00 83.19 489 PHE A N 1
ATOM 3919 C CA . PHE A 1 489 ? -26.359 -9.113 79.837 1.00 83.19 489 PHE A CA 1
ATOM 3920 C C . PHE A 1 489 ? -26.101 -7.762 80.506 1.00 83.19 489 PHE A C 1
ATOM 3922 O O . PHE A 1 489 ? -25.610 -6.838 79.860 1.00 83.19 489 PHE A O 1
ATOM 3929 N N . GLY A 1 490 ? -26.463 -7.627 81.780 1.00 80.31 490 GLY A N 1
ATOM 3930 C CA . GLY A 1 490 ? -26.298 -6.408 82.556 1.00 80.31 490 GLY A CA 1
ATOM 3931 C C . GLY A 1 490 ? -24.940 -6.376 83.248 1.00 80.31 490 GLY A C 1
ATOM 3932 O O . GLY A 1 490 ? -23.975 -5.818 82.725 1.00 80.31 490 GLY A O 1
ATOM 3933 N N . ARG A 1 491 ? -24.884 -6.927 84.464 1.00 82.19 491 ARG A N 1
ATOM 3934 C CA . ARG A 1 491 ? -23.695 -6.970 85.334 1.00 82.19 491 ARG A CA 1
ATOM 3935 C C . ARG A 1 491 ? -23.724 -8.203 86.235 1.00 82.19 491 ARG A C 1
ATOM 3937 O O . ARG A 1 491 ? -24.640 -9.004 86.167 1.00 82.19 491 ARG A O 1
ATOM 3944 N N . GLY A 1 492 ? -22.739 -8.363 87.116 1.00 80.88 492 GLY A N 1
ATOM 3945 C CA . GLY A 1 492 ? -22.644 -9.535 87.987 1.00 80.88 492 GLY A CA 1
ATOM 3946 C C . GLY A 1 492 ? -23.793 -9.676 88.998 1.00 80.88 492 GLY A C 1
ATOM 3947 O O . GLY A 1 492 ? -24.395 -8.695 89.440 1.00 80.88 492 GLY A O 1
ATOM 3948 N N . PHE A 1 493 ? -24.037 -10.914 89.437 1.00 81.62 493 PHE A N 1
ATOM 3949 C CA . PHE A 1 493 ? -25.082 -11.267 90.410 1.00 81.62 493 PHE A CA 1
ATOM 3950 C C . PHE A 1 493 ? -25.008 -10.466 91.724 1.00 81.62 493 PHE A C 1
ATOM 3952 O O . PHE A 1 493 ? -26.036 -10.160 92.326 1.00 81.62 493 PHE A O 1
ATOM 3959 N N . HIS A 1 494 ? -23.800 -10.082 92.157 1.00 81.44 494 HIS A N 1
ATOM 3960 C CA . HIS A 1 494 ? -23.591 -9.280 93.364 1.00 81.44 494 HIS A CA 1
ATOM 3961 C C . HIS A 1 494 ? -24.282 -7.915 93.305 1.00 81.44 494 HIS A C 1
ATOM 3963 O O . HIS A 1 494 ? -24.740 -7.426 94.335 1.00 81.44 494 HIS A O 1
ATOM 3969 N N . GLU A 1 495 ? -24.363 -7.310 92.119 1.00 82.50 495 GLU A N 1
ATOM 3970 C CA . GLU A 1 495 ? -24.995 -6.004 91.920 1.00 82.50 495 GLU A CA 1
ATOM 3971 C C . GLU A 1 495 ? -26.522 -6.113 91.888 1.00 82.50 495 GLU A C 1
ATOM 3973 O O . GLU A 1 495 ? -27.205 -5.178 92.287 1.00 82.50 495 GLU A O 1
ATOM 3978 N N . TRP A 1 496 ? -27.067 -7.269 91.501 1.00 84.94 496 TRP A N 1
ATOM 3979 C CA . TRP A 1 496 ? -28.502 -7.540 91.599 1.00 84.94 496 TRP A CA 1
ATOM 3980 C C . TRP A 1 496 ? -28.938 -7.714 93.059 1.00 84.94 496 TRP A C 1
ATOM 3982 O O . TRP A 1 496 ? -29.811 -6.991 93.541 1.00 84.94 496 TRP A O 1
ATOM 3992 N N . ASP A 1 497 ? -28.289 -8.633 93.781 1.00 82.12 497 ASP A N 1
ATOM 3993 C CA . ASP A 1 497 ? -28.718 -9.059 95.122 1.00 82.12 497 ASP A CA 1
ATOM 3994 C C . ASP A 1 497 ? -28.504 -7.983 96.197 1.00 82.12 497 ASP A C 1
ATOM 3996 O O . ASP A 1 497 ? -29.223 -7.946 97.193 1.00 82.12 497 ASP A O 1
ATOM 4000 N N . ARG A 1 498 ? -27.502 -7.111 96.021 1.00 83.81 498 ARG A N 1
ATOM 4001 C CA . ARG A 1 498 ? -27.109 -6.103 97.024 1.00 83.81 498 ARG A CA 1
ATOM 4002 C C . ARG A 1 498 ? -27.577 -4.690 96.708 1.00 83.81 498 ARG A C 1
ATOM 4004 O O . ARG A 1 498 ? -27.267 -3.777 97.469 1.00 83.81 498 ARG A O 1
ATOM 4011 N N . LEU A 1 499 ? -28.283 -4.484 95.599 1.00 83.62 499 LEU A N 1
ATOM 4012 C CA . LEU A 1 499 ? -28.748 -3.151 95.228 1.00 83.62 499 LEU A CA 1
ATOM 4013 C C . LEU A 1 499 ? -29.825 -2.680 96.237 1.00 83.62 499 LEU A C 1
ATOM 4015 O O . LEU A 1 499 ? -30.841 -3.368 96.368 1.00 83.62 499 LEU A O 1
ATOM 4019 N N . PRO A 1 500 ? -29.612 -1.577 96.986 1.00 84.38 500 PRO A N 1
ATOM 4020 C CA . PRO A 1 500 ? -30.528 -1.165 98.053 1.00 84.38 500 PRO A CA 1
ATOM 4021 C C . PRO A 1 500 ? -31.854 -0.614 97.519 1.00 84.38 500 PRO A C 1
ATOM 4023 O O . PRO A 1 500 ? -31.897 -0.064 96.422 1.00 84.38 500 PRO A O 1
ATOM 4026 N N . ASN A 1 501 ? -32.927 -0.711 98.310 1.00 83.25 501 ASN A N 1
ATOM 4027 C CA . ASN A 1 501 ? -34.252 -0.193 97.941 1.00 83.25 501 ASN A CA 1
ATOM 4028 C C . ASN A 1 501 ? -34.196 1.303 97.583 1.00 83.25 501 ASN A C 1
ATOM 4030 O O . ASN A 1 501 ? -33.580 2.088 98.299 1.00 83.25 501 ASN A O 1
ATOM 4034 N N . GLY A 1 502 ? -34.858 1.688 96.494 1.00 79.31 502 GLY A N 1
ATOM 4035 C CA . GLY A 1 502 ? -34.855 3.043 95.942 1.00 79.31 502 GLY A CA 1
ATOM 4036 C C . GLY A 1 502 ? -33.639 3.376 95.072 1.00 79.31 502 GLY A C 1
ATOM 4037 O O . GLY A 1 502 ? -33.582 4.468 94.512 1.00 79.31 502 GLY A O 1
ATOM 4038 N N . HIS A 1 503 ? -32.666 2.467 94.931 1.00 84.94 503 HIS A N 1
ATOM 4039 C CA . HIS A 1 503 ? -31.505 2.682 94.071 1.00 84.94 503 HIS A CA 1
ATOM 4040 C C . HIS A 1 503 ? -31.681 2.042 92.694 1.00 84.94 503 HIS A C 1
ATOM 4042 O O . HIS A 1 503 ? -32.290 0.980 92.539 1.00 84.94 503 HIS A O 1
ATOM 4048 N N . THR A 1 504 ? -31.069 2.692 91.704 1.00 87.50 504 THR A N 1
ATOM 4049 C CA . THR A 1 504 ? -31.069 2.290 90.296 1.00 87.50 504 THR A CA 1
ATOM 4050 C C . THR A 1 504 ? -29.637 2.075 89.809 1.00 87.50 504 THR A C 1
ATOM 4052 O O . THR A 1 504 ? -28.751 2.871 90.123 1.00 87.50 504 THR A O 1
ATOM 4055 N N . ILE A 1 505 ? -29.408 1.025 89.020 1.00 86.94 505 ILE A N 1
ATOM 4056 C CA . ILE A 1 505 ? -28.157 0.794 88.288 1.00 86.94 505 ILE A CA 1
ATOM 4057 C C . ILE A 1 505 ? -28.460 0.836 86.798 1.00 86.94 505 ILE A C 1
ATOM 4059 O O . ILE A 1 505 ? -29.391 0.183 86.337 1.00 86.94 505 ILE A O 1
ATOM 4063 N N . VAL A 1 506 ? -27.626 1.557 86.051 1.00 86.00 506 VAL A N 1
ATOM 4064 C CA . VAL A 1 506 ? -27.666 1.631 84.590 1.00 86.00 506 VAL A CA 1
ATOM 4065 C C . VAL A 1 506 ? -26.368 1.055 84.034 1.00 86.00 506 VAL A C 1
ATOM 4067 O O . VAL A 1 506 ? -25.280 1.360 84.526 1.00 86.00 506 VAL A O 1
ATOM 4070 N N . THR A 1 507 ? -26.464 0.226 83.002 1.00 86.88 507 THR A N 1
ATOM 4071 C CA . THR A 1 507 ? -25.307 -0.332 82.292 1.00 86.88 507 THR A CA 1
ATOM 4072 C C . THR A 1 507 ? -25.605 -0.416 80.799 1.00 86.88 507 THR A C 1
ATOM 4074 O O . THR A 1 507 ? -26.767 -0.429 80.403 1.00 86.88 507 THR A O 1
ATOM 4077 N N . GLY A 1 508 ? -24.571 -0.454 79.962 1.00 78.44 508 GLY A N 1
ATOM 4078 C CA . GLY A 1 508 ? -24.723 -0.557 78.512 1.00 78.44 508 GLY A CA 1
ATOM 4079 C C . GLY A 1 508 ? -23.805 -1.616 77.915 1.00 78.44 508 GLY A C 1
ATOM 4080 O O . GLY A 1 508 ? -22.699 -1.824 78.410 1.00 78.44 508 GLY A O 1
ATOM 4081 N N . SER A 1 509 ? -24.260 -2.259 76.842 1.00 68.75 509 SER A N 1
ATOM 4082 C CA . SER A 1 509 ? -23.463 -3.139 75.989 1.00 68.75 509 SER A CA 1
ATOM 4083 C C . SER A 1 509 ? -23.575 -2.678 74.538 1.00 68.75 509 SER A C 1
ATOM 4085 O O . SER A 1 509 ? -24.670 -2.432 74.033 1.00 68.75 509 SER A O 1
ATOM 4087 N N . LYS A 1 510 ? -22.428 -2.553 73.861 1.00 60.94 510 LYS A N 1
ATOM 4088 C CA . LYS A 1 510 ? -22.345 -2.133 72.451 1.00 60.94 510 LYS A CA 1
ATOM 4089 C C . LYS A 1 510 ? -22.184 -3.305 71.475 1.00 60.94 510 LYS A C 1
ATOM 4091 O O . LYS A 1 510 ? -22.031 -3.067 70.283 1.00 60.94 510 LYS A O 1
ATOM 4096 N N . THR A 1 511 ? -22.152 -4.550 71.959 1.00 63.44 511 THR A N 1
ATOM 4097 C CA . THR A 1 511 ? -21.578 -5.670 71.185 1.00 63.44 511 THR A CA 1
ATOM 4098 C C . THR A 1 511 ? -22.491 -6.871 70.960 1.00 63.44 511 THR A C 1
ATOM 4100 O O . THR A 1 511 ? -22.116 -7.742 70.184 1.00 63.44 511 THR A O 1
ATOM 4103 N N . GLU A 1 512 ? -23.669 -6.941 71.584 1.00 77.50 512 GLU A N 1
ATOM 4104 C CA . GLU A 1 512 ? -24.549 -8.121 71.457 1.00 77.50 512 GLU A CA 1
ATOM 4105 C C . GLU A 1 512 ? -25.262 -8.192 70.101 1.00 77.50 512 GLU A C 1
ATOM 4107 O O . GLU A 1 512 ? -25.427 -9.266 69.527 1.00 77.50 512 GLU A O 1
ATOM 4112 N N . ILE A 1 513 ? -25.672 -7.039 69.567 1.00 86.00 513 ILE A N 1
ATOM 4113 C CA . ILE A 1 513 ? -26.358 -6.934 68.279 1.00 86.00 513 ILE A CA 1
ATOM 4114 C C . ILE A 1 513 ? -25.602 -5.893 67.444 1.00 86.00 513 ILE A C 1
ATOM 4116 O O . ILE A 1 513 ? -25.533 -4.731 67.852 1.00 86.00 513 ILE A O 1
ATOM 4120 N N . PRO A 1 514 ? -25.018 -6.265 66.287 1.00 84.75 514 PRO A N 1
ATOM 4121 C CA . PRO A 1 514 ? -24.242 -5.338 65.467 1.00 84.75 514 PRO A CA 1
ATOM 4122 C C . PRO A 1 514 ? -25.025 -4.061 65.143 1.00 84.75 514 PRO A C 1
ATOM 4124 O O . PRO A 1 514 ? -26.122 -4.129 64.604 1.00 84.75 514 PRO A O 1
ATOM 4127 N N . GLY A 1 515 ? -24.467 -2.888 65.448 1.00 84.38 515 GLY A N 1
ATOM 4128 C CA . GLY A 1 515 ? -25.110 -1.603 65.148 1.00 84.38 515 GLY A CA 1
ATOM 4129 C C . GLY A 1 515 ? -26.273 -1.203 66.056 1.00 84.38 515 GLY A C 1
ATOM 4130 O O . GLY A 1 515 ? -26.973 -0.248 65.720 1.00 84.38 515 GLY A O 1
ATOM 4131 N N . VAL A 1 516 ? -26.476 -1.894 67.181 1.00 88.50 516 VAL A N 1
ATOM 4132 C CA . VAL A 1 516 ? -27.458 -1.527 68.208 1.00 88.50 516 VAL A CA 1
ATOM 4133 C C . VAL A 1 516 ? -26.741 -1.343 69.542 1.00 88.50 516 VAL A C 1
ATOM 4135 O O . VAL A 1 516 ? -26.040 -2.230 70.024 1.00 88.50 516 VAL A O 1
ATOM 4138 N N . GLU A 1 517 ? -26.920 -0.179 70.149 1.00 88.69 517 GLU A N 1
ATOM 4139 C CA . GLU A 1 517 ? -26.554 0.083 71.531 1.00 88.69 517 GLU A CA 1
ATOM 4140 C C . GLU A 1 517 ? -27.673 -0.418 72.443 1.00 88.69 517 GLU A C 1
ATOM 4142 O O . GLU A 1 517 ? -28.834 -0.037 72.285 1.00 88.69 517 GLU A O 1
ATOM 4147 N N . ILE A 1 518 ? -27.324 -1.279 73.399 1.00 88.94 518 ILE A N 1
ATOM 4148 C CA . ILE A 1 518 ? -28.279 -1.818 74.363 1.00 88.94 518 ILE A CA 1
ATOM 4149 C C . ILE A 1 518 ? -27.977 -1.242 75.736 1.00 88.94 518 ILE A C 1
ATOM 4151 O O . ILE A 1 518 ? -26.855 -1.356 76.230 1.00 88.94 518 ILE A O 1
ATOM 4155 N N . LYS A 1 519 ? -28.981 -0.650 76.373 1.00 89.75 519 LYS A N 1
ATOM 4156 C CA . LYS A 1 519 ? -28.895 -0.096 77.722 1.00 89.75 519 LYS A CA 1
ATOM 4157 C C . LYS A 1 519 ? -29.851 -0.846 78.635 1.00 89.75 519 LYS A C 1
ATOM 4159 O O . LYS A 1 519 ? -31.028 -0.977 78.324 1.00 89.75 519 LYS A O 1
ATOM 4164 N N . TYR A 1 520 ? -29.355 -1.310 79.773 1.00 89.31 520 TYR A N 1
ATOM 4165 C CA . TYR A 1 520 ? -30.152 -1.976 80.797 1.00 89.31 520 TYR A CA 1
ATOM 4166 C C . TYR A 1 520 ? -30.213 -1.118 82.042 1.00 89.31 520 TYR A C 1
ATOM 4168 O O . TYR A 1 520 ? -29.228 -0.480 82.421 1.00 89.31 520 TYR A O 1
ATOM 4176 N N . THR A 1 521 ? -31.360 -1.138 82.703 1.00 89.94 521 THR A N 1
ATOM 4177 C CA . THR A 1 521 ? -31.566 -0.438 83.966 1.00 89.94 521 THR A CA 1
ATOM 4178 C C . THR A 1 521 ? -32.288 -1.353 84.940 1.00 89.94 521 THR A C 1
ATOM 4180 O O . THR A 1 521 ? -33.273 -1.986 84.581 1.00 89.94 521 THR A O 1
ATOM 4183 N N . VAL A 1 522 ? -31.786 -1.457 86.167 1.00 90.62 522 VAL A N 1
ATOM 4184 C CA . VAL A 1 522 ? -32.447 -2.195 87.248 1.00 90.62 522 VAL A CA 1
ATOM 4185 C C . VAL A 1 522 ? -32.668 -1.274 88.435 1.00 90.62 522 VAL A C 1
ATOM 4187 O O . VAL A 1 522 ? -31.750 -0.581 88.868 1.00 90.62 522 VAL A O 1
ATOM 4190 N N . GLU A 1 523 ? -33.876 -1.296 88.981 1.00 90.50 523 GLU A N 1
ATOM 4191 C CA . GLU A 1 523 ? -34.282 -0.530 90.153 1.00 90.50 523 GLU A CA 1
ATOM 4192 C C . GLU A 1 523 ? -34.826 -1.463 91.241 1.00 90.50 523 GLU A C 1
ATOM 4194 O O . GLU A 1 523 ? -35.656 -2.344 90.988 1.00 90.50 523 GLU A O 1
ATOM 4199 N N . ALA A 1 524 ? -34.358 -1.266 92.474 1.00 88.25 524 ALA A N 1
ATOM 4200 C CA . ALA A 1 524 ? -34.898 -1.939 93.649 1.00 88.25 524 ALA A CA 1
ATOM 4201 C C . ALA A 1 524 ? -36.136 -1.222 94.175 1.00 88.25 524 ALA A C 1
ATOM 4203 O O . ALA A 1 524 ? -36.020 -0.156 94.772 1.00 88.25 524 ALA A O 1
ATOM 4204 N N . MET A 1 525 ? -37.315 -1.820 94.011 1.00 84.25 525 MET A N 1
ATOM 4205 C CA . MET A 1 525 ? -38.553 -1.223 94.522 1.00 84.25 525 MET A CA 1
ATOM 4206 C C . MET A 1 525 ? -38.816 -1.647 95.971 1.00 84.25 525 MET A C 1
ATOM 4208 O O . MET A 1 525 ? -39.129 -0.820 96.823 1.00 84.25 525 MET A O 1
ATOM 4212 N N . THR A 1 526 ? -38.658 -2.940 96.265 1.00 81.75 526 THR A N 1
ATOM 4213 C CA . THR A 1 526 ? -38.785 -3.520 97.611 1.00 81.75 526 THR A CA 1
ATOM 4214 C C . THR A 1 526 ? -37.755 -4.648 97.781 1.00 81.75 526 THR A C 1
ATOM 4216 O O . THR A 1 526 ? -37.129 -5.043 96.791 1.00 81.75 526 THR A O 1
ATOM 4219 N N . PRO A 1 527 ? -37.595 -5.237 98.987 1.00 77.38 527 PRO A N 1
ATOM 4220 C CA . PRO A 1 527 ? -36.700 -6.380 99.182 1.00 77.38 527 PRO A CA 1
ATOM 4221 C C . PRO A 1 527 ? -37.000 -7.582 98.273 1.00 77.38 527 PRO A C 1
ATOM 4223 O O . PRO A 1 527 ? -36.102 -8.379 98.020 1.00 77.38 527 PRO A O 1
ATOM 4226 N N . TYR A 1 528 ? -38.234 -7.699 97.771 1.00 80.50 528 TYR A N 1
ATOM 4227 C CA . TYR A 1 528 ? -38.688 -8.824 96.951 1.00 80.50 528 TYR A CA 1
ATOM 4228 C C . TYR A 1 528 ? -39.069 -8.420 95.526 1.00 80.50 528 TYR A C 1
ATOM 4230 O O . TYR A 1 528 ? -39.446 -9.280 94.747 1.00 80.50 528 TYR A O 1
ATOM 4238 N N . SER A 1 529 ? -38.970 -7.138 95.158 1.00 86.06 529 SER A N 1
ATOM 4239 C CA . SER A 1 529 ? -39.418 -6.677 93.843 1.00 86.06 529 SER A CA 1
ATOM 4240 C C . SER A 1 529 ? -38.406 -5.771 93.156 1.00 86.06 529 SER A C 1
ATOM 4242 O O . SER A 1 529 ? -37.892 -4.807 93.737 1.00 86.06 529 SER A O 1
ATOM 4244 N N . ARG A 1 530 ? -38.162 -6.052 91.878 1.00 88.56 530 ARG A N 1
ATOM 4245 C CA . ARG A 1 530 ? -37.226 -5.312 91.026 1.00 88.56 530 ARG A CA 1
ATOM 4246 C C . ARG A 1 530 ? -37.920 -4.865 89.753 1.00 88.56 530 ARG A C 1
ATOM 4248 O O . ARG A 1 530 ? -38.656 -5.648 89.158 1.00 88.56 530 ARG A O 1
ATOM 4255 N N . ARG A 1 531 ? -37.652 -3.636 89.312 1.00 91.38 531 ARG A N 1
ATOM 4256 C CA . ARG A 1 531 ? -38.005 -3.181 87.964 1.00 91.38 531 ARG A CA 1
ATOM 4257 C C . ARG A 1 531 ? -36.775 -3.297 87.079 1.00 91.38 531 ARG A C 1
ATOM 4259 O O . ARG A 1 531 ? -35.727 -2.763 87.423 1.00 91.38 531 ARG A O 1
ATOM 4266 N N . LEU A 1 532 ? -36.901 -4.015 85.974 1.00 91.50 532 LEU A N 1
ATOM 4267 C CA . LEU A 1 532 ? -35.879 -4.153 84.947 1.00 91.50 532 LEU A CA 1
ATOM 4268 C C . LEU A 1 532 ? -36.356 -3.428 83.688 1.00 91.50 532 LEU A C 1
ATOM 4270 O O . LEU A 1 532 ? -37.508 -3.574 83.288 1.00 91.50 532 LEU A O 1
ATOM 4274 N N . GLU A 1 533 ? -35.470 -2.672 83.057 1.00 92.88 533 GLU A N 1
ATOM 4275 C CA . GLU A 1 533 ? -35.718 -1.938 81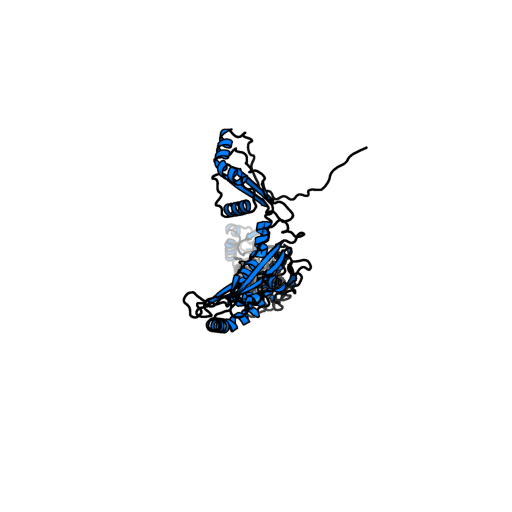.820 1.00 92.88 533 GLU A CA 1
ATOM 4276 C C . GLU A 1 533 ? -34.607 -2.233 80.811 1.00 92.88 533 GLU A C 1
ATOM 4278 O O . GLU A 1 533 ? -33.446 -2.430 81.186 1.00 92.88 533 GLU A O 1
ATOM 4283 N N . MET A 1 534 ? -34.970 -2.273 79.532 1.00 92.19 534 MET A N 1
ATOM 4284 C CA . MET A 1 534 ? -34.054 -2.457 78.411 1.00 92.19 534 MET A CA 1
ATOM 4285 C C . MET A 1 534 ? -34.398 -1.464 77.301 1.00 92.19 534 MET A C 1
ATOM 4287 O O . MET A 1 534 ? -35.536 -1.413 76.831 1.00 92.19 534 MET A O 1
ATOM 4291 N N . GLU A 1 535 ? -33.399 -0.705 76.866 1.00 92.12 535 GLU A N 1
ATOM 4292 C CA . GLU A 1 535 ? -33.466 0.198 75.722 1.00 92.12 535 GLU A CA 1
ATOM 4293 C C . GLU A 1 535 ? -32.565 -0.341 74.609 1.00 92.12 535 GLU A C 1
ATOM 4295 O O . GLU A 1 535 ? -31.390 -0.627 74.841 1.00 92.12 535 GLU A O 1
ATOM 4300 N N . LEU A 1 536 ? -33.106 -0.473 73.402 1.00 91.00 536 LEU A N 1
ATOM 4301 C CA . LEU A 1 536 ? -32.390 -0.907 72.204 1.00 91.00 536 LEU A CA 1
ATOM 4302 C C . LEU A 1 536 ? -32.363 0.269 71.228 1.00 91.00 536 LEU A C 1
ATOM 4304 O O . LEU A 1 536 ? -33.391 0.607 70.642 1.00 91.00 536 LEU A O 1
ATOM 4308 N N . ASN A 1 537 ? -31.202 0.891 71.051 1.00 88.88 537 ASN A N 1
ATOM 4309 C CA . ASN A 1 537 ? -31.032 2.105 70.256 1.00 88.88 537 ASN A CA 1
ATOM 4310 C C . ASN A 1 537 ? -30.128 1.828 69.045 1.00 88.88 537 ASN A C 1
ATOM 4312 O O . ASN A 1 537 ? -29.017 1.335 69.227 1.00 88.88 537 ASN A O 1
ATOM 4316 N N . PRO A 1 538 ? -30.547 2.126 67.804 1.00 88.38 538 PRO A N 1
ATOM 4317 C CA . PRO A 1 538 ? -29.638 2.097 66.659 1.00 88.38 538 PRO A CA 1
ATOM 4318 C C . PRO A 1 538 ? -28.438 3.024 66.886 1.00 88.38 538 PRO A C 1
ATOM 4320 O O . PRO A 1 538 ? -28.601 4.154 67.343 1.00 88.38 538 PRO A O 1
ATOM 4323 N N . ILE A 1 539 ? -27.236 2.555 66.554 1.00 86.88 539 ILE A N 1
ATOM 4324 C CA . ILE A 1 539 ? -26.027 3.381 66.622 1.00 86.88 539 ILE A CA 1
ATOM 4325 C C . ILE A 1 539 ? -26.027 4.355 65.438 1.00 86.88 539 ILE A C 1
ATOM 4327 O O . ILE A 1 539 ? -26.248 3.954 64.292 1.00 86.88 539 ILE A O 1
ATOM 4331 N N . GLU A 1 540 ? -25.759 5.631 65.716 1.00 80.75 540 GLU A N 1
ATOM 4332 C CA . GLU A 1 540 ? -25.648 6.674 64.694 1.00 80.75 540 GLU A CA 1
ATOM 4333 C C . GLU A 1 540 ? -24.563 6.322 63.660 1.00 80.75 540 GLU A C 1
ATOM 4335 O O . GLU A 1 540 ? -23.485 5.839 64.013 1.00 80.75 540 GLU A O 1
ATOM 4340 N N . ASN A 1 541 ? -24.842 6.567 62.374 1.00 79.00 541 ASN A N 1
ATOM 4341 C CA . ASN A 1 541 ? -23.953 6.248 61.247 1.00 79.00 541 ASN A CA 1
ATOM 4342 C C . ASN A 1 541 ? -23.559 4.756 61.135 1.00 79.00 541 ASN A C 1
ATOM 4344 O O . ASN A 1 541 ? -22.475 4.432 60.644 1.00 79.00 541 ASN A O 1
ATOM 4348 N N . HIS A 1 542 ? -24.417 3.842 61.600 1.00 84.38 542 HIS A N 1
ATOM 4349 C CA . HIS A 1 542 ? -24.209 2.393 61.523 1.00 84.38 542 HIS A CA 1
ATOM 4350 C C . HIS A 1 542 ? -25.340 1.683 60.760 1.00 84.38 542 HIS A C 1
ATOM 4352 O O . HIS A 1 542 ? -26.285 2.299 60.291 1.00 84.38 542 HIS A O 1
ATOM 4358 N N . ILE A 1 543 ? -25.272 0.354 60.651 1.00 87.31 543 ILE A N 1
ATOM 4359 C CA . ILE A 1 543 ? -26.125 -0.457 59.763 1.00 87.31 543 ILE A CA 1
ATOM 4360 C C . ILE A 1 543 ? -27.652 -0.323 59.939 1.00 87.31 543 ILE A C 1
ATOM 4362 O O . ILE A 1 543 ? -28.379 -0.753 59.053 1.00 87.31 543 ILE A O 1
ATOM 4366 N N . TYR A 1 544 ? -28.147 0.232 61.049 1.00 88.06 544 TYR A N 1
ATOM 4367 C CA . TYR A 1 544 ? -29.578 0.469 61.293 1.00 88.06 544 TYR A CA 1
ATOM 4368 C C . TYR A 1 544 ? -29.929 1.955 61.462 1.00 88.06 544 TYR A C 1
ATOM 4370 O O . TYR A 1 544 ? -31.084 2.255 61.770 1.00 88.06 544 TYR A O 1
ATOM 4378 N N . SER A 1 545 ? -28.969 2.874 61.284 1.00 79.69 545 SER A N 1
ATOM 4379 C CA . SER A 1 545 ? -29.142 4.307 61.579 1.00 79.69 545 SER A CA 1
ATOM 4380 C C . SER A 1 545 ? -30.317 4.934 60.838 1.00 79.69 545 SER A C 1
ATOM 4382 O O . SER A 1 545 ? -30.997 5.795 61.385 1.00 79.69 545 SER A O 1
ATOM 4384 N N . ASP A 1 546 ? -30.576 4.466 59.618 1.00 74.00 546 ASP A N 1
ATOM 4385 C CA . ASP A 1 546 ? -31.528 5.096 58.702 1.00 74.00 546 ASP A CA 1
ATOM 4386 C C . ASP A 1 546 ? -32.952 4.531 58.837 1.00 74.00 546 ASP A C 1
ATOM 4388 O O . ASP A 1 546 ? -33.911 5.146 58.372 1.00 74.00 546 ASP A O 1
ATOM 4392 N N . VAL A 1 547 ? -33.111 3.361 59.470 1.00 79.25 547 VAL A N 1
ATOM 4393 C CA . VAL A 1 547 ? -34.399 2.639 59.539 1.00 79.25 547 VAL A CA 1
ATOM 4394 C C . VAL A 1 547 ? -34.912 2.404 60.958 1.00 79.25 547 VAL A C 1
ATOM 4396 O O . VAL A 1 547 ? -36.088 2.083 61.132 1.00 79.25 547 VAL A O 1
ATOM 4399 N N . GLY A 1 548 ? -34.053 2.492 61.974 1.00 68.44 548 GLY A N 1
ATOM 4400 C CA . GLY A 1 548 ? -34.374 2.014 63.314 1.00 68.44 548 GLY A CA 1
ATOM 4401 C C . GLY A 1 548 ? -35.042 3.061 64.208 1.00 68.44 548 GLY A C 1
ATOM 4402 O O . GLY A 1 548 ? -34.596 4.200 64.314 1.00 68.44 548 GLY A O 1
ATOM 4403 N N . LYS A 1 549 ? -36.086 2.633 64.923 1.00 72.31 549 LYS A N 1
ATOM 4404 C CA . LYS A 1 549 ? -36.683 3.351 66.055 1.00 72.31 549 LYS A CA 1
ATOM 4405 C C . LYS A 1 549 ? -36.192 2.705 67.347 1.00 72.31 549 LYS A C 1
ATOM 4407 O O . LYS A 1 549 ? -36.169 1.483 67.428 1.00 72.31 549 LYS A O 1
ATOM 4412 N N . SER A 1 550 ? -35.872 3.503 68.360 1.00 82.81 550 SER A N 1
ATOM 4413 C CA . SER A 1 550 ? -35.570 2.992 69.698 1.00 82.81 550 SER A CA 1
ATOM 4414 C C . SER A 1 550 ? -36.707 2.125 70.246 1.00 82.81 550 SER A C 1
ATOM 4416 O O . SER A 1 550 ? -37.870 2.543 70.226 1.00 82.81 550 SER A O 1
ATOM 4418 N N . GLN A 1 551 ? -36.374 0.945 70.769 1.00 88.81 551 GLN A N 1
ATOM 4419 C CA . GLN A 1 551 ? -37.317 0.079 71.477 1.00 88.81 551 GLN A CA 1
ATOM 4420 C C . GLN A 1 551 ? -37.056 0.157 72.983 1.00 88.81 551 GLN A C 1
ATOM 4422 O O . GLN A 1 551 ? -35.936 -0.076 73.432 1.00 88.81 551 GLN A O 1
ATOM 4427 N N . PHE A 1 552 ? -38.101 0.452 73.756 1.00 91.81 552 PHE A N 1
ATOM 4428 C CA . PHE A 1 552 ? -38.064 0.492 75.218 1.00 91.81 552 PHE A CA 1
ATOM 4429 C C . PHE A 1 552 ? -38.951 -0.612 75.789 1.00 91.81 552 PHE A C 1
ATOM 4431 O O . PHE A 1 552 ? -40.104 -0.763 75.380 1.00 91.81 552 PHE A O 1
ATOM 4438 N N . LEU A 1 553 ? -38.419 -1.375 76.738 1.00 92.44 553 LEU A N 1
ATOM 4439 C CA . LEU A 1 553 ? -39.126 -2.439 77.442 1.00 92.44 553 LEU A CA 1
ATOM 4440 C C . LEU A 1 553 ? -38.915 -2.266 78.946 1.00 92.44 553 LEU A C 1
ATOM 4442 O O . LEU A 1 553 ? -37.814 -1.948 79.384 1.00 92.44 553 LEU A O 1
ATOM 4446 N N . SER A 1 554 ? -39.961 -2.495 79.739 1.00 92.25 554 SER A N 1
ATOM 4447 C CA . SER A 1 554 ? -39.918 -2.402 81.202 1.00 92.25 554 SER A CA 1
ATOM 4448 C C . SER A 1 554 ? -40.751 -3.516 81.822 1.00 92.25 554 SER A C 1
ATOM 4450 O O . SER A 1 554 ? -41.828 -3.848 81.319 1.00 92.25 554 SER A O 1
ATOM 4452 N N . LYS A 1 555 ? -40.244 -4.121 82.898 1.00 91.81 555 LYS A N 1
ATOM 4453 C CA . LYS A 1 555 ? -40.905 -5.221 83.597 1.00 91.81 555 LYS A CA 1
ATOM 4454 C C . LYS A 1 555 ? -40.614 -5.189 85.090 1.00 91.81 555 LYS A C 1
ATOM 4456 O O . LYS A 1 555 ? -39.462 -5.081 85.499 1.00 91.81 555 LYS A O 1
ATOM 4461 N N . THR A 1 556 ? -41.654 -5.352 85.900 1.00 89.06 556 THR A N 1
ATOM 4462 C CA . THR A 1 556 ? -41.509 -5.580 87.342 1.00 89.06 556 THR A CA 1
ATOM 4463 C C . THR A 1 556 ? -41.584 -7.072 87.623 1.00 89.06 556 THR A C 1
ATOM 4465 O O . THR A 1 556 ? -42.532 -7.737 87.209 1.00 89.06 556 THR A O 1
ATOM 4468 N N . VAL A 1 557 ? -40.582 -7.585 88.327 1.00 88.62 557 VAL A N 1
ATOM 4469 C CA . VAL A 1 557 ? -40.513 -8.968 88.799 1.00 88.62 557 VAL A CA 1
ATOM 4470 C C . VAL A 1 557 ? -40.619 -8.998 90.315 1.00 88.62 557 VAL A C 1
ATOM 4472 O O . VAL A 1 557 ? -40.045 -8.138 90.988 1.00 88.62 557 VAL A O 1
ATOM 4475 N N . ASN A 1 558 ? -41.353 -9.987 90.823 1.00 83.62 558 ASN A N 1
ATOM 4476 C CA . ASN A 1 558 ? -41.568 -10.247 92.245 1.00 83.62 558 ASN A CA 1
ATOM 4477 C C . ASN A 1 558 ? -41.081 -11.648 92.626 1.00 83.62 558 ASN A C 1
ATOM 4479 O O . ASN A 1 558 ? -40.929 -12.494 91.704 1.00 83.62 558 ASN A O 1
#

InterPro domains:
  IPR054816 Mollicutes-type lipoprotein signal peptide region [NF038029] (1-24)

pLDDT: mean 85.14, std 13.91, range [24.23, 98.06]

Secondary structure (DSSP, 8-state):
------------------------PPPPHHHHHHHHHHHHHHHHHHHT--BHHHHHHHHHHHHTT---BTTEEEEEEEE---SSS-EEEEEEEEEPTTSTTTTPPPEEPP-EEEBP-HHHHHHHHHHHHHHHHHH--SHHHHHT-PPP--TTEEEEEEE-PPPTT-EEEEEEEEEE-TTSTTTTSPPEE---EEEEPP-HHHHHHHHHHHHHHHHHHHT--SHHHHHHHHHT--TTSSTTEEEEEEEE---SSS-EEEEEEEEEPTTSTTBTBPPEEPP-EEE---HHHHHHHHHHHHHHHHHT--BHHHHHHHHHHHHTT-S-BTTEEEEEEEE--SBTTB-EEEEEEEEE-TTSTTTTSPPEEPP-EEEB--HHHHHHHHHHHHHHHHHT--SHHHHHHPPPPPBTTEEEEEEEE--BTTB-EEEEEEEEE-TTSTTTTPPPEEPPPEEE-----SHHHHHHHHHHHHHHHHT--SHHHHHHHIIIIIS-HHHHHTPPTT-EEEEEEEEEETTEEEEEEEEEEETTEEEEEEEEEEPTTSTTTTTPPPEEEEEEE-

Sequence (558 aa):
MKKLLILLGSVSMLAGSATSVVACGNPTKNEQLLFQNAIKKELEQANQITTQKQADHYKKTFDNGEIKIEHVDIALNYTSPTSTNKGLFQVIFTPTANEKYSGAWPIGSSNNVIEYDVQTAFEAAIAEELNYANEIKTRSAADHYEKPNIKDVDITNAYTTPLPNATSTFQAAFNPTPTGIYREAAPRSSNLNIIKFEDPGIQAEFNDKIAFEKKHANEIKTQKQAEDYINDFKPDKITDVKIEIFYIKPTLETQGSFYVVFSPKPGGKYQGALSDPSKKNTFEYDHQIFFEKAIEKELRRANNIKTEKEAEEYVKQNNNGQIKIQDVKIKPTYIKASAPDSPGLFYVDFIPEPNGKYKEANSKQSSQNSIRGDLQAFFEKAIESAFKNAEQVQKRLEANNYKTPIVNDVHIEKKYEEPKQWRPGSFQVTFIPTANGIYKGAKSKQTNKIEIKYEAIHIQEYLDAINPMVKEFESIKYLNDGRNFWTRFGRGFHEWDRLPNGHTIVTGSKTEIPGVEIKYTVEAMTPYSRRLEMELNPIENHIYSDVGKSQFLSKTVN

Foldseek 3Di:
DDDDDDDDDDDDDDDDDDDDPDDPDQADPVLQVVLCVQCVVVLVLQQPPQELVSQVVVVVCVVVVVDDGPQWDKDWDWDHADLVGWIWTKIKIHGHDPDSSHNHHIDMHPTHTYYDPLQVVLCVQCVVVLVLQQQPQELVSQVQDDDDDRPQKDKDWDWDRADVPGKIWIKMKIHGHCPDSNNVYDIDMHDTHIHDPAPCVLQVVQCVQCVVVLVLQQPDAEPVSQVVCVVPDDQCPGPQKGKDWDWDDADQVGWIKTKIKIQGHPPDSSPRHGIDIRDIHTYHDDLAVVLCVQCVVVLVQQQPAAAPVSLVVVVVCVVVVVDDRPQWDKDWDWACAPALPGFIWIKIKIHGHCPDSNNPHDIDMHDIYRHGYDLQVRLCVQCVVQLVQQQPDAEQVCLVPDDRDDGPQKDKDWDWAHADQPGWIKTKIKIHGHCPGSSHPHDIDMHDIHTYHAADPALVVVCVLCVVVVVLVVPQAALVSVLVNCCVANHNSCCSQPVDAQDKDKGWDQPPGFQWIKIWMWHHNDNGKIKIKIKIHGHPPGRCNVRDDIDIDIDMHD

Radius of gyration: 51.95 Å; chains: 1; bounding box: 99×83×160 Å

Organism: NCBI:txid214888